Protein AF-0000000078805857 (afdb_homodimer)

Nearest PDB structures (foldseek):
  4gqa-assembly1_A-2  TM=8.635E-01  e=1.011E-24  Klebsiella pneumoniae 342
  4gqa-assembly2_D  TM=8.573E-01  e=7.502E-25  Klebsiella pneumoniae 342
  4gqa-assembly2_C-3  TM=8.575E-01  e=1.362E-24  Klebsiella pneumoniae 342
  3ezy-assembly1_B  TM=7.954E-01  e=3.893E-20  Thermotoga maritima
  3ezy-assembly1_C  TM=7.899E-01  e=1.209E-19  Thermotoga maritima

Foldseek 3Di:
DAADFFQPLVVLVVVQEAAEEEEEEDDDVSLVVLLQQLLLCVDPVRVSHGHDAAYEDCAQVSRVVSCVVSVHNYGYNDLLVVLLPNRHAEYEYDDFQACQLVSLLSNVVSHHAYEYEFPNHLFLVSLVNSVVSCVVSLHADEYQLLLLLFPVLVVLQCVQVVCQQPAWQEKEFEFEAQACVDPLQQALQRSHAWCRPPQLQRVVVCCSNPNVVPPWDWDDKDKDFDADPSGHGQKMKMWTATPVNRIYIYIYGNRDGDQRKIKIHHPFWIWIFRHSSDTAKIWIATPVRHTDDIDGGDDDSSSSNRVVVQSVVCSNNSHRYGPSTDSVNSSVSSNVSVVNCVVHVDDGPVRD/DAADFFQPLVVLVVVQEAAEEEEEEDDDVSLVVLLQQLLLCVDPVRVSHGHDAAYEDCAQVSRVVSCVVSVHNYGYNDLLVVLLDNRHAEYEYDDFQACQLVSLLSNVVSHHAYEYEFPNHLFLVSLVNSVVSLVVSLHADEYQLLLLLFPVLVVLQCVQVVCQQPAWQEKEFEFEAQAVVDPLQQALQRSHAWCRPPQLQRVVVCCSNPNVVPPWDWDDKDKDFDADPSGHGQKMKMWTATPVNRIYIYIYGNRDGDQRKIKIHHPFWIWIFRHSSDTAKIWIATPVRHTDDIDGGDDDSSSSNRVVVQSVVCSNNSHRYGPSTDSVNSSVSSNVSVVNCVVVVDDGPVRD

Secondary structure (DSSP, 8-state):
---SSTT-HHHHHHHT--EEEEEE--SHHHHHHHHHHHHHHHSTTTTTTEEEEEEE-SSHHHHHHHHHHHT-SEEESSHHHHHH-TT--EEEE-S-HHHHHHHHHHHHHTT-EEEEESSS-SSHHHHHHHHHHHHHHT--EEEE-GGGTSHHHHHHHHHHHHTTT-SEEEEEEEEE---TTSHHHH-GGGT-SHIIIIIHHHHHHHHHHTSGGGT--EEEEEEEEEEPTTSSEEEEEEEEEETTS-EEEEEEESSS-----EEEEESSEEEEEE-TTS--EEEEEETT--EEEEEEPPP-SSS-HHHHHHHHHHHHTT-SSBTTB-HHHHHHHHHHHHHHHHHHT---GGG-/---SSTT-HHHHHHHT--EEEEEE--SHHHHHHHHHHHHHHHSTTTTTTEEEEEEE-SSHHHHHHHHHHHT-SEEESSHHHHHT-TT--EEEE-S-HHHHHHHHHHHHHTT-EEEEESSS-SSHHHHHHHHHHHHHHT--EEEE-GGGTSHHHHHHHHHHHHTTT-SEEEEEEEEE---TTSHHHH-GGGT-SHIIIIIHHHHHHHHHHTSGGGT--EEEEEEEEEEPTTSSEEEEEEEEEETTS-EEEEEEESSS-----EEEEESSEEEEEE-TTS--EEEEEETT--EEEEEEPPP-SSS-HHHHHHHHHHHHTT-SSBTTB-HHHHHHHHHHHHHHHHHHT---GGG-

Solvent-accessible surface area (backbone atoms only — not comparable to full-atom values): 34397 Å² total; per-residue (Å²): 101,74,52,83,43,62,52,31,44,70,59,43,67,71,66,66,52,55,48,23,35,28,32,38,32,77,43,74,65,26,52,54,50,44,51,31,34,49,52,35,42,70,31,88,90,32,36,71,45,39,34,53,30,31,30,14,19,87,37,44,67,60,11,39,53,51,16,62,74,59,65,31,78,36,54,20,42,28,67,66,59,45,44,65,38,80,73,48,43,34,36,35,38,38,61,58,32,60,47,34,31,64,50,49,41,55,30,38,74,38,27,23,24,35,39,29,38,60,40,56,30,67,38,43,69,45,40,50,53,33,52,50,49,22,66,73,68,55,30,27,54,28,59,45,53,39,54,53,43,32,72,57,47,56,55,54,44,48,50,60,70,67,40,74,26,39,61,72,44,37,35,39,23,30,26,30,44,57,48,60,84,40,66,58,38,49,28,38,81,38,52,25,20,12,53,52,70,38,27,50,51,21,51,48,51,45,32,56,71,60,23,56,74,65,74,39,49,78,66,52,70,50,74,55,68,40,67,36,95,67,59,25,39,32,27,38,40,37,39,40,31,30,73,87,64,32,38,35,39,31,36,19,23,24,59,20,18,52,79,21,39,28,36,44,18,5,50,39,2,26,39,40,30,44,24,59,82,65,61,57,35,41,36,32,28,36,58,85,68,44,81,72,54,73,45,78,51,78,89,62,94,72,49,53,54,41,42,54,50,42,49,53,50,20,30,27,64,52,27,42,43,28,90,63,42,37,66,68,57,54,49,53,52,32,43,49,52,44,51,54,33,52,75,72,69,55,73,40,68,88,75,109,103,74,51,82,44,61,52,30,44,69,60,43,66,70,65,66,54,57,48,22,35,27,32,38,33,77,44,72,66,27,52,54,50,44,52,32,33,48,51,34,42,69,31,87,91,33,36,72,43,41,35,52,30,31,30,16,18,88,40,43,68,60,12,40,52,51,16,62,74,58,65,30,79,36,55,20,41,30,66,67,58,46,44,66,38,80,72,47,43,35,35,34,38,39,62,57,31,61,48,34,30,63,50,49,41,54,29,38,74,40,26,24,24,34,39,29,37,59,41,56,31,68,40,42,70,45,40,52,53,34,50,48,49,22,66,73,68,54,31,26,54,28,60,45,54,39,54,54,43,32,71,56,48,57,56,54,46,50,50,60,70,67,40,74,25,38,61,72,44,36,35,39,23,30,26,31,43,56,48,61,84,40,67,58,38,48,29,37,81,39,51,24,19,12,53,53,71,37,26,50,53,23,51,49,50,45,32,56,72,60,22,56,73,65,75,39,48,78,64,53,72,50,73,53,70,40,68,36,96,68,60,27,38,33,26,38,43,36,37,40,32,30,73,86,65,31,38,35,41,31,36,19,22,24,61,20,18,53,79,22,38,29,37,44,16,5,51,39,1,24,39,42,30,45,25,61,81,63,62,57,33,40,38,33,28,37,59,85,67,45,79,72,52,74,45,77,52,79,90,61,95,73,50,54,55,41,42,53,51,44,49,54,52,20,30,28,64,53,28,42,42,31,91,63,42,37,65,67,57,54,50,52,53,32,43,49,52,44,52,53,32,52,75,71,69,54,72,42,68,87,73,108

Organism: NCBI:txid518634

Structure (mmCIF, N/CA/C/O backbone):
data_AF-0000000078805857-model_v1
#
loop_
_entity.id
_entity.type
_entity.pdbx_description
1 polymer 'Oxidoreductase, NAD-binding domain protein'
#
loop_
_atom_site.group_PDB
_atom_site.id
_atom_site.type_symbol
_atom_site.label_atom_id
_atom_site.label_alt_id
_atom_site.label_comp_id
_atom_site.label_asym_id
_atom_site.label_entity_id
_atom_site.label_seq_id
_atom_site.pdbx_PDB_ins_code
_atom_site.Cartn_x
_atom_site.Cartn_y
_atom_site.Cartn_z
_atom_site.occupancy
_atom_site.B_iso_or_equiv
_atom_site.auth_seq_id
_atom_site.auth_comp_id
_atom_site.auth_asym_id
_atom_site.auth_atom_id
_atom_site.pdbx_PDB_model_num
ATOM 1 N N . MET A 1 1 ?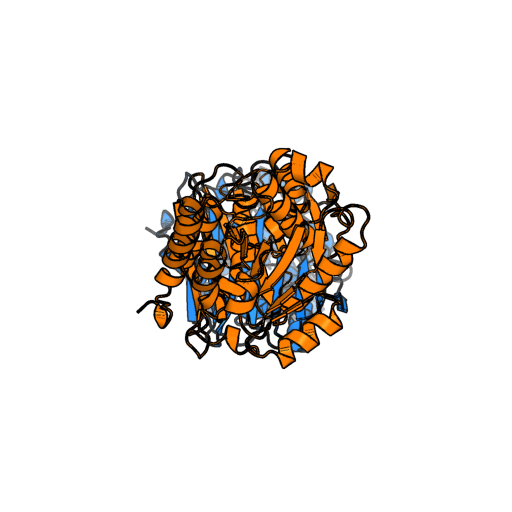 -2.602 -41.812 -26.734 1 61.84 1 MET A N 1
ATOM 2 C CA . MET A 1 1 ? -2.307 -42.438 -25.453 1 61.84 1 MET A CA 1
ATOM 3 C C . MET A 1 1 ? -3.123 -41.812 -24.344 1 61.84 1 MET A C 1
ATOM 5 O O . MET A 1 1 ? -3.342 -40.594 -24.328 1 61.84 1 MET A O 1
ATOM 9 N N . MET A 1 2 ? -3.803 -42.688 -23.609 1 75.88 2 MET A N 1
ATOM 10 C CA . MET A 1 2 ? -4.809 -42.312 -22.625 1 75.88 2 MET A CA 1
ATOM 11 C C . MET A 1 2 ? -4.172 -42.094 -21.25 1 75.88 2 MET A C 1
ATOM 13 O O . MET A 1 2 ? -3.131 -42.688 -20.953 1 75.88 2 MET A O 1
ATOM 17 N N . SER A 1 3 ? -4.531 -41.125 -20.594 1 85.12 3 SER A N 1
ATOM 18 C CA . SER A 1 3 ? -4.133 -40.906 -19.203 1 85.12 3 SER A CA 1
ATOM 19 C C . SER A 1 3 ? -4.383 -42.188 -18.375 1 85.12 3 SER A C 1
ATOM 21 O O . SER A 1 3 ? -5.367 -42.875 -18.594 1 85.12 3 SER A O 1
ATOM 23 N N . ARG A 1 4 ? -3.506 -42.531 -17.5 1 92.81 4 ARG A N 1
ATOM 24 C CA . ARG A 1 4 ? -3.551 -43.781 -16.75 1 92.81 4 ARG A CA 1
ATOM 25 C C . ARG A 1 4 ? -4.68 -43.75 -15.719 1 92.81 4 ARG A C 1
ATOM 27 O O . ARG A 1 4 ? -5.328 -44.781 -15.484 1 92.81 4 ARG A O 1
ATOM 34 N N . PHE A 1 5 ? -4.973 -42.625 -15.172 1 95.56 5 PHE A N 1
ATOM 35 C CA . PHE A 1 5 ? -5.766 -42.688 -13.953 1 95.56 5 PHE A CA 1
ATOM 36 C C . PHE A 1 5 ? -6.91 -41.688 -13.992 1 95.56 5 PHE A C 1
ATOM 38 O O . PHE A 1 5 ? -7.645 -41.531 -13.016 1 95.56 5 PHE A O 1
ATOM 45 N N . ASN A 1 6 ? -7.105 -41 -15.078 1 96.62 6 ASN A N 1
ATOM 46 C CA . ASN A 1 6 ? -8.188 -40 -15.133 1 96.62 6 ASN A CA 1
ATOM 47 C C . ASN A 1 6 ? -9.539 -40.656 -14.828 1 96.62 6 ASN A C 1
ATOM 49 O O . ASN A 1 6 ? -9.977 -41.562 -15.539 1 96.62 6 ASN A O 1
ATOM 53 N N . GLY A 1 7 ? -10.117 -40.219 -13.773 1 96.19 7 GLY A N 1
ATOM 54 C CA . GLY A 1 7 ? -11.445 -40.688 -13.414 1 96.19 7 GLY A CA 1
ATOM 55 C C . GLY A 1 7 ? -11.453 -42.062 -12.836 1 96.19 7 GLY A C 1
ATOM 56 O O . GLY A 1 7 ? -12.5 -42.719 -12.789 1 96.19 7 GLY A O 1
ATOM 57 N N . LYS A 1 8 ? -10.352 -42.594 -12.414 1 97.25 8 LYS A N 1
ATOM 58 C CA . LYS A 1 8 ? -10.234 -43.969 -11.945 1 97.25 8 LYS A CA 1
ATOM 59 C C . LYS A 1 8 ? -9.75 -44.031 -10.5 1 97.25 8 LYS A C 1
ATOM 61 O O . LYS A 1 8 ? -8.852 -44.781 -10.164 1 97.25 8 LYS A O 1
ATOM 66 N N . ARG A 1 9 ? -10.336 -43.219 -9.68 1 96.31 9 ARG A N 1
ATOM 67 C CA . ARG A 1 9 ? -9.906 -43.094 -8.289 1 96.31 9 ARG A CA 1
ATOM 68 C C . ARG A 1 9 ? -9.93 -44.438 -7.59 1 96.31 9 ARG A C 1
ATOM 70 O O . ARG A 1 9 ? -8.961 -44.844 -6.941 1 96.31 9 ARG A O 1
ATOM 77 N N . ALA A 1 10 ? -11.055 -45.156 -7.742 1 96.81 10 ALA A N 1
ATOM 78 C CA . ALA A 1 10 ? -11.203 -46.438 -7.051 1 96.81 10 ALA A CA 1
ATOM 79 C C . ALA A 1 10 ? -10.133 -47.406 -7.504 1 96.81 10 ALA A C 1
ATOM 81 O O . ALA A 1 10 ? -9.531 -48.125 -6.68 1 96.81 10 ALA A O 1
ATOM 82 N N . GLU A 1 11 ? -9.977 -47.469 -8.789 1 96.75 11 GLU A N 1
ATOM 83 C CA . GLU A 1 11 ? -8.953 -48.344 -9.344 1 96.75 11 GLU A CA 1
ATOM 84 C C . GLU A 1 11 ? -7.559 -47.938 -8.859 1 96.75 11 GLU A C 1
ATOM 86 O O . GLU A 1 11 ? -6.738 -48.812 -8.531 1 96.75 11 GLU A O 1
ATOM 91 N N . PHE A 1 12 ? -7.324 -46.656 -8.867 1 96.81 12 PHE A N 1
ATOM 92 C CA . PHE A 1 12 ? -6.055 -46.094 -8.414 1 96.81 12 PHE A CA 1
ATOM 93 C C . PHE A 1 12 ? -5.789 -46.5 -6.961 1 96.81 12 PHE A C 1
ATOM 95 O O . PHE A 1 12 ? -4.719 -47 -6.637 1 96.81 12 PHE A O 1
ATOM 102 N N . GLU A 1 13 ? -6.742 -46.281 -6.133 1 95.94 13 GLU A N 1
ATOM 103 C CA . GLU A 1 13 ? -6.598 -46.562 -4.711 1 95.94 13 GLU A CA 1
ATOM 104 C C . GLU A 1 13 ? -6.398 -48.062 -4.469 1 95.94 13 GLU A C 1
ATOM 106 O O . GLU A 1 13 ? -5.641 -48.438 -3.58 1 95.94 13 GLU A O 1
ATOM 111 N N . ALA A 1 14 ? -6.988 -48.875 -5.262 1 96.75 14 ALA A N 1
ATOM 112 C CA . ALA A 1 14 ? -6.895 -50.312 -5.117 1 96.75 14 ALA A CA 1
ATOM 113 C C . ALA A 1 14 ? -5.551 -50.844 -5.617 1 96.75 14 ALA A C 1
ATOM 115 O O . ALA A 1 14 ? -5.047 -51.844 -5.133 1 96.75 14 ALA A O 1
ATOM 116 N N . SER A 1 15 ? -5.016 -50.156 -6.5 1 95.81 15 SER A N 1
ATOM 117 C CA . SER A 1 1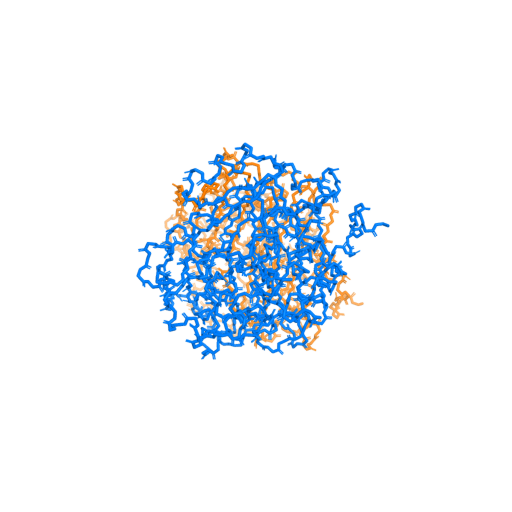5 ? -3.818 -50.656 -7.184 1 95.81 15 SER A CA 1
ATOM 118 C C . SER A 1 15 ? -2.572 -50.438 -6.332 1 95.81 15 SER A C 1
ATOM 120 O O . SER A 1 15 ? -1.56 -51.125 -6.527 1 95.81 15 SER A O 1
ATOM 122 N N . GLY A 1 16 ? -2.629 -49.406 -5.438 1 94.94 16 GLY A N 1
ATOM 123 C CA . GLY A 1 16 ? -1.445 -49.062 -4.668 1 94.94 16 GLY A CA 1
ATOM 124 C C . GLY A 1 16 ? -0.428 -48.281 -5.473 1 94.94 16 GLY A C 1
ATOM 125 O O . GLY A 1 16 ? 0.674 -48 -4.992 1 94.94 16 GLY A O 1
ATOM 126 N N . GLU A 1 17 ? -0.763 -47.938 -6.656 1 96.81 17 GLU A N 1
ATOM 127 C CA . GLU A 1 17 ? 0.102 -47.125 -7.508 1 96.81 17 GLU A CA 1
ATOM 128 C C . GLU A 1 17 ? 0.163 -45.688 -7.016 1 96.81 17 GLU A C 1
ATOM 130 O O . GLU A 1 17 ? -0.535 -45.312 -6.066 1 96.81 17 GLU A O 1
ATOM 135 N N . LYS A 1 18 ? 1.07 -44.938 -7.691 1 98.19 18 LYS A N 1
ATOM 136 C CA . LYS A 1 18 ? 1.206 -43.531 -7.367 1 98.19 18 LYS A CA 1
ATOM 137 C C . LYS A 1 18 ? 1.061 -42.656 -8.617 1 98.19 18 LYS A C 1
ATOM 139 O O . LYS A 1 18 ? 1.218 -43.156 -9.734 1 98.19 18 LYS A O 1
ATOM 144 N N . ILE A 1 19 ? 0.643 -41.469 -8.391 1 98.5 19 ILE A N 1
ATOM 145 C CA . ILE A 1 19 ? 0.638 -40.469 -9.477 1 98.5 19 ILE A CA 1
ATOM 146 C C . ILE A 1 19 ? 2.07 -40.062 -9.789 1 98.5 19 ILE A C 1
ATOM 148 O O . ILE A 1 19 ? 2.744 -39.469 -8.945 1 98.5 19 ILE A O 1
ATOM 152 N N . ASN A 1 20 ? 2.525 -40.406 -10.984 1 98.75 20 ASN A N 1
ATOM 153 C CA . ASN A 1 20 ? 3.848 -39.969 -11.438 1 98.75 20 ASN A CA 1
ATOM 154 C C . ASN A 1 20 ? 3.844 -38.531 -11.93 1 98.75 20 ASN A C 1
ATOM 156 O O . ASN A 1 20 ? 3.217 -38.219 -12.945 1 98.75 20 ASN A O 1
ATOM 160 N N . VAL A 1 21 ? 4.57 -37.656 -11.242 1 98.88 21 VAL A N 1
ATOM 161 C CA . VAL A 1 21 ? 4.637 -36.25 -11.586 1 98.88 21 VAL A CA 1
ATOM 162 C C . VAL A 1 21 ? 5.949 -35.969 -12.305 1 98.88 21 VAL A C 1
ATOM 164 O O . VAL A 1 21 ? 7.027 -36.312 -11.812 1 98.88 21 VAL A O 1
ATOM 167 N N . ALA A 1 22 ? 5.875 -35.375 -13.43 1 98.88 22 ALA A N 1
ATOM 168 C CA . ALA A 1 22 ? 7.039 -34.969 -14.203 1 98.88 22 ALA A CA 1
ATOM 169 C C . ALA A 1 22 ? 7.152 -33.469 -14.273 1 98.88 22 ALA A C 1
ATOM 171 O O . ALA A 1 22 ? 6.168 -32.75 -14.062 1 98.88 22 ALA A O 1
ATOM 172 N N . ILE A 1 23 ? 8.336 -32.938 -14.5 1 98.81 23 ILE A N 1
ATOM 173 C CA . ILE A 1 23 ? 8.617 -31.516 -14.609 1 98.81 23 ILE A CA 1
ATOM 174 C C . ILE A 1 23 ? 9.141 -31.203 -16.016 1 98.81 23 ILE A C 1
ATOM 176 O O . ILE A 1 23 ? 10.062 -31.859 -16.5 1 98.81 23 ILE A O 1
ATOM 180 N N . LEU A 1 24 ? 8.469 -30.312 -16.641 1 98.38 24 LEU A N 1
ATOM 181 C CA . LEU A 1 24 ? 8.93 -29.797 -17.922 1 98.38 24 LEU A CA 1
ATOM 182 C C . LEU A 1 24 ? 9.719 -28.5 -17.75 1 98.38 24 LEU A C 1
ATOM 184 O O . LEU A 1 24 ? 9.148 -27.469 -17.406 1 98.38 24 LEU A O 1
ATOM 188 N N . GLY A 1 25 ? 10.938 -28.484 -18.094 1 96.31 25 GLY A N 1
ATOM 189 C CA . GLY A 1 25 ? 11.852 -27.391 -17.797 1 96.31 25 GLY A CA 1
ATOM 190 C C . GLY A 1 25 ? 12.68 -27.625 -16.547 1 96.31 25 GLY A C 1
ATOM 191 O O . GLY A 1 25 ? 12.18 -28.188 -15.57 1 96.31 25 GLY A O 1
ATOM 192 N N . ALA A 1 26 ? 13.953 -27.203 -16.531 1 95.5 26 ALA A N 1
ATOM 193 C CA . ALA A 1 26 ? 14.867 -27.453 -15.406 1 95.5 26 ALA A CA 1
ATOM 194 C C . ALA A 1 26 ? 15.453 -26.141 -14.875 1 95.5 26 ALA A C 1
ATOM 196 O O . ALA A 1 26 ? 16.641 -26.094 -14.523 1 95.5 26 ALA A O 1
ATOM 197 N N . GLY A 1 27 ? 14.602 -25.109 -14.961 1 92.06 27 GLY A N 1
ATOM 198 C CA . GLY A 1 27 ? 15.023 -23.828 -14.43 1 92.06 27 GLY A CA 1
ATOM 199 C C . GLY A 1 27 ? 14.844 -23.703 -12.93 1 92.06 27 GLY A C 1
ATOM 200 O O . GLY A 1 27 ? 14.648 -24.719 -12.242 1 92.06 27 GLY A O 1
ATOM 201 N N . ARG A 1 28 ? 14.945 -22.562 -12.375 1 92.19 28 ARG A N 1
ATOM 202 C CA . ARG A 1 28 ? 14.945 -22.297 -10.938 1 92.19 28 ARG A CA 1
ATOM 203 C C . ARG A 1 28 ? 13.672 -22.828 -10.281 1 92.19 28 ARG A C 1
ATOM 205 O O . ARG A 1 28 ? 13.727 -23.516 -9.258 1 92.19 28 ARG A O 1
ATOM 212 N N . ILE A 1 29 ? 12.562 -22.484 -10.852 1 95.38 29 ILE A N 1
ATOM 213 C CA . ILE A 1 29 ? 11.297 -22.891 -10.242 1 95.38 29 ILE A CA 1
ATOM 214 C C . ILE A 1 29 ? 11.148 -24.406 -10.305 1 95.38 29 ILE A C 1
ATOM 216 O O . ILE A 1 29 ? 10.484 -25 -9.453 1 95.38 29 ILE A O 1
ATOM 220 N N . ALA A 1 30 ? 11.711 -25 -11.312 1 98 30 ALA A N 1
ATOM 221 C CA . ALA A 1 30 ? 11.719 -26.469 -11.414 1 98 30 ALA A CA 1
ATOM 222 C C . ALA A 1 30 ? 12.391 -27.094 -10.195 1 98 30 ALA A C 1
ATOM 224 O O . ALA A 1 30 ? 11.961 -28.141 -9.719 1 98 30 ALA A O 1
ATOM 225 N N . HIS A 1 31 ? 13.461 -26.469 -9.727 1 98.12 31 HIS A N 1
ATOM 226 C CA . HIS A 1 31 ? 14.133 -26.969 -8.531 1 98.12 31 HIS A CA 1
ATOM 227 C C . HIS A 1 31 ? 13.234 -26.891 -7.309 1 98.12 31 HIS A C 1
ATOM 229 O O . HIS A 1 31 ? 13.227 -27.781 -6.469 1 98.12 31 HIS A O 1
ATOM 235 N N . THR A 1 32 ? 12.477 -25.844 -7.215 1 97.88 32 THR A N 1
ATOM 236 C CA . THR A 1 32 ? 11.516 -25.703 -6.129 1 97.88 32 THR A CA 1
ATOM 237 C C . THR A 1 32 ? 10.469 -26.812 -6.184 1 97.88 32 THR A C 1
ATOM 239 O O . THR A 1 32 ? 10.133 -27.406 -5.16 1 97.88 32 THR A O 1
ATOM 242 N N . MET A 1 33 ? 10.008 -27.047 -7.375 1 98.69 33 MET A N 1
ATOM 243 C CA . MET A 1 33 ? 9.008 -28.109 -7.539 1 98.69 33 MET A CA 1
ATOM 244 C C . MET A 1 33 ? 9.602 -29.469 -7.25 1 98.69 33 MET A C 1
ATOM 246 O O . MET A 1 33 ? 8.977 -30.297 -6.578 1 98.69 33 MET A O 1
ATOM 250 N N . ALA A 1 34 ? 10.836 -29.688 -7.734 1 98.75 34 ALA A N 1
ATOM 251 C CA . ALA A 1 34 ? 11.492 -30.969 -7.461 1 98.75 34 ALA A CA 1
ATOM 252 C C . ALA A 1 34 ? 11.656 -31.188 -5.957 1 98.75 34 ALA A C 1
ATOM 254 O O . ALA A 1 34 ? 11.367 -32.281 -5.453 1 98.75 34 ALA A O 1
ATOM 255 N N . ASN A 1 35 ? 12.094 -30.141 -5.305 1 98.62 35 ASN A N 1
ATOM 256 C CA . ASN A 1 35 ? 12.188 -30.219 -3.85 1 98.62 35 ASN A CA 1
ATOM 257 C C . ASN A 1 35 ? 10.844 -30.547 -3.215 1 98.62 35 ASN A C 1
ATOM 259 O O . ASN A 1 35 ? 10.766 -31.359 -2.293 1 98.62 35 ASN A O 1
ATOM 263 N N . THR A 1 36 ? 9.773 -29.922 -3.691 1 98.81 36 THR A N 1
ATOM 264 C CA . THR A 1 36 ? 8.43 -30.172 -3.188 1 98.81 36 THR A CA 1
ATOM 265 C C . THR A 1 36 ? 8.031 -31.625 -3.379 1 98.81 36 THR A C 1
ATOM 267 O O . THR A 1 36 ? 7.57 -32.281 -2.439 1 98.81 36 THR A O 1
ATOM 270 N N . LEU A 1 37 ? 8.281 -32.156 -4.527 1 98.81 37 LEU A N 1
ATOM 271 C CA . LEU A 1 37 ? 7.887 -33.5 -4.852 1 98.81 37 LEU A CA 1
ATOM 272 C C . LEU A 1 37 ? 8.664 -34.531 -4.008 1 98.81 37 LEU A C 1
ATOM 274 O O . LEU A 1 37 ? 8.102 -35.5 -3.535 1 98.81 37 LEU A O 1
ATOM 278 N N . VAL A 1 38 ? 9.914 -34.219 -3.832 1 98.62 38 VAL A N 1
ATOM 279 C CA . VAL A 1 38 ? 10.742 -35.125 -3.021 1 98.62 38 VAL A CA 1
ATOM 280 C C . VAL A 1 38 ? 10.258 -35.094 -1.574 1 98.62 38 VAL A C 1
ATOM 282 O O . VAL A 1 38 ? 10.148 -36.156 -0.938 1 98.62 38 VAL A O 1
ATOM 285 N N . GLU A 1 39 ? 9.961 -33.938 -1.057 1 98.69 39 GLU A N 1
ATOM 286 C CA . GLU A 1 39 ? 9.422 -33.812 0.293 1 98.69 39 GLU A CA 1
ATOM 287 C C . GLU A 1 39 ? 8.07 -34.531 0.402 1 98.69 39 GLU A C 1
ATOM 289 O O . GLU A 1 39 ? 7.777 -35.156 1.411 1 98.69 39 GLU A O 1
ATOM 294 N N . MET A 1 40 ? 7.258 -34.406 -0.6 1 98.62 40 MET A N 1
ATOM 295 C CA . MET A 1 40 ? 5.961 -35.062 -0.611 1 98.62 40 MET A CA 1
ATOM 296 C C . MET A 1 40 ? 6.141 -36.594 -0.6 1 98.62 40 MET A C 1
ATOM 298 O O . MET A 1 40 ? 5.398 -37.312 0.078 1 98.62 40 MET A O 1
ATOM 302 N N . ALA A 1 41 ? 7.113 -37.062 -1.297 1 97.94 41 ALA A N 1
ATOM 303 C CA . ALA A 1 41 ? 7.363 -38.5 -1.412 1 97.94 41 ALA A CA 1
ATOM 304 C C . ALA A 1 41 ? 7.816 -39.062 -0.079 1 97.94 41 ALA A C 1
ATOM 306 O O . ALA A 1 41 ? 7.773 -40.281 0.117 1 97.94 41 ALA A O 1
ATOM 307 N N . THR A 1 42 ? 8.211 -38.188 0.82 1 97.31 42 THR A N 1
ATOM 308 C CA . THR A 1 42 ? 8.68 -38.656 2.119 1 97.31 42 THR A CA 1
ATOM 309 C C . THR A 1 42 ? 7.672 -38.312 3.213 1 97.31 42 THR A C 1
ATOM 311 O O . THR A 1 42 ? 7.777 -38.812 4.34 1 97.31 42 THR A O 1
ATOM 314 N N . ASP A 1 43 ? 6.75 -37.5 2.955 1 98 43 ASP A N 1
ATOM 315 C CA . ASP A 1 43 ? 5.727 -37.094 3.904 1 98 43 ASP A CA 1
ATOM 316 C C . ASP A 1 43 ? 4.582 -38.094 3.971 1 98 43 ASP A C 1
ATOM 318 O O . ASP A 1 43 ? 4.047 -38.5 2.938 1 98 43 ASP A O 1
ATOM 322 N N . PRO A 1 44 ? 4.129 -38.469 5.184 1 97.56 44 PRO A N 1
ATOM 323 C CA . PRO A 1 44 ? 3.102 -39.5 5.336 1 97.56 44 PRO A CA 1
ATOM 324 C C . PRO A 1 44 ? 1.776 -39.094 4.68 1 97.56 44 PRO A C 1
ATOM 326 O O . PRO A 1 44 ? 0.993 -40 4.309 1 97.56 44 PRO A O 1
ATOM 329 N N . LEU A 1 45 ? 1.569 -37.844 4.488 1 97.25 45 LEU A N 1
ATOM 330 C CA . LEU A 1 45 ? 0.302 -37.406 3.918 1 97.25 45 LEU A CA 1
ATOM 331 C C . LEU A 1 45 ? 0.262 -37.656 2.416 1 97.25 45 LEU A C 1
ATOM 333 O O . LEU A 1 45 ? -0.817 -37.781 1.832 1 97.25 45 LEU A O 1
ATOM 337 N N . TYR A 1 46 ? 1.475 -37.719 1.756 1 98.31 46 TYR A N 1
ATOM 338 C CA . TYR A 1 46 ? 1.493 -37.75 0.297 1 98.31 46 TYR A CA 1
ATOM 339 C C . TYR A 1 46 ? 2.25 -38.969 -0.225 1 98.31 46 TYR A C 1
ATOM 341 O O . TYR A 1 46 ? 2.055 -39.375 -1.369 1 98.31 46 TYR A O 1
ATOM 349 N N . SER A 1 47 ? 3.08 -39.562 0.566 1 97.81 47 SER A N 1
ATOM 350 C CA . SER A 1 47 ? 4.07 -40.531 0.133 1 97.81 47 SER A CA 1
ATOM 351 C C . SER A 1 47 ? 3.404 -41.75 -0.481 1 97.81 47 SER A C 1
ATOM 353 O O . SER A 1 47 ? 3.99 -42.438 -1.337 1 97.81 47 SER A O 1
ATOM 355 N N . SER A 1 48 ? 2.199 -41.969 -0.079 1 97.44 48 SER A N 1
ATOM 356 C CA . SER A 1 48 ? 1.532 -43.188 -0.552 1 97.44 48 SER A CA 1
ATOM 357 C C . SER A 1 48 ? 0.921 -42.969 -1.934 1 97.44 48 SER A C 1
ATOM 359 O O . SER A 1 48 ? 0.517 -43.938 -2.592 1 97.44 48 SER A O 1
ATOM 361 N N . TRP A 1 49 ? 0.947 -41.688 -2.426 1 97.88 49 TRP A N 1
ATOM 362 C CA . TRP A 1 49 ? 0.179 -41.562 -3.662 1 97.88 49 TRP A CA 1
ATOM 363 C C . TRP A 1 49 ? 0.825 -40.562 -4.605 1 97.88 49 TRP A C 1
ATOM 365 O O . TRP A 1 49 ? 0.38 -40.375 -5.746 1 97.88 49 TRP A O 1
ATOM 375 N N . ILE A 1 50 ? 1.845 -39.812 -4.277 1 98.5 50 ILE A N 1
ATOM 376 C CA . ILE A 1 50 ? 2.568 -38.906 -5.156 1 98.5 50 ILE A CA 1
ATOM 377 C C . ILE A 1 50 ? 3.998 -39.375 -5.352 1 98.5 50 ILE A C 1
ATOM 379 O O . ILE A 1 50 ? 4.68 -39.75 -4.387 1 98.5 50 ILE A O 1
ATOM 383 N N . HIS A 1 51 ? 4.488 -39.406 -6.555 1 98.56 51 HIS A N 1
ATOM 384 C CA . HIS A 1 51 ? 5.82 -39.906 -6.863 1 98.56 51 HIS A CA 1
ATOM 385 C C . HIS A 1 51 ? 6.551 -38.969 -7.832 1 98.56 51 HIS A C 1
ATOM 387 O O . HIS A 1 51 ? 6.094 -38.75 -8.953 1 98.56 51 HIS A O 1
ATOM 393 N N . PRO A 1 52 ? 7.723 -38.281 -7.348 1 98.75 52 PRO A N 1
ATOM 394 C CA . PRO A 1 52 ? 8.57 -37.594 -8.312 1 98.75 52 PRO A CA 1
ATOM 395 C C . PRO A 1 52 ? 9.141 -38.531 -9.383 1 98.75 52 PRO A C 1
ATOM 397 O O . PRO A 1 52 ? 9.906 -39.438 -9.062 1 98.75 52 PRO A O 1
ATOM 400 N N . TYR A 1 53 ? 8.859 -38.25 -10.617 1 98.69 53 TYR A N 1
ATOM 401 C CA . TYR A 1 53 ? 9.078 -39.312 -11.594 1 98.69 53 TYR A CA 1
ATOM 402 C C . TYR A 1 53 ? 10.109 -38.875 -12.633 1 98.69 53 TYR A C 1
ATOM 404 O O . TYR A 1 53 ? 11.109 -39.562 -12.828 1 98.69 53 TYR A O 1
ATOM 412 N N . ALA A 1 54 ? 9.891 -37.719 -13.258 1 98.81 54 ALA A N 1
ATOM 413 C CA . ALA A 1 54 ? 10.727 -37.438 -14.422 1 98.81 54 ALA A CA 1
ATOM 414 C C . ALA A 1 54 ? 10.945 -35.938 -14.594 1 98.81 54 ALA A C 1
ATOM 416 O O . ALA A 1 54 ? 10.219 -35.125 -14 1 98.81 54 ALA A O 1
ATOM 417 N N . VAL A 1 55 ? 12.016 -35.562 -15.359 1 98.81 55 VAL A N 1
ATOM 418 C CA . VAL A 1 55 ? 12.266 -34.188 -15.805 1 98.81 55 VAL A CA 1
ATOM 419 C C . VAL A 1 55 ? 12.688 -34.188 -17.266 1 98.81 55 VAL A C 1
ATOM 421 O O . VAL A 1 55 ? 13.32 -35.125 -17.734 1 98.81 55 VAL A O 1
ATOM 424 N N . ALA A 1 56 ? 12.234 -33.156 -17.969 1 98.56 56 ALA A N 1
ATOM 425 C CA . ALA A 1 56 ? 12.719 -32.938 -19.328 1 98.56 56 ALA A CA 1
ATOM 426 C C . ALA A 1 56 ? 13.359 -31.562 -19.453 1 98.56 56 ALA A C 1
ATOM 428 O O . ALA A 1 56 ? 12.859 -30.578 -18.891 1 98.56 56 ALA A O 1
ATOM 429 N N . ALA A 1 57 ? 14.422 -31.5 -20.031 1 96.25 57 ALA A N 1
ATOM 430 C CA . ALA A 1 57 ? 15.086 -30.266 -20.453 1 96.25 57 ALA A CA 1
ATOM 431 C C . ALA A 1 57 ? 15.508 -30.328 -21.906 1 96.25 57 ALA A C 1
ATOM 433 O O . ALA A 1 57 ? 15.375 -31.359 -22.562 1 96.25 57 ALA A O 1
ATOM 434 N N . ARG A 1 58 ? 15.984 -29.156 -22.516 1 88.19 58 ARG A N 1
ATOM 435 C CA . ARG A 1 58 ? 16.391 -29.078 -23.922 1 88.19 58 ARG A CA 1
ATOM 436 C C . ARG A 1 58 ? 17.672 -29.875 -24.156 1 88.19 58 ARG A C 1
ATOM 438 O O . ARG A 1 58 ? 17.953 -30.281 -25.297 1 88.19 58 ARG A O 1
ATOM 445 N N . ASP A 1 59 ? 18.281 -30.078 -23.016 1 92.75 59 ASP A N 1
ATOM 446 C CA . ASP A 1 59 ? 19.547 -30.812 -23.031 1 92.75 59 ASP A CA 1
ATOM 447 C C . ASP A 1 59 ? 19.516 -32 -22.078 1 92.75 59 ASP A C 1
ATOM 449 O O . ASP A 1 59 ? 19.203 -31.844 -20.906 1 92.75 59 ASP A O 1
ATOM 453 N N . LEU A 1 60 ? 19.922 -33.188 -22.688 1 96.69 60 LEU A N 1
ATOM 454 C CA . LEU A 1 60 ? 19.828 -34.406 -21.906 1 96.69 60 LEU A CA 1
ATOM 455 C C . LEU A 1 60 ? 20.75 -34.344 -20.688 1 96.69 60 LEU A C 1
ATOM 457 O O . LEU A 1 60 ? 20.406 -34.844 -19.625 1 96.69 60 LEU A O 1
ATOM 461 N N . ASP A 1 61 ? 21.906 -33.781 -20.906 1 97.25 61 ASP A N 1
ATOM 462 C CA . ASP A 1 61 ? 22.859 -33.688 -19.812 1 97.25 61 ASP A CA 1
ATOM 463 C C . ASP A 1 61 ? 22.297 -32.844 -18.656 1 97.25 61 ASP A C 1
ATOM 465 O O . ASP A 1 61 ? 22.453 -33.219 -17.484 1 97.25 61 ASP A O 1
ATOM 469 N N . ARG A 1 62 ? 21.641 -31.766 -19.047 1 96.5 62 ARG A N 1
ATOM 470 C CA . ARG A 1 62 ? 21.016 -30.906 -18.047 1 96.5 62 ARG A CA 1
ATOM 471 C C . ARG A 1 62 ? 19.891 -31.656 -17.328 1 96.5 62 ARG A C 1
ATOM 473 O O . ARG A 1 62 ? 19.75 -31.562 -16.109 1 96.5 62 ARG A O 1
ATOM 480 N N . ALA A 1 63 ? 19.094 -32.375 -18.094 1 98.12 63 ALA A N 1
ATOM 481 C CA . ALA A 1 63 ? 18 -33.156 -17.531 1 98.12 63 ALA A CA 1
ATOM 482 C C . ALA A 1 63 ? 18.516 -34.25 -16.578 1 98.12 63 ALA A C 1
ATOM 484 O O . ALA A 1 63 ? 17.953 -34.438 -15.5 1 98.12 63 ALA A O 1
ATOM 485 N N . GLN A 1 64 ? 19.531 -34.906 -17 1 98.31 64 GLN A N 1
ATOM 486 C CA . GLN A 1 64 ? 20.125 -35.969 -16.203 1 98.31 64 GLN A CA 1
ATOM 487 C C . GLN A 1 64 ? 20.703 -35.438 -14.898 1 98.31 64 GLN A C 1
ATOM 489 O O . GLN A 1 64 ? 20.531 -36.031 -13.836 1 98.31 64 GLN A O 1
ATOM 494 N N . ALA A 1 65 ? 21.406 -34.344 -15 1 98.19 65 ALA A N 1
ATOM 495 C CA . ALA A 1 65 ? 21.953 -33.719 -13.797 1 98.19 65 ALA A CA 1
ATOM 496 C C . ALA A 1 65 ? 20.859 -33.344 -12.812 1 98.19 65 ALA A C 1
ATOM 498 O O . ALA A 1 65 ? 21 -33.562 -11.602 1 98.19 65 ALA A O 1
ATOM 499 N N . PHE A 1 66 ? 19.828 -32.75 -13.367 1 98.31 66 PHE A N 1
ATOM 500 C CA . PHE A 1 66 ? 18.656 -32.406 -12.57 1 98.31 66 PHE A CA 1
ATOM 501 C C . PHE A 1 66 ? 18.047 -33.625 -11.922 1 98.31 66 PHE A C 1
ATOM 503 O O . PHE A 1 66 ? 17.781 -33.625 -10.719 1 98.31 66 PHE A O 1
ATOM 510 N N . ALA A 1 67 ? 17.812 -34.688 -12.656 1 98.5 67 ALA A N 1
ATOM 511 C CA . ALA A 1 67 ? 17.188 -35.938 -12.164 1 98.5 67 ALA A CA 1
ATOM 512 C C . ALA A 1 67 ? 18.062 -36.594 -11.086 1 98.5 67 ALA A C 1
ATOM 514 O O . ALA A 1 67 ? 17.531 -37.125 -10.102 1 98.5 67 ALA A O 1
ATOM 515 N N . ASN A 1 68 ? 19.344 -36.562 -11.328 1 98.38 68 ASN A N 1
ATOM 516 C CA . ASN A 1 68 ? 20.266 -37.094 -10.344 1 98.38 68 ASN A CA 1
ATOM 517 C C . ASN A 1 68 ? 20.203 -36.312 -9.031 1 98.38 68 ASN A C 1
ATOM 519 O O . ASN A 1 68 ? 20.188 -36.906 -7.953 1 98.38 68 ASN A O 1
ATOM 523 N N . GLN A 1 69 ? 20.219 -35.062 -9.195 1 98.31 69 GLN A N 1
ATOM 524 C CA . GLN A 1 69 ? 20.188 -34.188 -8.023 1 98.31 69 GLN A CA 1
ATOM 525 C C . GLN A 1 69 ? 18.938 -34.438 -7.176 1 98.31 69 GLN A C 1
ATOM 527 O O . GLN A 1 69 ? 19.016 -34.438 -5.945 1 98.31 69 GLN A O 1
ATOM 532 N N . TRP A 1 70 ? 17.797 -34.625 -7.809 1 98.38 70 TRP A N 1
ATOM 533 C CA . TRP A 1 70 ? 16.531 -34.688 -7.086 1 98.38 70 TRP A CA 1
ATOM 534 C C . TRP A 1 70 ? 15.992 -36.125 -7.031 1 98.38 70 TRP A C 1
ATOM 536 O O . TRP A 1 70 ? 14.867 -36.344 -6.586 1 98.38 70 TRP A O 1
ATOM 546 N N . HIS A 1 71 ? 16.766 -37.094 -7.504 1 97.38 71 HIS A N 1
ATOM 547 C CA . HIS A 1 71 ? 16.453 -38.5 -7.434 1 97.38 71 HIS A CA 1
ATOM 548 C C . HIS A 1 71 ? 15.164 -38.844 -8.172 1 97.38 71 HIS A C 1
ATOM 550 O O . HIS A 1 71 ? 14.289 -39.5 -7.637 1 97.38 71 HIS A O 1
ATOM 556 N N . LEU A 1 72 ? 15.031 -38.281 -9.367 1 98.56 72 LEU A N 1
ATOM 557 C CA . LEU A 1 72 ? 13.922 -38.625 -10.242 1 98.56 72 LEU A CA 1
ATOM 558 C C . LEU A 1 72 ? 14.234 -39.906 -11.031 1 98.56 72 LEU A C 1
ATOM 560 O O . LEU A 1 72 ? 15.398 -40.188 -11.297 1 98.56 72 LEU A O 1
ATOM 564 N N . ASP A 1 73 ? 13.258 -40.656 -11.422 1 98.44 73 ASP A N 1
ATOM 565 C CA . ASP A 1 73 ? 13.43 -41.938 -12.07 1 98.44 73 ASP A CA 1
ATOM 566 C C . ASP A 1 73 ? 13.938 -41.781 -13.5 1 98.44 73 ASP A C 1
ATOM 568 O O . ASP A 1 73 ? 14.672 -42.625 -14 1 98.44 73 ASP A O 1
ATOM 572 N N . LYS A 1 74 ? 13.445 -40.688 -14.156 1 98.5 74 LYS A N 1
ATOM 573 C CA . LYS A 1 74 ? 13.727 -40.562 -15.586 1 98.5 74 LYS A CA 1
ATOM 574 C C . LYS A 1 74 ? 14.156 -39.125 -15.93 1 98.5 74 LYS A C 1
ATOM 576 O O . LYS A 1 74 ? 13.773 -38.188 -15.242 1 98.5 74 LYS A O 1
ATOM 581 N N . ALA A 1 75 ? 15.016 -39.031 -16.906 1 98.62 75 ALA A N 1
ATOM 582 C CA . ALA A 1 75 ? 15.438 -37.781 -17.5 1 98.62 75 ALA A CA 1
ATOM 583 C C . ALA A 1 75 ? 15.336 -37.812 -19.031 1 98.62 75 ALA A C 1
ATOM 585 O O . ALA A 1 75 ? 15.719 -38.812 -19.656 1 98.62 75 ALA A O 1
ATOM 586 N N . TYR A 1 76 ? 14.766 -36.781 -19.578 1 98.56 76 TYR A N 1
ATOM 587 C CA . TYR A 1 76 ? 14.57 -36.75 -21.016 1 98.56 76 TYR A CA 1
ATOM 588 C C . TYR A 1 76 ? 15.227 -35.531 -21.625 1 98.56 76 TYR A C 1
ATOM 590 O O . TYR A 1 76 ? 15.172 -34.438 -21.047 1 98.56 76 TYR A O 1
ATOM 598 N N . GLY A 1 77 ? 15.789 -35.656 -22.797 1 96.94 77 GLY A N 1
ATOM 599 C CA . GLY A 1 77 ? 16.469 -34.562 -23.484 1 96.94 77 GLY A CA 1
ATOM 600 C C . GLY A 1 77 ? 15.555 -33.75 -24.391 1 96.94 77 GLY A C 1
ATOM 601 O O . GLY A 1 77 ? 16.016 -32.875 -25.109 1 96.94 77 GLY A O 1
ATOM 602 N N . SER A 1 78 ? 14.336 -34.156 -24.375 1 96.88 78 SER A N 1
ATOM 603 C CA . SER A 1 78 ? 13.328 -33.406 -25.109 1 96.88 78 SER A CA 1
ATOM 604 C C . SER A 1 78 ? 11.961 -33.5 -24.438 1 96.88 78 SER A C 1
ATOM 606 O O . SER A 1 78 ? 11.688 -34.438 -23.703 1 96.88 78 SER A O 1
ATOM 608 N N . TYR A 1 79 ? 11.133 -32.469 -24.734 1 97.62 79 TYR A N 1
ATOM 609 C CA . TYR A 1 79 ? 9.781 -32.469 -24.172 1 97.62 79 TYR A CA 1
ATOM 610 C C . TYR A 1 79 ? 8.922 -33.531 -24.828 1 97.62 79 TYR A C 1
ATOM 612 O O . TYR A 1 79 ? 8.078 -34.156 -24.172 1 97.62 79 TYR A O 1
ATOM 620 N N . GLU A 1 80 ? 9.18 -33.844 -26.062 1 97 80 GLU A N 1
ATOM 621 C CA . GLU A 1 80 ? 8.469 -34.906 -26.797 1 97 80 GLU A CA 1
ATOM 622 C C . GLU A 1 80 ? 8.719 -36.281 -26.188 1 97 80 GLU A C 1
ATOM 624 O O . GLU A 1 80 ? 7.801 -37.094 -26.078 1 97 80 GLU A O 1
ATOM 629 N N . ASP A 1 81 ? 9.969 -36.469 -25.797 1 97.5 81 ASP A N 1
ATOM 630 C CA . ASP A 1 81 ? 10.297 -37.75 -25.188 1 97.5 81 ASP A CA 1
ATOM 631 C C . ASP A 1 81 ? 9.57 -37.906 -23.844 1 97.5 81 ASP A C 1
ATOM 633 O O . ASP A 1 81 ? 9.141 -39 -23.516 1 97.5 81 ASP A O 1
ATOM 637 N N . LEU A 1 82 ? 9.492 -36.875 -23.109 1 97.94 82 LEU A N 1
ATOM 638 C CA . LEU A 1 82 ? 8.812 -36.938 -21.812 1 97.94 82 LEU A CA 1
ATOM 639 C C . LEU A 1 82 ? 7.332 -37.25 -22 1 97.94 82 LEU A C 1
ATOM 641 O O . LEU A 1 82 ? 6.789 -38.125 -21.312 1 97.94 82 LEU A O 1
ATOM 645 N N . VAL A 1 83 ? 6.648 -36.594 -22.953 1 97.38 83 VAL A N 1
ATOM 646 C CA . VAL A 1 83 ? 5.203 -36.75 -23.062 1 97.38 83 VAL A CA 1
ATOM 647 C C . VAL A 1 83 ? 4.871 -38.062 -23.703 1 97.38 83 VAL A C 1
ATOM 649 O O . VAL A 1 83 ? 3.734 -38.562 -23.625 1 97.38 83 VAL A O 1
ATOM 652 N N . ALA A 1 84 ? 5.836 -38.719 -24.328 1 97.19 84 ALA A N 1
ATOM 653 C CA . ALA A 1 84 ? 5.641 -40.031 -24.938 1 97.19 84 ALA A CA 1
ATOM 654 C C . ALA A 1 84 ? 5.703 -41.125 -23.891 1 97.19 84 ALA A C 1
ATOM 656 O O . ALA A 1 84 ? 5.301 -42.281 -24.141 1 97.19 84 ALA A O 1
ATOM 657 N N . ASP A 1 85 ? 6.23 -40.812 -22.719 1 97.69 85 ASP A N 1
ATOM 658 C CA . ASP A 1 85 ? 6.312 -41.812 -21.625 1 97.69 85 ASP A CA 1
ATOM 659 C C . ASP A 1 85 ? 4.926 -42.125 -21.094 1 97.69 85 ASP A C 1
ATOM 661 O O . ASP A 1 85 ? 4.266 -41.281 -20.484 1 97.69 85 ASP A O 1
ATOM 665 N N . PRO A 1 86 ? 4.484 -43.344 -21.234 1 97.06 86 PRO A N 1
ATOM 666 C CA . PRO A 1 86 ? 3.123 -43.719 -20.828 1 97.06 86 PRO A CA 1
ATOM 667 C C . PRO A 1 86 ? 2.928 -43.688 -19.312 1 97.06 86 PRO A C 1
ATOM 669 O O . PRO A 1 86 ? 1.791 -43.688 -18.844 1 97.06 86 PRO A O 1
ATOM 672 N N . ASP A 1 87 ? 4.02 -43.562 -18.562 1 97.38 87 ASP A N 1
ATOM 673 C CA . ASP A 1 87 ? 3.916 -43.656 -17.109 1 97.38 87 ASP A CA 1
ATOM 674 C C . ASP A 1 87 ? 3.797 -42.25 -16.484 1 97.38 87 ASP A C 1
ATOM 676 O O . ASP A 1 87 ? 3.596 -42.125 -15.273 1 97.38 87 ASP A O 1
ATOM 680 N N . VAL A 1 88 ? 3.896 -41.188 -17.297 1 98.38 88 VAL A N 1
ATOM 681 C CA . VAL A 1 88 ? 3.73 -39.812 -16.797 1 98.38 88 VAL A CA 1
ATOM 682 C C . VAL A 1 88 ? 2.244 -39.5 -16.656 1 98.38 88 VAL A C 1
ATOM 684 O O . VAL A 1 88 ? 1.484 -39.594 -17.625 1 98.38 88 VAL A O 1
ATOM 687 N N . ASP A 1 89 ? 1.791 -39.094 -15.453 1 98.38 89 ASP A N 1
ATOM 688 C CA . ASP A 1 89 ? 0.383 -38.781 -15.203 1 98.38 89 ASP A CA 1
ATOM 689 C C . ASP A 1 89 ? 0.127 -37.281 -15.211 1 98.38 89 ASP A C 1
ATOM 691 O O . ASP A 1 89 ? -0.903 -36.812 -15.703 1 98.38 89 ASP A O 1
ATOM 695 N N . LEU A 1 90 ? 0.971 -36.531 -14.602 1 98.75 90 LEU A N 1
ATOM 696 C CA . LEU A 1 90 ? 0.848 -35.094 -14.391 1 98.75 90 LEU A CA 1
ATOM 697 C C . LEU A 1 90 ? 2.152 -34.375 -14.727 1 98.75 90 LEU A C 1
ATOM 699 O O . LEU A 1 90 ? 3.223 -34.781 -14.266 1 98.75 90 LEU A O 1
ATOM 703 N N . VAL A 1 91 ? 2.082 -33.406 -15.547 1 98.88 91 VAL A N 1
ATOM 704 C CA . VAL A 1 91 ? 3.266 -32.625 -15.938 1 98.88 91 VAL A CA 1
ATOM 705 C C . VAL A 1 91 ? 3.186 -31.219 -15.352 1 98.88 91 VAL A C 1
ATOM 707 O O . VAL A 1 91 ? 2.227 -30.5 -15.609 1 98.88 91 VAL A O 1
ATOM 710 N N . TYR A 1 92 ? 4.141 -30.891 -14.523 1 98.81 92 TYR A N 1
ATOM 711 C CA . TYR A 1 92 ? 4.352 -29.5 -14.102 1 98.81 92 TYR A CA 1
ATOM 712 C C . TYR A 1 92 ? 5.184 -28.734 -15.125 1 98.81 92 TYR A C 1
ATOM 714 O O . TYR A 1 92 ? 6.34 -29.078 -15.375 1 98.81 92 TYR A O 1
ATOM 722 N N . ILE A 1 93 ? 4.602 -27.703 -15.664 1 98.81 93 ILE A N 1
ATOM 723 C CA . ILE A 1 93 ? 5.293 -26.938 -16.688 1 98.81 93 ILE A CA 1
ATOM 724 C C . ILE A 1 93 ? 5.992 -25.734 -16.047 1 98.81 93 ILE A C 1
ATOM 726 O O . ILE A 1 93 ? 5.34 -24.797 -15.602 1 98.81 93 ILE A O 1
ATOM 730 N N . ALA A 1 94 ? 7.324 -25.766 -16.047 1 97.69 94 ALA A N 1
ATOM 731 C CA . ALA A 1 94 ? 8.156 -24.797 -15.344 1 97.69 94 ALA A CA 1
ATOM 732 C C . ALA A 1 94 ? 9.008 -23.984 -16.312 1 97.69 94 ALA A C 1
ATOM 734 O O . ALA A 1 94 ? 10.18 -23.703 -16.047 1 97.69 94 ALA A O 1
ATOM 735 N N . THR A 1 95 ? 8.5 -23.656 -17.484 1 95.12 95 THR A N 1
ATOM 736 C CA . THR A 1 95 ? 9.18 -22.891 -18.516 1 95.12 95 THR A CA 1
ATOM 737 C C . THR A 1 95 ? 8.695 -21.438 -18.516 1 95.12 95 THR A C 1
ATOM 739 O O . THR A 1 95 ? 7.859 -21.062 -17.703 1 95.12 95 THR A O 1
ATOM 742 N N . PRO A 1 96 ? 9.266 -20.562 -19.359 1 91.44 96 PRO A N 1
ATOM 743 C CA . PRO A 1 96 ? 8.805 -19.172 -19.438 1 91.44 96 PRO A CA 1
ATOM 744 C C . PRO A 1 96 ? 7.371 -19.047 -19.953 1 91.44 96 PRO A C 1
ATOM 746 O O . PRO A 1 96 ? 6.891 -19.938 -20.656 1 91.44 96 PRO A O 1
ATOM 749 N N . HIS A 1 97 ? 6.77 -17.906 -19.672 1 91.12 97 HIS A N 1
ATOM 750 C CA . HIS A 1 97 ? 5.352 -17.656 -19.906 1 91.12 97 HIS A CA 1
ATOM 751 C C . HIS A 1 97 ? 4.98 -17.906 -21.359 1 91.12 97 HIS A C 1
ATOM 753 O O . HIS A 1 97 ? 3.922 -18.469 -21.656 1 91.12 97 HIS A O 1
ATOM 759 N N . ASN A 1 98 ? 5.848 -17.484 -22.188 1 91.44 98 ASN A N 1
ATOM 760 C CA . ASN A 1 98 ? 5.52 -17.484 -23.609 1 91.44 98 ASN A CA 1
ATOM 761 C C . ASN A 1 98 ? 5.469 -18.906 -24.156 1 91.44 98 ASN A C 1
ATOM 763 O O . ASN A 1 98 ? 4.945 -19.141 -25.25 1 91.44 98 ASN A O 1
ATOM 767 N N . LEU A 1 99 ? 5.902 -19.891 -23.406 1 94.75 99 LEU A N 1
ATOM 768 C CA . LEU A 1 99 ? 5.969 -21.281 -23.875 1 94.75 99 LEU A CA 1
ATOM 769 C C . LEU A 1 99 ? 4.848 -22.109 -23.266 1 94.75 99 LEU A C 1
ATOM 771 O O . LEU A 1 99 ? 4.598 -23.234 -23.703 1 94.75 99 LEU A O 1
ATOM 775 N N . HIS A 1 100 ? 4.137 -21.578 -22.297 1 98.19 100 HIS A N 1
ATOM 776 C CA . HIS A 1 100 ? 3.191 -22.328 -21.484 1 98.19 100 HIS A CA 1
ATOM 777 C C . HIS A 1 100 ? 2.102 -22.953 -22.344 1 98.19 100 HIS A C 1
ATOM 779 O O . HIS A 1 100 ? 1.837 -24.156 -22.25 1 98.19 100 HIS A O 1
ATOM 785 N N . ALA A 1 101 ? 1.513 -22.141 -23.203 1 98.25 101 ALA A N 1
ATOM 786 C CA . ALA A 1 101 ? 0.366 -22.625 -23.969 1 98.25 101 ALA A CA 1
ATOM 787 C C . ALA A 1 101 ? 0.767 -23.766 -24.891 1 98.25 101 ALA A C 1
ATOM 789 O O . ALA A 1 101 ? 0.131 -24.828 -24.891 1 98.25 101 ALA A O 1
ATOM 790 N N . GLU A 1 102 ? 1.81 -23.562 -25.656 1 98.19 102 GLU A N 1
ATOM 791 C CA . GLU A 1 102 ? 2.289 -24.562 -26.578 1 98.19 102 GLU A CA 1
ATOM 792 C C . GLU A 1 102 ? 2.646 -25.859 -25.859 1 98.19 102 GLU A C 1
ATOM 794 O O . GLU A 1 102 ? 2.291 -26.953 -26.312 1 98.19 102 GLU A O 1
ATOM 799 N N . GLN A 1 103 ? 3.26 -25.75 -24.781 1 98.56 103 GLN A N 1
ATOM 800 C CA . GLN A 1 103 ? 3.73 -26.922 -24.047 1 98.56 103 GLN A CA 1
ATOM 801 C C . GLN A 1 103 ? 2.578 -27.625 -23.344 1 98.56 103 GLN A C 1
ATOM 803 O O . GLN A 1 103 ? 2.557 -28.859 -23.234 1 98.56 103 GLN A O 1
ATOM 808 N N . ALA A 1 104 ? 1.666 -26.859 -22.797 1 98.81 104 ALA A N 1
ATOM 809 C CA . ALA A 1 104 ? 0.466 -27.453 -22.219 1 98.81 104 ALA A CA 1
ATOM 810 C C . ALA A 1 104 ? -0.299 -28.266 -23.266 1 98.81 104 ALA A C 1
ATOM 812 O O . ALA A 1 104 ? -0.716 -29.391 -23 1 98.81 104 ALA A O 1
ATOM 813 N N . ILE A 1 105 ? -0.452 -27.703 -24.422 1 98.75 105 ILE A N 1
ATOM 814 C CA . ILE A 1 105 ? -1.17 -28.359 -25.516 1 98.75 105 ILE A CA 1
ATOM 815 C C . ILE A 1 105 ? -0.433 -29.625 -25.938 1 98.75 105 ILE A C 1
ATOM 817 O O . ILE A 1 105 ? -1.048 -30.672 -26.109 1 98.75 105 ILE A O 1
ATOM 821 N N . LEU A 1 106 ? 0.906 -29.5 -26.062 1 98.56 106 LEU A N 1
ATOM 822 C CA . LEU A 1 106 ? 1.727 -30.656 -26.391 1 98.56 106 LEU A CA 1
ATOM 823 C C . LEU A 1 106 ? 1.468 -31.797 -25.406 1 98.56 106 LEU A C 1
ATOM 825 O O . LEU A 1 106 ? 1.261 -32.938 -25.828 1 98.56 106 LEU A O 1
ATOM 829 N N . CYS A 1 107 ? 1.462 -31.484 -24.156 1 98.69 107 CYS A N 1
ATOM 830 C CA . CYS A 1 107 ? 1.26 -32.469 -23.109 1 98.69 107 CYS A CA 1
ATOM 831 C C . CYS A 1 107 ? -0.131 -33.094 -23.203 1 98.69 107 CYS A C 1
ATOM 833 O O . CYS A 1 107 ? -0.276 -34.312 -23.188 1 98.69 107 CYS A O 1
ATOM 835 N N . MET A 1 108 ? -1.145 -32.281 -23.312 1 98.56 108 MET A N 1
ATOM 836 C CA . MET A 1 108 ? -2.521 -32.781 -23.312 1 98.56 108 MET A CA 1
ATOM 837 C C . MET A 1 108 ? -2.809 -33.625 -24.547 1 98.56 108 MET A C 1
ATOM 839 O O . MET A 1 108 ? -3.475 -34.656 -24.453 1 98.56 108 MET A O 1
ATOM 843 N N . LYS A 1 109 ? -2.293 -33.219 -25.656 1 98 109 LYS A N 1
ATOM 844 C CA . LYS A 1 109 ? -2.486 -34 -26.875 1 98 109 LYS A CA 1
ATOM 845 C C . LYS A 1 109 ? -1.806 -35.344 -26.766 1 98 109 LYS A C 1
ATOM 847 O O . LYS A 1 109 ? -2.195 -36.312 -27.453 1 98 109 LYS A O 1
ATOM 852 N N . ALA A 1 110 ? -0.814 -35.469 -25.922 1 98 110 ALA A N 1
ATOM 853 C CA . ALA A 1 110 ? -0.121 -36.719 -25.688 1 98 110 ALA A CA 1
ATOM 854 C C . ALA A 1 110 ? -0.763 -37.5 -24.547 1 98 110 ALA A C 1
ATOM 856 O O . ALA A 1 110 ? -0.232 -38.5 -24.094 1 98 110 ALA A O 1
ATOM 857 N N . GLY A 1 111 ? -1.87 -36.969 -24.031 1 97.75 111 GLY A N 1
ATOM 858 C CA . GLY A 1 111 ? -2.631 -37.688 -23.016 1 97.75 111 GLY A CA 1
ATOM 859 C C . GLY A 1 111 ? -2.152 -37.406 -21.594 1 97.75 111 GLY A C 1
ATOM 860 O O . GLY A 1 111 ? -2.348 -38.219 -20.703 1 97.75 111 GLY A O 1
ATOM 861 N N . LYS A 1 112 ? -1.45 -36.281 -21.406 1 98.56 112 LYS A N 1
ATOM 862 C CA . LYS A 1 112 ? -0.913 -35.969 -20.078 1 98.56 112 LYS A CA 1
ATOM 863 C C . LYS A 1 112 ? -1.675 -34.812 -19.453 1 98.56 112 LYS A C 1
ATOM 865 O O . LYS A 1 112 ? -2.027 -33.844 -20.141 1 98.56 112 LYS A O 1
ATOM 870 N N . ASN A 1 113 ? -2.074 -34.875 -18.141 1 98.75 113 ASN A N 1
ATOM 871 C CA . ASN A 1 113 ? -2.584 -33.75 -17.375 1 98.75 113 ASN A CA 1
ATOM 872 C C . ASN A 1 113 ? -1.489 -32.719 -17.094 1 98.75 113 ASN A C 1
ATOM 874 O O . ASN A 1 113 ? -0.311 -33.062 -17.016 1 98.75 113 ASN A O 1
ATOM 878 N N . VAL A 1 114 ? -1.909 -31.438 -16.922 1 98.88 114 VAL A N 1
ATOM 879 C CA . VAL A 1 114 ? -0.856 -30.438 -16.781 1 98.88 114 VAL A CA 1
ATOM 880 C C . VAL A 1 114 ? -1.199 -29.484 -15.625 1 98.88 114 VAL A C 1
ATOM 882 O O . VAL A 1 114 ? -2.367 -29.156 -15.422 1 98.88 114 VAL A O 1
ATOM 885 N N . LEU A 1 115 ? -0.239 -29.141 -14.836 1 98.88 115 LEU A N 1
ATOM 886 C CA . LEU A 1 115 ? -0.132 -28.031 -13.883 1 98.88 115 LEU A CA 1
ATOM 887 C C . LEU A 1 115 ? 0.848 -26.969 -14.383 1 98.88 115 LEU A C 1
ATOM 889 O O . LEU A 1 115 ? 2.062 -27.188 -14.352 1 98.88 115 LEU A O 1
ATOM 893 N N . VAL A 1 116 ? 0.333 -25.828 -14.828 1 98.88 116 VAL A N 1
ATOM 894 C CA . VAL A 1 116 ? 1.116 -24.859 -15.586 1 98.88 116 VAL A CA 1
ATOM 895 C C . VAL A 1 116 ? 1.513 -23.688 -14.68 1 98.88 116 VAL A C 1
ATOM 897 O O . VAL A 1 116 ? 0.654 -23.047 -14.062 1 98.88 116 VAL A O 1
ATOM 900 N N . GLU A 1 117 ? 2.729 -23.391 -14.586 1 98.25 117 GLU A N 1
ATOM 901 C CA . GLU A 1 117 ? 3.232 -22.281 -13.781 1 98.25 117 GLU A CA 1
ATOM 902 C C . GLU A 1 117 ? 2.508 -20.984 -14.117 1 98.25 117 GLU A C 1
ATOM 904 O O . GLU A 1 117 ? 1.998 -20.812 -15.234 1 98.25 117 GLU A O 1
ATOM 909 N N . LYS A 1 118 ? 2.496 -20.109 -13.195 1 98.38 118 LYS A N 1
ATOM 910 C CA . LYS A 1 118 ? 1.927 -18.766 -13.375 1 98.38 118 LYS A CA 1
ATOM 911 C C . LYS A 1 118 ? 2.939 -17.812 -14 1 98.38 118 LYS A C 1
ATOM 913 O O . LYS A 1 118 ? 4.148 -18.016 -13.875 1 98.38 118 LYS A O 1
ATOM 918 N N . SER A 1 119 ? 2.547 -16.797 -14.539 1 97.62 119 SER A N 1
ATOM 919 C CA . SER A 1 119 ? 1.184 -16.609 -15.023 1 97.62 119 SER A CA 1
ATOM 920 C C . SER A 1 119 ? 0.815 -17.672 -16.062 1 97.62 119 SER A C 1
ATOM 922 O O . SER A 1 119 ? 1.677 -18.141 -16.797 1 97.62 119 SER A O 1
ATOM 924 N N . PHE A 1 120 ? -0.343 -17.969 -16.219 1 98.5 120 PHE A N 1
ATOM 925 C CA . PHE A 1 120 ? -0.809 -19.141 -16.953 1 98.5 120 PHE A CA 1
ATOM 926 C C . PHE A 1 120 ? -0.26 -19.141 -18.375 1 98.5 120 PHE A C 1
ATOM 928 O O . PHE A 1 120 ? 0.262 -20.156 -18.844 1 98.5 120 PHE A O 1
ATOM 935 N N . THR A 1 121 ? -0.41 -18.062 -19.047 1 98.5 121 THR A N 1
ATOM 936 C CA . THR A 1 121 ? 0.123 -17.828 -20.391 1 98.5 121 THR A CA 1
ATOM 937 C C . THR A 1 121 ? 0.512 -16.359 -20.562 1 98.5 121 THR A C 1
ATOM 939 O O . THR A 1 121 ? 0.373 -15.562 -19.641 1 98.5 121 THR A O 1
ATOM 942 N N . ALA A 1 122 ? 1.051 -16.031 -21.75 1 97.69 122 ALA A N 1
ATOM 943 C CA . ALA A 1 122 ? 1.477 -14.664 -22 1 97.69 122 ALA A CA 1
ATOM 944 C C . ALA A 1 122 ? 0.274 -13.742 -22.203 1 97.69 122 ALA A C 1
ATOM 946 O O . ALA A 1 122 ? 0.352 -12.539 -21.922 1 97.69 122 ALA A O 1
ATOM 947 N N . ASN A 1 123 ? -0.785 -14.273 -22.719 1 98.06 123 ASN A N 1
ATOM 948 C CA . ASN A 1 123 ? -2.004 -13.5 -22.938 1 98.06 123 ASN A CA 1
ATOM 949 C C . ASN A 1 123 ? -3.242 -14.391 -22.906 1 98.06 123 ASN A C 1
ATOM 951 O O . ASN A 1 123 ? -3.133 -15.609 -22.797 1 98.06 123 ASN A O 1
ATOM 955 N N . THR A 1 124 ? -4.391 -13.75 -22.953 1 98.44 124 THR A N 1
ATOM 956 C CA . THR A 1 124 ? -5.668 -14.438 -22.812 1 98.44 124 THR A CA 1
ATOM 957 C C . THR A 1 124 ? -5.91 -15.375 -23.984 1 98.44 124 THR A C 1
ATOM 959 O O . THR A 1 124 ? -6.488 -16.453 -23.812 1 98.44 124 THR A O 1
ATOM 962 N N . ALA A 1 125 ? -5.539 -14.984 -25.172 1 98.25 125 ALA A N 1
ATOM 963 C CA . ALA A 1 125 ? -5.742 -15.812 -26.359 1 98.25 125 ALA A CA 1
ATOM 964 C C . ALA A 1 125 ? -5.059 -17.172 -26.203 1 98.25 125 ALA A C 1
ATOM 966 O O . ALA A 1 125 ? -5.66 -18.203 -26.469 1 98.25 125 ALA A O 1
ATOM 967 N N . GLN A 1 126 ? -3.848 -17.172 -25.734 1 98.44 126 GLN A N 1
ATOM 968 C CA . GLN A 1 126 ? -3.104 -18.391 -25.484 1 98.44 126 GLN A CA 1
ATOM 969 C C . GLN A 1 126 ? -3.775 -19.234 -24.406 1 98.44 126 GLN A C 1
ATOM 971 O O . GLN A 1 126 ? -3.842 -20.469 -24.516 1 98.44 126 GLN A O 1
ATOM 976 N N . ALA A 1 127 ? -4.25 -18.562 -23.391 1 98.75 127 ALA A N 1
ATOM 977 C CA . ALA A 1 127 ? -4.938 -19.266 -22.312 1 98.75 127 ALA A CA 1
ATOM 978 C C . ALA A 1 127 ? -6.168 -20 -22.828 1 98.75 127 ALA A C 1
ATOM 980 O O . ALA A 1 127 ? -6.375 -21.172 -22.516 1 98.75 127 ALA A O 1
ATOM 981 N N . ARG A 1 128 ? -6.945 -19.312 -23.594 1 98.69 128 ARG A N 1
ATOM 982 C CA . ARG A 1 128 ? -8.164 -19.891 -24.141 1 98.69 128 ARG A CA 1
ATOM 983 C C . ARG A 1 128 ? -7.844 -21.062 -25.062 1 98.69 128 ARG A C 1
ATOM 985 O O . ARG A 1 128 ? -8.562 -22.062 -25.062 1 98.69 128 ARG A O 1
ATOM 992 N N . GLU A 1 129 ? -6.801 -20.938 -25.828 1 98.44 129 GLU A N 1
ATOM 993 C CA . GLU A 1 129 ? -6.379 -22.047 -26.688 1 98.44 129 GLU A CA 1
ATOM 994 C C . GLU A 1 129 ? -6.031 -23.281 -25.875 1 98.44 129 GLU A C 1
ATOM 996 O O . GLU A 1 129 ? -6.477 -24.391 -26.203 1 98.44 129 GLU A O 1
ATOM 1001 N N . ALA A 1 130 ? -5.238 -23.078 -24.859 1 98.75 130 ALA A N 1
ATOM 1002 C CA . ALA A 1 130 ? -4.84 -24.203 -24.016 1 98.75 130 ALA A CA 1
ATOM 1003 C C . ALA A 1 130 ? -6.047 -24.828 -23.328 1 98.75 130 ALA A C 1
ATOM 1005 O O . ALA A 1 130 ? -6.18 -26.062 -23.281 1 98.75 130 ALA A O 1
ATOM 1006 N N . LEU A 1 131 ? -6.949 -24 -22.797 1 98.81 131 LEU A N 1
ATOM 1007 C CA . LEU A 1 131 ? -8.102 -24.5 -22.062 1 98.81 131 LEU A CA 1
ATOM 1008 C C . LEU A 1 131 ? -9.102 -25.172 -23 1 98.81 131 LEU A C 1
ATOM 1010 O O . LEU A 1 131 ? -9.812 -26.109 -22.594 1 98.81 131 LEU A O 1
ATOM 1014 N N . ALA A 1 132 ? -9.148 -24.719 -24.234 1 98.69 132 ALA A N 1
ATOM 1015 C CA . ALA A 1 132 ? -9.977 -25.406 -25.234 1 98.69 132 ALA A CA 1
ATOM 1016 C C . ALA A 1 132 ? -9.5 -26.828 -25.453 1 98.69 132 ALA A C 1
ATOM 1018 O O . ALA A 1 132 ? -10.32 -27.75 -25.609 1 98.69 132 ALA A O 1
ATOM 1019 N N . VAL A 1 133 ? -8.203 -27.047 -25.516 1 98.69 133 VAL A N 1
ATOM 1020 C CA . VAL A 1 133 ? -7.645 -28.375 -25.703 1 98.69 133 VAL A CA 1
ATOM 1021 C C . VAL A 1 133 ? -7.973 -29.234 -24.484 1 98.69 133 VAL A C 1
ATOM 1023 O O . VAL A 1 133 ? -8.234 -30.438 -24.609 1 98.69 133 VAL A O 1
ATOM 1026 N N . SER A 1 134 ? -7.906 -28.625 -23.297 1 98.62 134 SER A N 1
ATOM 1027 C CA . SER A 1 134 ? -8.32 -29.328 -22.094 1 98.62 134 SER A CA 1
ATOM 1028 C C . SER A 1 134 ? -9.758 -29.828 -22.219 1 98.62 134 SER A C 1
ATOM 1030 O O . SER A 1 134 ? -10.047 -30.984 -21.906 1 98.62 134 SER A O 1
ATOM 1032 N N . LYS A 1 135 ? -10.609 -28.969 -22.641 1 97.69 135 LYS A N 1
ATOM 1033 C CA . LYS A 1 135 ? -12.008 -29.328 -22.828 1 97.69 135 LYS A CA 1
ATOM 1034 C C . LYS A 1 135 ? -12.148 -30.438 -23.875 1 97.69 135 LYS A C 1
ATOM 1036 O O . LYS A 1 135 ? -12.922 -31.375 -23.672 1 97.69 135 LYS A O 1
ATOM 1041 N N . GLU A 1 136 ? -11.438 -30.375 -24.906 1 97.69 136 GLU A N 1
ATOM 1042 C CA . GLU A 1 136 ? -11.492 -31.344 -26 1 97.69 136 GLU A CA 1
ATOM 1043 C C . GLU A 1 136 ? -10.992 -32.719 -25.547 1 97.69 136 GLU A C 1
ATOM 1045 O O . GLU A 1 136 ? -11.586 -33.75 -25.875 1 97.69 136 GLU A O 1
ATOM 1050 N N . THR A 1 137 ? -9.914 -32.75 -24.828 1 97.38 137 THR A N 1
ATOM 1051 C CA . THR A 1 137 ? -9.25 -34 -24.484 1 97.38 137 THR A CA 1
ATOM 1052 C C . THR A 1 137 ? -9.836 -34.562 -23.188 1 97.38 137 THR A C 1
ATOM 1054 O O . THR A 1 137 ? -9.656 -35.75 -22.891 1 97.38 137 THR A O 1
ATOM 1057 N N . GLY A 1 138 ? -10.477 -33.656 -22.422 1 97.56 138 GLY A N 1
ATOM 1058 C CA . GLY A 1 138 ? -10.969 -34.062 -21.125 1 97.56 138 GLY A CA 1
ATOM 1059 C C . GLY A 1 138 ? -9.875 -34.125 -20.062 1 97.56 138 GLY A C 1
ATOM 1060 O O . GLY A 1 138 ? -10.102 -34.625 -18.969 1 97.56 138 GLY A O 1
ATOM 1061 N N . LEU A 1 139 ? -8.68 -33.625 -20.375 1 98.44 139 LEU A N 1
ATOM 1062 C CA . LEU A 1 139 ? -7.547 -33.719 -19.469 1 98.44 139 LEU A CA 1
ATOM 1063 C C . LEU A 1 139 ? -7.457 -32.438 -18.609 1 98.44 139 LEU A C 1
ATOM 1065 O O . LEU A 1 139 ? -7.914 -31.375 -19 1 98.44 139 LEU A O 1
ATOM 1069 N N . LEU A 1 140 ? -6.852 -32.594 -17.438 1 98.69 140 LEU A N 1
ATOM 1070 C CA . LEU A 1 140 ? -6.656 -31.484 -16.5 1 98.69 140 LEU A CA 1
ATOM 1071 C C . LEU A 1 140 ? -5.6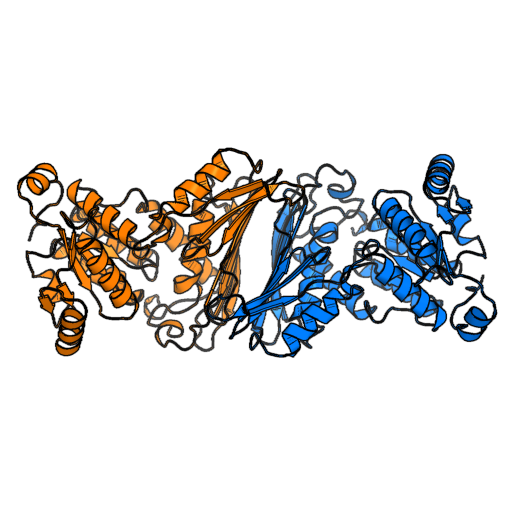64 -30.469 -17.047 1 98.69 140 LEU A C 1
ATOM 1073 O O . LEU A 1 140 ? -4.602 -30.844 -17.562 1 98.69 140 LEU A O 1
ATOM 1077 N N . CYS A 1 141 ? -6.055 -29.234 -17.031 1 98.88 141 CYS A N 1
ATOM 1078 C CA . CYS A 1 141 ? -5.188 -28.078 -17.281 1 98.88 141 CYS A CA 1
ATOM 1079 C C . CYS A 1 141 ? -5.422 -27 -16.234 1 98.88 141 CYS A C 1
ATOM 1081 O O . CYS A 1 141 ? -6.445 -26.312 -16.281 1 98.88 141 CYS A O 1
ATOM 1083 N N . THR A 1 142 ? -4.48 -26.844 -15.367 1 98.56 142 THR A N 1
ATOM 1084 C CA . THR A 1 142 ? -4.73 -25.891 -14.297 1 98.56 142 THR A CA 1
ATOM 1085 C C . THR A 1 142 ? -3.502 -25.016 -14.062 1 98.56 142 THR A C 1
ATOM 1087 O O . THR A 1 142 ? -2.373 -25.422 -14.336 1 98.56 142 THR A O 1
ATOM 1090 N N . GLU A 1 143 ? -3.75 -23.766 -13.703 1 98.81 143 GLU A N 1
ATOM 1091 C CA . GLU A 1 143 ? -2.713 -22.781 -13.422 1 98.81 143 GLU A CA 1
ATOM 1092 C C . GLU A 1 143 ? -2.109 -22.984 -12.039 1 98.81 143 GLU A C 1
ATOM 1094 O O . GLU A 1 143 ? -2.832 -23.219 -11.062 1 98.81 143 GLU A O 1
ATOM 1099 N N . ALA A 1 144 ? -0.796 -22.859 -11.977 1 98.62 144 ALA A N 1
ATOM 1100 C CA . ALA A 1 144 ? -0.056 -23.047 -10.727 1 98.62 144 ALA A CA 1
ATOM 1101 C C . ALA A 1 144 ? 0.196 -21.719 -10.039 1 98.62 144 ALA A C 1
ATOM 1103 O O . ALA A 1 144 ? 1.346 -21.344 -9.789 1 98.62 144 ALA A O 1
ATOM 1104 N N . ILE A 1 145 ? -0.785 -21 -9.695 1 98.5 145 ILE A N 1
ATOM 1105 C CA . ILE A 1 145 ? -0.735 -19.891 -8.75 1 98.5 145 ILE A CA 1
ATOM 1106 C C . ILE A 1 145 ? -0.924 -20.406 -7.328 1 98.5 145 ILE A C 1
ATOM 1108 O O . ILE A 1 145 ? -2.045 -20.438 -6.812 1 98.5 145 ILE A O 1
ATOM 1112 N N . TRP A 1 146 ? 0.134 -20.734 -6.707 1 98.62 146 TRP A N 1
ATOM 1113 C CA . TRP A 1 146 ? 0.159 -21.625 -5.555 1 98.62 146 TRP A CA 1
ATOM 1114 C C . TRP A 1 146 ? -0.61 -21.031 -4.383 1 98.62 146 TRP A C 1
ATOM 1116 O O . TRP A 1 146 ? -1.187 -21.75 -3.572 1 98.62 146 TRP A O 1
ATOM 1126 N N . THR A 1 147 ? -0.73 -19.688 -4.344 1 98.25 147 THR A N 1
ATOM 1127 C CA . THR A 1 147 ? -1.384 -19.047 -3.213 1 98.25 147 THR A CA 1
ATOM 1128 C C . THR A 1 147 ? -2.875 -19.359 -3.189 1 98.25 147 THR A C 1
ATOM 1130 O O . THR A 1 147 ? -3.5 -19.359 -2.125 1 98.25 147 THR A O 1
ATOM 1133 N N . ARG A 1 148 ? -3.43 -19.672 -4.305 1 98.38 148 ARG A N 1
ATOM 1134 C CA . ARG A 1 148 ? -4.852 -19.984 -4.371 1 98.38 148 ARG A CA 1
ATOM 1135 C C . ARG A 1 148 ? -5.133 -21.359 -3.756 1 98.38 148 ARG A C 1
ATOM 1137 O O . ARG A 1 148 ? -6.266 -21.641 -3.367 1 98.38 148 ARG A O 1
ATOM 1144 N N . TYR A 1 149 ? -4.105 -22.219 -3.682 1 98.62 149 TYR A N 1
ATOM 1145 C CA . TYR A 1 149 ? -4.273 -23.594 -3.217 1 98.62 149 TYR A CA 1
ATOM 1146 C C . TYR A 1 149 ? -3.986 -23.703 -1.725 1 98.62 149 TYR A C 1
ATOM 1148 O O . TYR A 1 149 ? -4.316 -24.719 -1.095 1 98.62 149 TYR A O 1
ATOM 1156 N N . MET A 1 150 ? -3.363 -22.703 -1.143 1 98.19 150 MET A N 1
ATOM 1157 C CA . MET A 1 150 ? -2.855 -22.766 0.225 1 98.19 150 MET A CA 1
ATOM 1158 C C . MET A 1 150 ? -3.99 -22.641 1.234 1 98.19 150 MET A C 1
ATOM 1160 O O . MET A 1 150 ? -4.957 -21.906 1 1 98.19 150 MET A O 1
ATOM 1164 N N . PRO A 1 151 ? -3.816 -23.234 2.408 1 97.88 151 PRO A N 1
ATOM 1165 C CA . PRO A 1 151 ? -4.801 -23.109 3.486 1 97.88 151 PRO A CA 1
ATOM 1166 C C . PRO A 1 151 ? -5 -21.656 3.924 1 97.88 151 PRO A C 1
ATOM 1168 O O . PRO A 1 151 ? -6.086 -21.297 4.383 1 97.88 151 PRO A O 1
ATOM 1171 N N . SER A 1 152 ? -4.031 -20.812 3.764 1 98.06 152 SER A N 1
ATOM 1172 C CA . SER A 1 152 ? -4.102 -19.422 4.176 1 98.06 152 SER A CA 1
ATOM 1173 C C . SER A 1 152 ? -5.238 -18.688 3.465 1 98.06 152 SER A C 1
ATOM 1175 O O . SER A 1 152 ? -5.836 -17.766 4.023 1 98.06 152 SER A O 1
ATOM 1177 N N . ARG A 1 153 ? -5.523 -19.062 2.23 1 98.06 153 ARG A N 1
ATOM 1178 C CA . ARG A 1 153 ? -6.621 -18.438 1.502 1 98.06 153 ARG A CA 1
ATOM 1179 C C . ARG A 1 153 ? -7.93 -18.547 2.279 1 98.06 153 ARG A C 1
ATOM 1181 O O . ARG A 1 153 ? -8.633 -17.562 2.469 1 98.06 153 ARG A O 1
ATOM 1188 N N . GLN A 1 154 ? -8.203 -19.734 2.709 1 97.31 154 GLN A N 1
ATOM 1189 C CA . GLN A 1 154 ? -9.43 -19.969 3.465 1 97.31 154 GLN A CA 1
ATOM 1190 C C . GLN A 1 154 ? -9.422 -19.203 4.781 1 97.31 154 GLN A C 1
ATOM 1192 O O . GLN A 1 154 ? -10.438 -18.641 5.188 1 97.31 154 GLN A O 1
ATOM 1197 N N . LEU A 1 155 ? -8.289 -19.188 5.469 1 98.06 155 LEU A N 1
ATOM 1198 C CA . LEU A 1 155 ? -8.164 -18.469 6.73 1 98.06 155 LEU A CA 1
ATOM 1199 C C . LEU A 1 155 ? -8.469 -16.984 6.547 1 98.06 155 LEU A C 1
ATOM 1201 O O . LEU A 1 155 ? -9.211 -16.406 7.34 1 98.06 155 LEU A O 1
ATOM 1205 N N . ILE A 1 156 ? -7.953 -16.344 5.516 1 98.38 156 ILE A N 1
ATOM 1206 C CA . ILE A 1 156 ? -8.172 -14.938 5.211 1 98.38 156 ILE A CA 1
ATOM 1207 C C . ILE A 1 156 ? -9.656 -14.703 4.93 1 98.38 156 ILE A C 1
ATOM 1209 O O . ILE A 1 156 ? -10.258 -13.781 5.492 1 98.38 156 ILE A O 1
ATOM 1213 N N . ASN A 1 157 ? -10.25 -15.555 4.105 1 97.81 157 ASN A N 1
ATOM 1214 C CA . ASN A 1 157 ? -11.648 -15.398 3.715 1 97.81 157 ASN A CA 1
ATOM 1215 C C . ASN A 1 157 ? -12.586 -15.602 4.898 1 97.81 157 ASN A C 1
ATOM 1217 O O . ASN A 1 157 ? -13.648 -14.969 4.973 1 97.81 157 ASN A O 1
ATOM 1221 N N . GLU A 1 158 ? -12.164 -16.469 5.789 1 97.44 158 GLU A N 1
ATOM 1222 C CA . GLU A 1 158 ? -12.961 -16.688 6.996 1 97.44 158 GLU A CA 1
ATOM 1223 C C . GLU A 1 158 ? -13 -15.422 7.859 1 97.44 158 GLU A C 1
ATOM 1225 O O . GLU A 1 158 ? -14.039 -15.094 8.438 1 97.44 158 GLU A O 1
ATOM 1230 N N . VAL A 1 159 ? -11.875 -14.734 7.969 1 97.62 159 VAL A N 1
ATOM 1231 C CA . VAL A 1 159 ? -11.836 -13.484 8.711 1 97.62 159 VAL A CA 1
ATOM 1232 C C . VAL A 1 159 ? -12.781 -12.469 8.07 1 97.62 159 VAL A C 1
ATOM 1234 O O . VAL A 1 159 ? -13.594 -11.844 8.758 1 97.62 159 VAL A O 1
ATOM 1237 N N . ILE A 1 160 ? -12.766 -12.312 6.781 1 97.88 160 ILE A N 1
ATOM 1238 C CA . ILE A 1 160 ? -13.578 -11.352 6.043 1 97.88 160 ILE A CA 1
ATOM 1239 C C . ILE A 1 160 ? -15.055 -11.711 6.172 1 97.88 160 ILE A C 1
ATOM 1241 O O . ILE A 1 160 ? -15.891 -10.844 6.457 1 97.88 160 ILE A O 1
ATOM 1245 N N . ALA A 1 161 ? -15.375 -12.984 6.066 1 96.5 161 ALA A N 1
ATOM 1246 C CA . ALA A 1 161 ? -16.75 -13.469 6.102 1 96.5 161 ALA A CA 1
ATOM 1247 C C . ALA A 1 161 ? -17.344 -13.336 7.504 1 96.5 161 ALA A C 1
ATOM 1249 O O . ALA A 1 161 ? -18.547 -13.164 7.66 1 96.5 161 ALA A O 1
ATOM 1250 N N . SER A 1 162 ? -16.469 -13.414 8.508 1 97 162 SER A N 1
ATOM 1251 C CA . SER A 1 162 ? -16.938 -13.344 9.883 1 97 162 SER A CA 1
ATOM 1252 C C . SER A 1 162 ? -17.562 -11.984 10.195 1 97 162 SER A C 1
ATOM 1254 O O . SER A 1 162 ? -18.312 -11.844 11.156 1 97 162 SER A O 1
ATOM 1256 N N . GLY A 1 163 ? -17.109 -10.945 9.461 1 97.12 163 GLY A N 1
ATOM 1257 C CA . GLY A 1 163 ? -17.609 -9.602 9.688 1 97.12 163 GLY A CA 1
ATOM 1258 C C . GLY A 1 163 ? -16.875 -8.867 10.797 1 97.12 163 GLY A C 1
ATOM 1259 O O . GLY A 1 163 ? -17.234 -7.742 11.141 1 97.12 163 GLY A O 1
ATOM 1260 N N . GLU A 1 164 ? -15.828 -9.461 11.312 1 97.31 164 GLU A N 1
ATOM 1261 C CA . GLU A 1 164 ? -15.172 -8.883 12.484 1 97.31 164 GLU A CA 1
ATOM 1262 C C . GLU A 1 164 ? -14.477 -7.578 12.141 1 97.31 164 GLU A C 1
ATOM 1264 O O . GLU A 1 164 ? -14.219 -6.75 13.016 1 97.31 164 GLU A O 1
ATOM 1269 N N . ILE A 1 165 ? -14.219 -7.312 10.891 1 98.44 165 ILE A N 1
ATOM 1270 C CA . ILE A 1 165 ? -13.594 -6.043 10.531 1 98.44 165 ILE A CA 1
ATOM 1271 C C . ILE A 1 165 ? -14.617 -5.129 9.867 1 98.44 165 ILE A C 1
ATOM 1273 O O . ILE A 1 165 ? -14.258 -4.117 9.258 1 98.44 165 ILE A O 1
ATOM 1277 N N . GLY A 1 166 ? -15.891 -5.445 9.945 1 98.44 166 GLY A N 1
ATOM 1278 C CA . GLY A 1 166 ? -16.953 -4.645 9.352 1 98.44 166 GLY A CA 1
ATOM 1279 C C . GLY A 1 166 ? -17.078 -4.844 7.852 1 98.44 166 GLY A C 1
ATOM 1280 O O . GLY A 1 166 ? -16.703 -5.898 7.324 1 98.44 166 GLY A O 1
ATOM 1281 N N . GLU A 1 167 ? -17.719 -3.869 7.168 1 97.81 167 GLU A N 1
ATOM 1282 C CA . GLU A 1 167 ? -17.844 -3.914 5.715 1 97.81 167 GLU A CA 1
ATOM 1283 C C . GLU A 1 167 ? -16.516 -3.6 5.031 1 97.81 167 GLU A C 1
ATOM 1285 O O . GLU A 1 167 ? -15.945 -2.529 5.246 1 97.81 167 GLU A O 1
ATOM 1290 N N . VAL A 1 168 ? -16.047 -4.543 4.27 1 98.44 168 VAL A N 1
ATOM 1291 C CA . VAL A 1 168 ? -14.812 -4.324 3.516 1 98.44 168 VAL A CA 1
ATOM 1292 C C . VAL A 1 168 ? -15.078 -3.359 2.361 1 98.44 168 VAL A C 1
ATOM 1294 O O . VAL A 1 168 ? -15.969 -3.596 1.541 1 98.44 168 VAL A O 1
ATOM 1297 N N . LYS A 1 169 ? -14.289 -2.221 2.311 1 98.38 169 LYS A N 1
ATOM 1298 C CA . LYS A 1 169 ? -14.508 -1.238 1.253 1 98.38 169 LYS A CA 1
ATOM 1299 C C . LYS A 1 169 ? -13.211 -0.954 0.496 1 98.38 169 LYS A C 1
ATOM 1301 O O . LYS A 1 169 ? -13.234 -0.367 -0.588 1 98.38 169 LYS A O 1
ATOM 1306 N N . SER A 1 170 ? -12.141 -1.402 1.034 1 98.75 170 SER A N 1
ATOM 1307 C CA . SER A 1 170 ? -10.867 -1.133 0.38 1 98.75 170 SER A CA 1
ATOM 1308 C C . SER A 1 170 ? -9.836 -2.211 0.709 1 98.75 170 SER A C 1
ATOM 1310 O O . SER A 1 170 ? -9.984 -2.934 1.697 1 98.75 170 SER A O 1
ATOM 1312 N N . ALA A 1 171 ? -8.82 -2.328 -0.112 1 98.88 171 ALA A N 1
ATOM 1313 C CA . ALA A 1 171 ? -7.715 -3.266 0.087 1 98.88 171 ALA A CA 1
ATOM 1314 C C . ALA A 1 171 ? -6.473 -2.824 -0.682 1 98.88 171 ALA A C 1
ATOM 1316 O O . ALA A 1 171 ? -6.551 -1.961 -1.559 1 98.88 171 ALA A O 1
ATOM 1317 N N . SER A 1 172 ? -5.371 -3.281 -0.322 1 98.88 172 SER A N 1
ATOM 1318 C CA . SER A 1 172 ? -4.105 -3.061 -1.016 1 98.88 172 SER A CA 1
ATOM 1319 C C . SER A 1 172 ? -3.211 -4.293 -0.939 1 98.88 172 SER A C 1
ATOM 1321 O O . SER A 1 172 ? -3.24 -5.027 0.052 1 98.88 172 SER A O 1
ATOM 1323 N N . ALA A 1 173 ? -2.5 -4.543 -1.966 1 98.94 173 ALA A N 1
ATOM 1324 C CA . ALA A 1 173 ? -1.523 -5.629 -1.988 1 98.94 173 ALA A CA 1
ATOM 1325 C C . ALA A 1 173 ? -0.351 -5.293 -2.906 1 98.94 173 ALA A C 1
ATOM 1327 O O . ALA A 1 173 ? -0.514 -4.566 -3.891 1 98.94 173 ALA A O 1
ATOM 1328 N N . ASN A 1 174 ? 0.826 -5.793 -2.553 1 98.94 174 ASN A N 1
ATOM 1329 C CA . ASN A 1 174 ? 1.998 -5.555 -3.389 1 98.94 174 ASN A CA 1
ATOM 1330 C C . ASN A 1 174 ? 2.939 -6.758 -3.385 1 98.94 174 ASN A C 1
ATOM 1332 O O . ASN A 1 174 ? 2.934 -7.555 -2.445 1 98.94 174 ASN A O 1
ATOM 1336 N N . LEU A 1 175 ? 3.637 -6.898 -4.43 1 98.88 175 LEU A N 1
ATOM 1337 C CA . LEU A 1 175 ? 4.77 -7.812 -4.512 1 98.88 175 LEU A CA 1
ATOM 1338 C C . LEU A 1 175 ? 5.879 -7.23 -5.379 1 98.88 175 LEU A C 1
ATOM 1340 O O . LEU A 1 175 ? 5.68 -6.996 -6.574 1 98.88 175 LEU A O 1
ATOM 1344 N N . CYS A 1 176 ? 7.012 -7 -4.793 1 98.81 176 CYS A N 1
ATOM 1345 C CA . CYS A 1 176 ? 8.172 -6.457 -5.484 1 98.81 176 CYS A CA 1
ATOM 1346 C C . CYS A 1 176 ? 9.438 -7.238 -5.133 1 98.81 176 CYS A C 1
ATOM 1348 O O . CYS A 1 176 ? 9.695 -7.508 -3.961 1 98.81 176 CYS A O 1
ATOM 1350 N N . TYR A 1 177 ? 10.125 -7.664 -6.082 1 98.38 177 TYR A N 1
ATOM 1351 C CA . TYR A 1 177 ? 11.43 -8.305 -5.977 1 98.38 177 TYR A CA 1
ATOM 1352 C C . TYR A 1 177 ? 12.438 -7.66 -6.922 1 98.38 177 TYR A C 1
ATOM 1354 O O . TYR A 1 177 ? 12.117 -7.375 -8.078 1 98.38 177 TYR A O 1
ATOM 1362 N N . PRO A 1 178 ? 13.625 -7.406 -6.434 1 97.69 178 PRO A N 1
ATOM 1363 C CA . PRO A 1 178 ? 14.648 -6.875 -7.336 1 97.69 178 PRO A CA 1
ATOM 1364 C C . PRO A 1 178 ? 15.242 -7.941 -8.258 1 97.69 178 PRO A C 1
ATOM 1366 O O . PRO A 1 178 ? 16.359 -8.391 -8.039 1 97.69 178 PRO A O 1
ATOM 1369 N N . VAL A 1 179 ? 14.594 -8.25 -9.375 1 95.44 179 VAL A N 1
ATOM 1370 C CA . VAL A 1 179 ? 14.969 -9.391 -10.203 1 95.44 179 VAL A CA 1
ATOM 1371 C C . VAL A 1 179 ? 15.195 -8.938 -11.641 1 95.44 179 VAL A C 1
ATOM 1373 O O . VAL A 1 179 ? 15.117 -9.742 -12.57 1 95.44 179 VAL A O 1
ATOM 1376 N N . SER A 1 180 ? 15.469 -7.668 -11.82 1 92.38 180 SER A N 1
ATOM 1377 C CA . SER A 1 180 ? 15.664 -7.133 -13.156 1 92.38 180 SER A CA 1
ATOM 1378 C C . SER A 1 180 ? 16.953 -7.672 -13.789 1 92.38 180 SER A C 1
ATOM 1380 O O . SER A 1 180 ? 17.156 -7.543 -14.992 1 92.38 180 SER A O 1
ATOM 1382 N N . GLY A 1 181 ? 17.75 -8.273 -12.984 1 91.56 181 GLY A N 1
ATOM 1383 C CA . GLY A 1 181 ? 19 -8.836 -13.5 1 91.56 181 GLY A CA 1
ATOM 1384 C C . GLY A 1 181 ? 18.797 -10.133 -14.25 1 91.56 181 GLY A C 1
ATOM 1385 O O . GLY A 1 181 ? 19.703 -10.609 -14.938 1 91.56 181 GLY A O 1
ATOM 1386 N N . LYS A 1 182 ? 17.656 -10.75 -14.117 1 92 182 LYS A N 1
ATOM 1387 C CA . LYS A 1 182 ? 17.344 -11.984 -14.836 1 92 182 LYS A CA 1
ATOM 1388 C C . LYS A 1 182 ? 16.906 -11.68 -16.281 1 92 182 LYS A C 1
ATOM 1390 O O . LYS A 1 182 ? 15.969 -10.922 -16.5 1 92 182 LYS A O 1
ATOM 1395 N N . ALA A 1 183 ? 17.484 -12.328 -17.172 1 92 183 ALA A N 1
ATOM 1396 C CA . ALA A 1 183 ? 17.297 -12.039 -18.594 1 92 183 ALA A CA 1
ATOM 1397 C C . ALA A 1 183 ? 15.836 -12.172 -19 1 92 183 ALA A C 1
ATOM 1399 O O . ALA A 1 183 ? 15.297 -11.32 -19.719 1 92 183 ALA A O 1
ATOM 1400 N N . ARG A 1 184 ? 15.18 -13.172 -18.578 1 92.19 184 ARG A N 1
ATOM 1401 C CA . ARG A 1 184 ? 13.805 -13.43 -19 1 92.19 184 ARG A CA 1
ATOM 1402 C C . ARG A 1 184 ? 12.867 -12.336 -18.484 1 92.19 184 ARG A C 1
ATOM 1404 O O . ARG A 1 184 ? 11.812 -12.094 -19.078 1 92.19 184 ARG A O 1
ATOM 1411 N N . MET A 1 185 ? 13.281 -11.617 -17.438 1 95.06 185 MET A N 1
ATOM 1412 C CA . MET A 1 185 ? 12.422 -10.617 -16.797 1 95.06 185 MET A CA 1
ATOM 1413 C C . MET A 1 185 ? 12.367 -9.344 -17.641 1 95.06 185 MET A C 1
ATOM 1415 O O . MET A 1 185 ? 11.359 -8.641 -17.625 1 95.06 185 MET A O 1
ATOM 1419 N N . ILE A 1 186 ? 13.438 -9.125 -18.375 1 96.5 186 ILE A N 1
ATOM 1420 C CA . ILE A 1 186 ? 13.508 -7.852 -19.062 1 96.5 186 ILE A CA 1
ATOM 1421 C C . ILE A 1 186 ? 13.32 -8.078 -20.562 1 96.5 186 ILE A C 1
ATOM 1423 O O . ILE A 1 186 ? 13.352 -7.121 -21.359 1 96.5 186 ILE A O 1
ATOM 1427 N N . ASP A 1 187 ? 13.102 -9.281 -20.984 1 96.5 187 ASP A N 1
ATOM 1428 C CA . ASP A 1 187 ? 13 -9.625 -22.406 1 96.5 187 ASP A CA 1
ATOM 1429 C C . ASP A 1 187 ? 11.539 -9.688 -22.859 1 96.5 187 ASP A C 1
ATOM 1431 O O . ASP A 1 187 ? 10.812 -10.609 -22.484 1 96.5 187 ASP A O 1
ATOM 1435 N N . PRO A 1 188 ? 11.109 -8.812 -23.734 1 96.25 188 PRO A N 1
ATOM 1436 C CA . PRO A 1 188 ? 9.719 -8.852 -24.203 1 96.25 188 PRO A CA 1
ATOM 1437 C C . PRO A 1 188 ? 9.391 -10.141 -24.953 1 96.25 188 PRO A C 1
ATOM 1439 O O . PRO A 1 188 ? 8.242 -10.578 -24.953 1 96.25 188 PRO A O 1
ATOM 1442 N N . ALA A 1 189 ? 10.344 -10.797 -25.531 1 95.06 189 ALA A N 1
ATOM 1443 C CA . ALA A 1 189 ? 10.133 -12.047 -26.25 1 95.06 189 ALA A CA 1
ATOM 1444 C C . ALA A 1 189 ? 9.75 -13.172 -25.297 1 95.06 189 ALA A C 1
ATOM 1446 O O . ALA A 1 189 ? 9.164 -14.172 -25.719 1 95.06 189 ALA A O 1
ATOM 1447 N N . CYS A 1 190 ? 10.055 -12.992 -24.062 1 95 190 CYS A N 1
ATOM 1448 C CA . CYS A 1 190 ? 9.719 -13.969 -23.031 1 95 190 CYS A CA 1
ATOM 1449 C C . CYS A 1 190 ? 8.5 -13.508 -22.234 1 95 190 CYS A C 1
ATOM 1451 O O . CYS A 1 190 ? 8.203 -14.062 -21.172 1 95 190 CYS A O 1
ATOM 1453 N N . ALA A 1 191 ? 7.828 -12.469 -22.719 1 96.62 191 ALA A N 1
ATOM 1454 C CA . ALA A 1 191 ? 6.727 -11.852 -21.984 1 96.62 191 ALA A CA 1
ATOM 1455 C C . ALA A 1 191 ? 7.191 -11.359 -20.609 1 96.62 191 ALA A C 1
ATOM 1457 O O . ALA A 1 191 ? 6.504 -11.555 -19.609 1 96.62 191 ALA A O 1
ATOM 1458 N N . GLY A 1 192 ? 8.422 -10.758 -20.625 1 96.31 192 GLY A N 1
ATOM 1459 C CA . GLY A 1 192 ? 8.977 -10.234 -19.391 1 96.31 192 GLY A CA 1
ATOM 1460 C C . GLY A 1 192 ? 8.203 -9.047 -18.844 1 96.31 192 GLY A C 1
ATOM 1461 O O . GLY A 1 192 ? 7.211 -8.617 -19.438 1 96.31 192 GLY A O 1
ATOM 1462 N N . GLY A 1 193 ? 8.719 -8.508 -17.625 1 97.75 193 GLY A N 1
ATOM 1463 C CA . GLY A 1 193 ? 8.07 -7.406 -16.938 1 97.75 193 GLY A CA 1
ATOM 1464 C C . GLY A 1 193 ? 7.535 -7.797 -15.57 1 97.75 193 GLY A C 1
ATOM 1465 O O . GLY A 1 193 ? 7.379 -8.984 -15.273 1 97.75 193 GLY A O 1
ATOM 1466 N N . ALA A 1 194 ? 7.199 -6.809 -14.812 1 98.62 194 ALA A N 1
ATOM 1467 C CA . ALA A 1 194 ? 6.766 -7.023 -13.43 1 98.62 194 ALA A CA 1
ATOM 1468 C C . ALA A 1 194 ? 5.344 -7.57 -13.383 1 98.62 194 ALA A C 1
ATOM 1470 O O . ALA A 1 194 ? 5.023 -8.414 -12.547 1 98.62 194 ALA A O 1
ATOM 1471 N N . LEU A 1 195 ? 4.469 -7.148 -14.242 1 98.69 195 LEU A N 1
ATOM 1472 C CA . LEU A 1 195 ? 3.047 -7.461 -14.156 1 98.69 195 LEU A CA 1
ATOM 1473 C C . LEU A 1 195 ? 2.818 -8.969 -14.203 1 98.69 195 LEU A C 1
ATOM 1475 O O . LEU A 1 195 ? 2.227 -9.539 -13.289 1 98.69 195 LEU A O 1
ATOM 1479 N N . LEU A 1 196 ? 3.346 -9.664 -15.211 1 98.25 196 LEU A N 1
ATOM 1480 C CA . LEU A 1 196 ? 3.078 -11.086 -15.383 1 98.25 196 LEU A CA 1
ATOM 1481 C C . LEU A 1 196 ? 3.83 -11.914 -14.344 1 98.25 196 LEU A C 1
ATOM 1483 O O . LEU A 1 196 ? 3.355 -12.969 -13.914 1 98.25 196 LEU A O 1
ATOM 1487 N N . ASP A 1 197 ? 4.969 -11.438 -13.938 1 97.75 197 ASP A N 1
ATOM 1488 C CA . ASP A 1 197 ? 5.809 -12.25 -13.062 1 97.75 197 ASP A CA 1
ATOM 1489 C C . ASP A 1 197 ? 5.418 -12.062 -11.594 1 97.75 197 ASP A C 1
ATOM 1491 O O . ASP A 1 197 ? 5.195 -13.039 -10.875 1 97.75 197 ASP A O 1
ATOM 1495 N N . VAL A 1 198 ? 5.375 -10.812 -11.133 1 98.25 198 VAL A N 1
ATOM 1496 C CA . VAL A 1 198 ? 5.117 -10.586 -9.711 1 98.25 198 VAL A CA 1
ATOM 1497 C C . VAL A 1 198 ? 3.76 -9.914 -9.531 1 98.25 198 VAL A C 1
ATOM 1499 O O . VAL A 1 198 ? 3.094 -10.102 -8.516 1 98.25 198 VAL A O 1
ATOM 1502 N N . GLY A 1 199 ? 3.277 -9.156 -10.508 1 98.75 199 GLY A N 1
ATOM 1503 C CA . GLY A 1 199 ? 2.008 -8.453 -10.422 1 98.75 199 GLY A CA 1
ATOM 1504 C C . GLY A 1 199 ? 0.812 -9.383 -10.367 1 98.75 199 GLY A C 1
ATOM 1505 O O . GLY A 1 199 ? -0.238 -9.023 -9.836 1 98.75 199 GLY A O 1
ATOM 1506 N N . VAL A 1 200 ? 0.963 -10.57 -10.922 1 98.81 200 VAL A N 1
ATOM 1507 C CA . VAL A 1 200 ? -0.101 -11.57 -10.938 1 98.81 200 VAL A CA 1
ATOM 1508 C C . VAL A 1 200 ? -0.472 -11.945 -9.508 1 98.81 200 VAL A C 1
ATOM 1510 O O . VAL A 1 200 ? -1.625 -12.289 -9.227 1 98.81 200 VAL A O 1
ATOM 1513 N N . TYR A 1 201 ? 0.431 -11.805 -8.555 1 98.81 201 TYR A N 1
ATOM 1514 C CA . TYR A 1 201 ? 0.206 -12.234 -7.18 1 98.81 201 TYR A CA 1
ATOM 1515 C C . TYR A 1 201 ? -0.703 -11.258 -6.449 1 98.81 201 TYR A C 1
ATOM 1517 O O . TYR A 1 201 ? -1.742 -11.648 -5.914 1 98.81 201 TYR A O 1
ATOM 1525 N N . PRO A 1 202 ? -0.389 -9.945 -6.445 1 98.88 202 PRO A N 1
ATOM 1526 C CA . PRO A 1 202 ? -1.332 -9.047 -5.777 1 98.88 202 PRO A CA 1
ATOM 1527 C C . PRO A 1 202 ? -2.697 -9.008 -6.461 1 98.88 202 PRO A C 1
ATOM 1529 O O . PRO A 1 202 ? -3.721 -8.836 -5.797 1 98.88 202 PRO A O 1
ATOM 1532 N N . LEU A 1 203 ? -2.732 -9.148 -7.754 1 98.81 203 LEU A N 1
ATOM 1533 C CA . LEU A 1 203 ? -4.02 -9.18 -8.438 1 98.81 203 LEU A CA 1
ATOM 1534 C C . LEU A 1 203 ? -4.844 -10.383 -7.984 1 98.81 203 LEU A C 1
ATOM 1536 O O . LEU A 1 203 ? -6.051 -10.258 -7.75 1 98.81 203 LEU A O 1
ATOM 1540 N N . ASN A 1 204 ? -4.223 -11.555 -7.852 1 98.81 204 ASN A N 1
ATOM 1541 C CA . ASN A 1 204 ? -4.934 -12.727 -7.348 1 98.81 204 ASN A CA 1
ATOM 1542 C C . ASN A 1 204 ? -5.332 -12.547 -5.887 1 98.81 204 ASN A C 1
ATOM 1544 O O . ASN A 1 204 ? -6.441 -12.914 -5.492 1 98.81 204 ASN A O 1
ATOM 1548 N N . PHE A 1 205 ? -4.402 -12 -5.074 1 98.88 205 PHE A N 1
ATOM 1549 C CA . PHE A 1 205 ? -4.738 -11.758 -3.678 1 98.88 205 PHE A CA 1
ATOM 1550 C C . PHE A 1 205 ? -6 -10.906 -3.564 1 98.88 205 PHE A C 1
ATOM 1552 O O . PHE A 1 205 ? -6.918 -11.25 -2.814 1 98.88 205 PHE A O 1
ATOM 1559 N N . LEU A 1 206 ? -6.07 -9.844 -4.305 1 98.81 206 LEU A N 1
ATOM 1560 C CA . LEU A 1 206 ? -7.195 -8.922 -4.258 1 98.81 206 LEU A CA 1
ATOM 1561 C C . LEU A 1 206 ? -8.461 -9.578 -4.793 1 98.81 206 LEU A C 1
ATOM 1563 O O . LEU A 1 206 ? -9.555 -9.367 -4.254 1 98.81 206 LEU A O 1
ATOM 1567 N N . ASP A 1 207 ? -8.336 -10.352 -5.844 1 98 207 ASP A N 1
ATOM 1568 C CA . ASP A 1 207 ? -9.469 -11.086 -6.387 1 98 207 ASP A CA 1
ATOM 1569 C C . ASP A 1 207 ? -10.055 -12.039 -5.352 1 98 207 ASP A C 1
ATOM 1571 O O . ASP A 1 207 ? -11.273 -12.148 -5.223 1 98 207 ASP A O 1
ATOM 1575 N N . MET A 1 208 ? -9.211 -12.695 -4.613 1 97.75 208 MET A N 1
ATOM 1576 C CA . MET A 1 208 ? -9.609 -13.695 -3.625 1 97.75 208 MET A CA 1
ATOM 1577 C C . MET A 1 208 ? -10.18 -13.023 -2.377 1 97.75 208 MET A C 1
ATOM 1579 O O . MET A 1 208 ? -11.18 -13.484 -1.818 1 97.75 208 MET A O 1
ATOM 1583 N N . ALA A 1 209 ? -9.555 -11.898 -1.995 1 97.75 209 ALA A N 1
ATOM 1584 C CA . ALA A 1 209 ? -9.859 -11.32 -0.69 1 97.75 209 ALA A CA 1
ATOM 1585 C C . ALA A 1 209 ? -11.039 -10.352 -0.782 1 97.75 209 ALA A C 1
ATOM 1587 O O . ALA A 1 209 ? -11.773 -10.164 0.189 1 97.75 209 ALA A O 1
ATOM 1588 N N . VAL A 1 210 ? -11.211 -9.75 -1.976 1 96.62 210 VAL A N 1
ATOM 1589 C CA . VAL A 1 210 ? -12.266 -8.734 -2.006 1 96.62 210 VAL A CA 1
ATOM 1590 C C . VAL A 1 210 ? -13.008 -8.805 -3.336 1 96.62 210 VAL A C 1
ATOM 1592 O O . VAL A 1 210 ? -14.094 -8.227 -3.48 1 96.62 210 VAL A O 1
ATOM 1595 N N . GLY A 1 211 ? -12.523 -9.453 -4.309 1 95.94 211 GLY A N 1
ATOM 1596 C CA . GLY A 1 211 ? -13.086 -9.453 -5.648 1 95.94 211 GLY A CA 1
ATOM 1597 C C . GLY A 1 211 ? -14.117 -10.547 -5.867 1 95.94 211 GLY A C 1
ATOM 1598 O O . GLY A 1 211 ? -15.102 -10.625 -5.133 1 95.94 211 GLY A O 1
ATOM 1599 N N . ALA A 1 212 ? -13.836 -11.367 -6.863 1 92.44 212 ALA A N 1
ATOM 1600 C CA . ALA A 1 212 ? -14.805 -12.336 -7.367 1 92.44 212 ALA A CA 1
ATOM 1601 C C . ALA A 1 212 ? -15.172 -13.352 -6.289 1 92.44 212 ALA A C 1
ATOM 1603 O O . ALA A 1 212 ? -16.328 -13.781 -6.199 1 92.44 212 ALA A O 1
ATOM 1604 N N . ASP A 1 213 ? -14.234 -13.766 -5.461 1 90.19 213 ASP A N 1
ATOM 1605 C CA . ASP A 1 213 ? -14.508 -14.75 -4.422 1 90.19 213 ASP A CA 1
ATOM 1606 C C . ASP A 1 213 ? -15.523 -14.219 -3.414 1 90.19 213 ASP A C 1
ATOM 1608 O O . ASP A 1 213 ? -16.078 -14.984 -2.625 1 90.19 213 ASP A O 1
ATOM 1612 N N . HIS A 1 214 ? -15.734 -12.93 -3.424 1 93.62 214 HIS A N 1
ATOM 1613 C CA . HIS A 1 214 ? -16.688 -12.297 -2.523 1 93.62 214 HIS A CA 1
ATOM 1614 C C . HIS A 1 214 ? -17.875 -11.727 -3.291 1 93.62 214 HIS A C 1
ATOM 1616 O O . HIS A 1 214 ? -18.562 -10.82 -2.807 1 93.62 214 HIS A O 1
ATOM 1622 N N . GLY A 1 215 ? -18.031 -12.172 -4.508 1 94.19 215 GLY A N 1
ATOM 1623 C CA . GLY A 1 215 ? -19.219 -11.859 -5.297 1 94.19 215 GLY A CA 1
ATOM 1624 C C . GLY A 1 215 ? -19.141 -10.5 -5.973 1 94.19 215 GLY A C 1
ATOM 1625 O O . GLY A 1 215 ? -20.156 -9.969 -6.434 1 94.19 215 GLY A O 1
ATOM 1626 N N . ARG A 1 216 ? -18.016 -9.898 -6.02 1 96.31 216 ARG A N 1
ATOM 1627 C CA . ARG A 1 216 ? -17.891 -8.57 -6.613 1 96.31 216 ARG A CA 1
ATOM 1628 C C . ARG A 1 216 ? -17.469 -8.664 -8.078 1 96.31 216 ARG A C 1
ATOM 1630 O O . ARG A 1 216 ? -16.688 -9.539 -8.445 1 96.31 216 ARG A O 1
ATOM 1637 N N . THR A 1 217 ? -17.938 -7.734 -8.828 1 96.75 217 THR A N 1
ATOM 1638 C CA . THR A 1 217 ? -17.531 -7.59 -10.227 1 96.75 217 THR A CA 1
ATOM 1639 C C . THR A 1 217 ? -16.703 -6.324 -10.422 1 96.75 217 THR A C 1
ATOM 1641 O O . THR A 1 217 ? -17.047 -5.262 -9.898 1 96.75 217 THR A O 1
ATOM 1644 N N . LEU A 1 218 ? -15.695 -6.5 -11.141 1 97.62 218 LEU A N 1
ATOM 1645 C CA . LEU A 1 218 ? -14.867 -5.348 -11.469 1 97.62 218 LEU A CA 1
ATOM 1646 C C . LEU A 1 218 ? -15.594 -4.41 -12.422 1 97.62 218 LEU A C 1
ATOM 1648 O O . LEU A 1 218 ? -16.109 -4.844 -13.461 1 97.62 218 LEU A O 1
ATOM 1652 N N . ASP A 1 219 ? -15.734 -3.178 -12.102 1 97.5 219 ASP A N 1
ATOM 1653 C CA . ASP A 1 219 ? -16.359 -2.172 -12.953 1 97.5 219 ASP A CA 1
ATOM 1654 C C . ASP A 1 219 ? -15.352 -1.555 -13.914 1 97.5 219 ASP A C 1
ATOM 1656 O O . ASP A 1 219 ? -15.578 -1.539 -15.125 1 97.5 219 ASP A O 1
ATOM 1660 N N . HIS A 1 220 ? -14.336 -1.029 -13.414 1 97.62 220 HIS A N 1
ATOM 1661 C CA . HIS A 1 220 ? -13.25 -0.434 -14.18 1 97.62 220 HIS A CA 1
ATOM 1662 C C . HIS A 1 220 ? -11.953 -0.394 -13.375 1 97.62 220 HIS A C 1
ATOM 1664 O O . HIS A 1 220 ? -11.93 -0.817 -12.219 1 97.62 220 HIS A O 1
ATOM 1670 N N . PHE A 1 221 ? -10.883 -0.069 -13.992 1 98.31 221 PHE A N 1
ATOM 1671 C CA . PHE A 1 221 ? -9.609 0.09 -13.312 1 98.31 221 PHE A CA 1
ATOM 1672 C C . PHE A 1 221 ? -8.859 1.308 -13.836 1 98.31 221 PHE A C 1
ATOM 1674 O O . PHE A 1 221 ? -9.18 1.826 -14.906 1 98.31 221 PHE A O 1
ATOM 1681 N N . SER A 1 222 ? -7.992 1.836 -13.047 1 98.12 222 SER A N 1
ATOM 1682 C CA . SER A 1 222 ? -7.008 2.85 -13.406 1 98.12 222 SER A CA 1
ATOM 1683 C C . SER A 1 222 ? -5.586 2.34 -13.188 1 98.12 222 SER A C 1
ATOM 1685 O O . SER A 1 222 ? -5.289 1.729 -12.164 1 98.12 222 SER A O 1
ATOM 1687 N N . THR A 1 223 ? -4.742 2.527 -14.258 1 98.38 223 THR A N 1
ATOM 1688 C CA . THR A 1 223 ? -3.42 1.92 -14.164 1 98.38 223 THR A CA 1
ATOM 1689 C C . THR A 1 223 ? -2.367 2.822 -14.805 1 98.38 223 THR A C 1
ATOM 1691 O O . THR A 1 223 ? -2.703 3.746 -15.547 1 98.38 223 THR A O 1
ATOM 1694 N N . SER A 1 224 ? -1.105 2.605 -14.336 1 97.62 224 SER A N 1
ATOM 1695 C CA . SER A 1 224 ? 0.079 3.219 -14.93 1 97.62 224 SER A CA 1
ATOM 1696 C C . SER A 1 224 ? 1.336 2.416 -14.609 1 97.62 224 SER A C 1
ATOM 1698 O O . SER A 1 224 ? 1.313 1.532 -13.75 1 97.62 224 SER A O 1
ATOM 1700 N N . MET A 1 225 ? 2.398 2.68 -15.43 1 97.94 225 MET A N 1
ATOM 1701 C CA . MET A 1 225 ? 3.613 1.902 -15.211 1 97.94 225 MET A CA 1
ATOM 1702 C C . MET A 1 225 ? 4.852 2.725 -15.547 1 97.94 225 MET A C 1
ATOM 1704 O O . MET A 1 225 ? 4.746 3.799 -16.141 1 97.94 225 MET A O 1
ATOM 1708 N N . VAL A 1 226 ? 5.965 2.316 -14.969 1 98.12 226 VAL A N 1
ATOM 1709 C CA . VAL A 1 226 ? 7.297 2.756 -15.375 1 98.12 226 VAL A CA 1
ATOM 1710 C C . VAL A 1 226 ? 7.918 1.722 -16.312 1 98.12 226 VAL A C 1
ATOM 1712 O O . VAL A 1 226 ? 8.094 0.561 -15.93 1 98.12 226 VAL A O 1
ATOM 1715 N N . PRO A 1 227 ? 8.281 2.109 -17.516 1 97.62 227 PRO A N 1
ATOM 1716 C CA . PRO A 1 227 ? 8.906 1.146 -18.422 1 97.62 227 PRO A CA 1
ATOM 1717 C C . PRO A 1 227 ? 10.352 0.847 -18.047 1 97.62 227 PRO A C 1
ATOM 1719 O O . PRO A 1 227 ? 11.047 1.71 -17.516 1 97.62 227 PRO A O 1
ATOM 1722 N N . TYR A 1 228 ? 10.734 -0.358 -18.25 1 97.56 228 TYR A N 1
ATOM 1723 C CA . TYR A 1 228 ? 12.148 -0.713 -18.297 1 97.56 228 TYR A CA 1
ATOM 1724 C C . TYR A 1 228 ? 12.766 -0.331 -19.625 1 97.56 228 TYR A C 1
ATOM 1726 O O . TYR A 1 228 ? 12.047 0.048 -20.562 1 97.56 228 TYR A O 1
ATOM 1734 N N . GLU A 1 229 ? 14.016 -0.424 -19.75 1 96.56 229 GLU A N 1
ATOM 1735 C CA . GLU A 1 229 ? 14.719 -0.026 -20.969 1 96.56 229 GLU A CA 1
ATOM 1736 C C . GLU A 1 229 ? 14.281 -0.875 -22.156 1 96.56 229 GLU A C 1
ATOM 1738 O O . GLU A 1 229 ? 14.25 -0.393 -23.297 1 96.56 229 GLU A O 1
ATOM 1743 N N . THR A 1 230 ? 13.898 -2.076 -21.906 1 97.06 230 THR A N 1
ATOM 1744 C CA . THR A 1 230 ? 13.562 -3.01 -22.984 1 97.06 230 THR A CA 1
ATOM 1745 C C . THR A 1 230 ? 12.109 -2.854 -23.406 1 97.06 230 THR A C 1
ATOM 1747 O O . THR A 1 230 ? 11.656 -3.518 -24.344 1 97.06 230 THR A O 1
ATOM 1750 N N . GLY A 1 231 ? 11.383 -2.043 -22.672 1 96.75 231 GLY A N 1
ATOM 1751 C CA . GLY A 1 231 ? 10.008 -1.758 -23.062 1 96.75 231 GLY A CA 1
ATOM 1752 C C . GLY A 1 231 ? 8.984 -2.467 -22.188 1 96.75 231 GLY A C 1
ATOM 1753 O O . GLY A 1 231 ? 7.805 -2.102 -22.188 1 96.75 231 GLY A O 1
ATOM 1754 N N . VAL A 1 232 ? 9.375 -3.48 -21.453 1 98 232 VAL A N 1
ATOM 1755 C CA . VAL A 1 232 ? 8.461 -4.145 -20.531 1 98 232 VAL A CA 1
ATOM 1756 C C . VAL A 1 232 ? 8.242 -3.27 -19.297 1 98 232 VAL A C 1
ATOM 1758 O O . VAL A 1 232 ? 8.938 -2.27 -19.109 1 98 232 VAL A O 1
ATOM 1761 N N . ASP A 1 233 ? 7.262 -3.555 -18.531 1 98.5 233 ASP A N 1
ATOM 1762 C CA . ASP A 1 233 ? 6.996 -2.766 -17.344 1 98.5 233 ASP A CA 1
ATOM 1763 C C . ASP A 1 233 ? 7.984 -3.105 -16.234 1 98.5 233 ASP A C 1
ATOM 1765 O O . ASP A 1 233 ? 8.07 -4.258 -15.797 1 98.5 233 ASP A O 1
ATOM 1769 N N . ALA A 1 234 ? 8.695 -2.096 -15.711 1 98.62 234 ALA A N 1
ATOM 1770 C CA . ALA A 1 234 ? 9.586 -2.273 -14.57 1 98.62 234 ALA A CA 1
ATOM 1771 C C . ALA A 1 234 ? 8.805 -2.293 -13.258 1 98.62 234 ALA A C 1
ATOM 1773 O O . ALA A 1 234 ? 9.117 -3.076 -12.359 1 98.62 234 ALA A O 1
ATOM 1774 N N . GLN A 1 235 ? 7.922 -1.432 -13.109 1 98.5 235 GLN A N 1
ATOM 1775 C CA . GLN A 1 235 ? 7 -1.331 -11.984 1 98.5 235 GLN A CA 1
ATOM 1776 C C . GLN A 1 235 ? 5.656 -0.76 -12.422 1 98.5 235 GLN A C 1
ATOM 1778 O O . GLN A 1 235 ? 5.57 -0.069 -13.445 1 98.5 235 GLN A O 1
ATOM 1783 N N . ASN A 1 236 ? 4.625 -1.046 -11.711 1 98.81 236 ASN A N 1
ATOM 1784 C CA . ASN A 1 236 ? 3.289 -0.584 -12.07 1 98.81 236 ASN A CA 1
ATOM 1785 C C . ASN A 1 236 ? 2.355 -0.562 -10.867 1 98.81 236 ASN A C 1
ATOM 1787 O O . ASN A 1 236 ? 2.648 -1.176 -9.836 1 98.81 236 ASN A O 1
ATOM 1791 N N . SER A 1 237 ? 1.347 0.198 -10.953 1 98.75 237 SER A N 1
ATOM 1792 C CA . SER A 1 237 ? 0.254 0.28 -9.992 1 98.75 237 SER A CA 1
ATOM 1793 C C . SER A 1 237 ? -1.101 0.284 -10.688 1 98.75 237 SER A C 1
ATOM 1795 O O . SER A 1 237 ? -1.263 0.915 -11.734 1 98.75 237 SER A O 1
ATOM 1797 N N . THR A 1 238 ? -1.992 -0.478 -10.219 1 98.88 238 THR A N 1
ATOM 1798 C CA . THR A 1 238 ? -3.352 -0.555 -10.742 1 98.88 238 THR A CA 1
ATOM 1799 C C . THR A 1 238 ? -4.375 -0.408 -9.625 1 98.88 238 THR A C 1
ATOM 1801 O O . THR A 1 238 ? -4.285 -1.094 -8.602 1 98.88 238 THR A O 1
ATOM 1804 N N . THR A 1 239 ? -5.27 0.531 -9.773 1 98.75 239 THR A N 1
ATOM 1805 C CA . THR A 1 239 ? -6.422 0.648 -8.883 1 98.75 239 THR A CA 1
ATOM 1806 C C . THR A 1 239 ? -7.648 -0.023 -9.5 1 98.75 239 THR A C 1
ATOM 1808 O O . THR A 1 239 ? -8.055 0.312 -10.609 1 98.75 239 THR A O 1
ATOM 1811 N N . LEU A 1 240 ? -8.141 -0.96 -8.75 1 98.75 240 LEU A N 1
ATOM 1812 C CA . LEU A 1 240 ? -9.336 -1.687 -9.164 1 98.75 240 LEU A CA 1
ATOM 1813 C C . LEU A 1 240 ? -10.578 -1.106 -8.492 1 98.75 240 LEU A C 1
ATOM 1815 O O . LEU A 1 240 ? -10.57 -0.826 -7.293 1 98.75 240 LEU A O 1
ATOM 1819 N N . TYR A 1 241 ? -11.625 -0.925 -9.25 1 98.31 241 TYR A N 1
ATOM 1820 C CA . TYR A 1 241 ? -12.914 -0.462 -8.75 1 98.31 241 TYR A CA 1
ATOM 1821 C C . TYR A 1 241 ? -14 -1.501 -9 1 98.31 241 TYR A C 1
ATOM 1823 O O . TYR A 1 241 ? -14.258 -1.877 -10.148 1 98.31 241 TYR A O 1
ATOM 1831 N N . TYR A 1 242 ? -14.594 -1.881 -7.938 1 98 242 TYR A N 1
ATOM 1832 C CA . TYR A 1 242 ? -15.68 -2.854 -8.039 1 98 242 TYR A CA 1
ATOM 1833 C C . TYR A 1 242 ? -17.031 -2.16 -8.109 1 98 242 TYR A C 1
ATOM 1835 O O . TYR A 1 242 ? -17.156 -0.98 -7.766 1 98 242 TYR A O 1
ATOM 1843 N N . SER A 1 243 ? -18.062 -2.873 -8.539 1 95.81 243 SER A N 1
ATOM 1844 C CA . SER A 1 243 ? -19.375 -2.307 -8.859 1 95.81 243 SER A CA 1
ATOM 1845 C C . SER A 1 243 ? -20.062 -1.771 -7.613 1 95.81 243 SER A C 1
ATOM 1847 O O . SER A 1 243 ? -20.953 -0.931 -7.711 1 95.81 243 SER A O 1
ATOM 1849 N N . ASP A 1 244 ? -19.656 -2.246 -6.461 1 95.75 244 ASP A N 1
ATOM 1850 C CA . ASP A 1 244 ? -20.312 -1.799 -5.238 1 95.75 244 ASP A CA 1
ATOM 1851 C C . ASP A 1 244 ? -19.547 -0.653 -4.582 1 95.75 244 ASP A C 1
ATOM 1853 O O . ASP A 1 244 ? -19.797 -0.311 -3.428 1 95.75 244 ASP A O 1
ATOM 1857 N N . GLY A 1 245 ? -18.547 -0.131 -5.234 1 95.38 245 GLY A N 1
ATOM 1858 C CA . GLY A 1 245 ? -17.812 1.011 -4.715 1 95.38 245 GLY A CA 1
ATOM 1859 C C . GLY A 1 245 ? -16.547 0.618 -3.965 1 95.38 245 GLY A C 1
ATOM 1860 O O . GLY A 1 245 ? -15.789 1.481 -3.521 1 95.38 245 GLY A O 1
ATOM 1861 N N . THR A 1 246 ? -16.281 -0.688 -3.818 1 98 246 THR A N 1
ATOM 1862 C CA . THR A 1 246 ? -15.031 -1.16 -3.217 1 98 246 THR A CA 1
ATOM 1863 C C . THR A 1 246 ? -13.844 -0.83 -4.109 1 98 246 THR A C 1
ATOM 1865 O O . THR A 1 246 ? -13.93 -0.926 -5.336 1 98 246 THR A O 1
ATOM 1868 N N . MET A 1 247 ? -12.766 -0.367 -3.5 1 98.5 247 MET A N 1
ATOM 1869 C CA . MET A 1 247 ? -11.547 0.019 -4.211 1 98.5 247 MET A CA 1
ATOM 1870 C C . MET A 1 247 ? -10.352 -0.802 -3.732 1 98.5 247 MET A C 1
ATOM 1872 O O . MET A 1 247 ? -10.203 -1.04 -2.533 1 98.5 247 MET A O 1
ATOM 1876 N N . ALA A 1 248 ? -9.516 -1.293 -4.625 1 98.81 248 ALA A N 1
ATOM 1877 C CA . ALA A 1 248 ? -8.312 -2.033 -4.254 1 98.81 248 ALA A CA 1
ATOM 1878 C C . ALA A 1 248 ? -7.113 -1.575 -5.078 1 98.81 248 ALA A C 1
ATOM 1880 O O . ALA A 1 248 ? -7.25 -1.261 -6.266 1 98.81 248 ALA A O 1
ATOM 1881 N N . VAL A 1 249 ? -5.973 -1.533 -4.477 1 98.88 249 VAL A N 1
ATOM 1882 C CA . VAL A 1 249 ? -4.766 -1.059 -5.145 1 98.88 249 VAL A CA 1
ATOM 1883 C C . VAL A 1 249 ? -3.742 -2.188 -5.227 1 98.88 249 VAL A C 1
ATOM 1885 O O . VAL A 1 249 ? -3.396 -2.797 -4.207 1 98.88 249 VAL A O 1
ATOM 1888 N N . SER A 1 250 ? -3.268 -2.473 -6.398 1 98.88 250 SER A N 1
ATOM 1889 C CA . SER A 1 250 ? -2.215 -3.441 -6.676 1 98.88 250 SER A CA 1
ATOM 1890 C C . SER A 1 250 ? -0.926 -2.75 -7.109 1 98.88 250 SER A C 1
ATOM 1892 O O . SER A 1 250 ? -0.946 -1.885 -7.988 1 98.88 250 SER A O 1
ATOM 1894 N N . THR A 1 251 ? 0.213 -3.123 -6.484 1 98.88 251 THR A N 1
ATOM 1895 C CA . THR A 1 251 ? 1.512 -2.576 -6.859 1 98.88 251 THR A CA 1
ATOM 1896 C C . THR A 1 251 ? 2.529 -3.695 -7.07 1 98.88 251 THR A C 1
ATOM 1898 O O . THR A 1 251 ? 2.574 -4.652 -6.293 1 98.88 251 THR A O 1
ATOM 1901 N N . SER A 1 252 ? 3.324 -3.604 -8.125 1 98.81 252 SER A N 1
ATOM 1902 C CA . SER A 1 252 ? 4.379 -4.586 -8.367 1 98.81 252 SER A CA 1
ATOM 1903 C C . SER A 1 252 ? 5.609 -3.932 -8.984 1 98.81 252 SER A C 1
ATOM 1905 O O . SER A 1 252 ? 5.496 -2.93 -9.695 1 98.81 252 SER A O 1
ATOM 1907 N N . SER A 1 253 ? 6.789 -4.484 -8.688 1 98.88 253 SER A N 1
ATOM 1908 C CA . SER A 1 253 ? 8.055 -3.975 -9.195 1 98.88 253 SER A CA 1
ATOM 1909 C C . SER A 1 253 ? 9.102 -5.086 -9.289 1 98.88 253 SER A C 1
ATOM 1911 O O . SER A 1 253 ? 9.148 -5.969 -8.438 1 98.88 253 SER A O 1
ATOM 1913 N N . MET A 1 254 ? 9.883 -5.039 -10.367 1 98.62 254 MET A N 1
ATOM 1914 C CA . MET A 1 254 ? 11.016 -5.965 -10.469 1 98.62 254 MET A CA 1
ATOM 1915 C C . MET A 1 254 ? 12.312 -5.277 -10.062 1 98.62 254 MET A C 1
ATOM 1917 O O . MET A 1 254 ? 13.398 -5.793 -10.328 1 98.62 254 MET A O 1
ATOM 1921 N N . LEU A 1 255 ? 12.227 -4.016 -9.461 1 98.56 255 LEU A N 1
ATOM 1922 C CA . LEU A 1 255 ? 13.414 -3.211 -9.195 1 98.56 255 LEU A CA 1
ATOM 1923 C C . LEU A 1 255 ? 13.758 -3.217 -7.707 1 98.56 255 LEU A C 1
ATOM 1925 O O . LEU A 1 255 ? 14.898 -2.951 -7.328 1 98.56 255 LEU A O 1
ATOM 1929 N N . VAL A 1 256 ? 12.742 -3.525 -6.871 1 98.81 256 VAL A N 1
ATOM 1930 C CA . VAL A 1 256 ? 12.938 -3.27 -5.449 1 98.81 256 VAL A CA 1
ATOM 1931 C C . VAL A 1 256 ? 12.43 -4.457 -4.637 1 98.81 256 VAL A C 1
ATOM 1933 O O . VAL A 1 256 ? 11.719 -5.316 -5.16 1 98.81 256 VAL A O 1
ATOM 1936 N N . ALA A 1 257 ? 12.836 -4.48 -3.32 1 98.69 257 ALA A N 1
ATOM 1937 C CA . ALA A 1 257 ? 12.219 -5.344 -2.318 1 98.69 257 ALA A CA 1
ATOM 1938 C C . ALA A 1 257 ? 11.117 -4.605 -1.562 1 98.69 257 ALA A C 1
ATOM 1940 O O . ALA A 1 257 ? 11.344 -3.514 -1.035 1 98.69 257 ALA A O 1
ATOM 1941 N N . SER A 1 258 ? 9.953 -5.125 -1.529 1 98.81 258 SER A N 1
ATOM 1942 C CA . SER A 1 258 ? 8.859 -4.535 -0.764 1 98.81 258 SER A CA 1
ATOM 1943 C C . SER A 1 258 ? 8.523 -5.379 0.463 1 98.81 258 SER A C 1
ATOM 1945 O O . SER A 1 258 ? 9.148 -6.418 0.696 1 98.81 258 SER A O 1
ATOM 1947 N N . ASP A 1 259 ? 7.555 -4.91 1.212 1 98.62 259 ASP A N 1
ATOM 1948 C CA . ASP A 1 259 ? 7.105 -5.641 2.393 1 98.62 259 ASP A CA 1
ATOM 1949 C C . ASP A 1 259 ? 6.246 -6.84 1.999 1 98.62 259 ASP A C 1
ATOM 1951 O O . ASP A 1 259 ? 5.977 -7.715 2.826 1 98.62 259 ASP A O 1
ATOM 1955 N N . ARG A 1 260 ? 5.762 -6.914 0.726 1 98.81 260 ARG A N 1
ATOM 1956 C CA . ARG A 1 260 ? 4.945 -7.996 0.189 1 98.81 260 ARG A CA 1
ATOM 1957 C C . ARG A 1 260 ? 3.643 -8.141 0.971 1 98.81 260 ARG A C 1
ATOM 1959 O O . ARG A 1 260 ? 3.164 -9.25 1.192 1 98.81 260 ARG A O 1
ATOM 1966 N N . GLY A 1 261 ? 3.047 -7.039 1.452 1 98.75 261 GLY A N 1
ATOM 1967 C CA . GLY A 1 261 ? 1.89 -7.082 2.33 1 98.75 261 GLY A CA 1
ATOM 1968 C C . GLY A 1 261 ? 0.573 -7.164 1.581 1 98.75 261 GLY A C 1
ATOM 1969 O O . GLY A 1 261 ? 0.474 -6.707 0.44 1 98.75 261 GLY A O 1
ATOM 1970 N N . GLY A 1 262 ? -0.368 -7.789 2.162 1 98.88 262 GLY A N 1
ATOM 1971 C CA . GLY A 1 262 ? -1.779 -7.727 1.817 1 98.88 262 GLY A CA 1
ATOM 1972 C C . GLY A 1 262 ? -2.637 -7.121 2.914 1 98.88 262 GLY A C 1
ATOM 1973 O O . GLY A 1 262 ? -2.518 -7.5 4.082 1 98.88 262 GLY A O 1
ATOM 1974 N N . TYR A 1 263 ? -3.436 -6.168 2.516 1 98.94 263 TYR A N 1
ATOM 1975 C CA . TYR A 1 263 ? -4.215 -5.395 3.477 1 98.94 263 TYR A CA 1
ATOM 1976 C C . TYR A 1 263 ? -5.676 -5.312 3.057 1 98.94 263 TYR A C 1
ATOM 1978 O O . TYR A 1 263 ? -5.98 -4.961 1.915 1 98.94 263 TYR A O 1
ATOM 1986 N N . VAL A 1 264 ? -6.539 -5.695 3.924 1 98.94 264 VAL A N 1
ATOM 1987 C CA . VAL A 1 264 ? -7.977 -5.57 3.711 1 98.94 264 VAL A CA 1
ATOM 1988 C C . VAL A 1 264 ? -8.578 -4.656 4.773 1 98.94 264 VAL A C 1
ATOM 1990 O O . VAL A 1 264 ? -8.453 -4.914 5.973 1 98.94 264 VAL A O 1
ATOM 1993 N N . TRP A 1 265 ? -9.188 -3.607 4.312 1 98.94 265 TRP A N 1
ATOM 1994 C CA . TRP A 1 265 ? -9.648 -2.547 5.203 1 98.94 265 TRP A CA 1
ATOM 1995 C C . TRP A 1 265 ? -11.172 -2.504 5.25 1 98.94 265 TRP A C 1
ATOM 1997 O O . TRP A 1 265 ? -11.828 -2.402 4.211 1 98.94 265 TRP A O 1
ATOM 2007 N N . GLY A 1 266 ? -11.695 -2.566 6.484 1 98.81 266 GLY A N 1
ATOM 2008 C CA . GLY A 1 266 ? -13.133 -2.508 6.703 1 98.81 266 GLY A CA 1
ATOM 2009 C C . GLY A 1 266 ? -13.555 -1.355 7.594 1 98.81 266 GLY A C 1
ATOM 2010 O O . GLY A 1 266 ? -12.711 -0.583 8.055 1 98.81 266 GLY A O 1
ATOM 2011 N N . THR A 1 267 ? -14.844 -1.187 7.781 1 98.5 267 THR A N 1
ATOM 2012 C CA . THR A 1 267 ? -15.445 -0.068 8.5 1 98.5 267 THR A CA 1
ATOM 2013 C C . THR A 1 267 ? -15.188 -0.188 10 1 98.5 267 THR A C 1
ATOM 2015 O O . THR A 1 267 ? -15.305 0.793 10.734 1 98.5 267 THR A O 1
ATOM 2018 N N . GLU A 1 268 ? -14.797 -1.403 10.492 1 98.56 268 GLU A N 1
ATOM 2019 C CA . GLU A 1 268 ? -14.672 -1.612 11.93 1 98.56 268 GLU A CA 1
ATOM 2020 C C . GLU A 1 268 ? -13.289 -2.143 12.297 1 98.56 268 GLU A C 1
ATOM 2022 O O . GLU A 1 268 ? -13.016 -2.434 13.461 1 98.56 268 GLU A O 1
ATOM 2027 N N . GLY A 1 269 ? -12.469 -2.328 11.359 1 98.75 269 GLY A N 1
ATOM 2028 C CA . GLY A 1 269 ? -11.133 -2.867 11.547 1 98.75 269 GLY A CA 1
ATOM 2029 C C . GLY A 1 269 ? -10.477 -3.291 10.242 1 98.75 269 GLY A C 1
ATOM 2030 O O . GLY A 1 269 ? -10.961 -2.955 9.156 1 98.75 269 GLY A O 1
ATOM 2031 N N . TYR A 1 270 ? -9.336 -3.975 10.328 1 98.88 270 TYR A N 1
ATOM 2032 C CA . TYR A 1 270 ? -8.617 -4.395 9.133 1 98.88 270 TYR A CA 1
ATOM 2033 C C . TYR A 1 270 ? -7.75 -5.617 9.414 1 98.88 270 TYR A C 1
ATOM 2035 O O . TYR A 1 270 ? -7.516 -5.961 10.578 1 98.88 270 TYR A O 1
ATOM 2043 N N . LEU A 1 271 ? -7.359 -6.305 8.406 1 98.62 271 LEU A N 1
ATOM 2044 C CA . LEU A 1 271 ? -6.402 -7.402 8.539 1 98.62 271 LEU A CA 1
ATOM 2045 C C . LEU A 1 271 ? -5.172 -7.156 7.672 1 98.62 271 LEU A C 1
ATOM 2047 O O . LEU A 1 271 ? -5.258 -6.488 6.641 1 98.62 271 LEU A O 1
ATOM 2051 N N . GLU A 1 272 ? -4.059 -7.598 8.133 1 98.81 272 GLU A N 1
ATOM 2052 C CA . GLU A 1 272 ? -2.76 -7.543 7.465 1 98.81 272 GLU A CA 1
ATOM 2053 C C . GLU A 1 272 ? -2.191 -8.938 7.242 1 98.81 272 GLU A C 1
ATOM 2055 O O . GLU A 1 272 ? -2.07 -9.727 8.18 1 98.81 272 GLU A O 1
ATOM 2060 N N . VAL A 1 273 ? -1.914 -9.211 6.031 1 98.88 273 VAL A N 1
ATOM 2061 C CA . VAL A 1 273 ? -1.231 -10.453 5.688 1 98.88 273 VAL A CA 1
ATOM 2062 C C . VAL A 1 273 ? 0.252 -10.188 5.449 1 98.88 273 VAL A C 1
ATOM 2064 O O . VAL A 1 273 ? 0.614 -9.43 4.543 1 98.88 273 VAL A O 1
ATOM 2067 N N . THR A 1 274 ? 1.089 -10.812 6.281 1 98.19 274 THR A N 1
ATOM 2068 C CA . THR A 1 274 ? 2.527 -10.727 6.059 1 98.19 274 THR A CA 1
ATOM 2069 C C . THR A 1 274 ? 2.957 -11.656 4.926 1 98.19 274 THR A C 1
ATOM 2071 O O . THR A 1 274 ? 2.904 -12.875 5.066 1 98.19 274 THR A O 1
ATOM 2074 N N . ASN A 1 275 ? 3.355 -11.031 3.77 1 98.44 275 ASN A N 1
ATOM 2075 C CA . ASN A 1 275 ? 3.826 -11.781 2.613 1 98.44 275 ASN A CA 1
ATOM 2076 C C . ASN A 1 275 ? 2.67 -12.438 1.861 1 98.44 275 ASN A C 1
ATOM 2078 O O . ASN A 1 275 ? 2.344 -13.602 2.107 1 98.44 275 ASN A O 1
ATOM 2082 N N . ILE A 1 276 ? 2.188 -11.836 0.822 1 98.69 276 ILE A N 1
ATOM 2083 C CA . ILE A 1 276 ? 1.027 -12.367 0.117 1 98.69 276 ILE A CA 1
ATOM 2084 C C . ILE A 1 276 ? 1.457 -13.516 -0.795 1 98.69 276 ILE A C 1
ATOM 2086 O O . ILE A 1 276 ? 0.618 -14.273 -1.289 1 98.69 276 ILE A O 1
ATOM 2090 N N . ASN A 1 277 ? 2.74 -13.562 -1.116 1 98.31 277 ASN A N 1
ATOM 2091 C CA . ASN A 1 277 ? 3.275 -14.633 -1.946 1 98.31 277 ASN A CA 1
ATOM 2092 C C . ASN A 1 277 ? 3.344 -15.953 -1.182 1 98.31 277 ASN A C 1
ATOM 2094 O O . ASN A 1 277 ? 3.191 -17.031 -1.771 1 98.31 277 ASN A O 1
ATOM 2098 N N . ASN A 1 278 ? 3.656 -15.953 0.031 1 98.25 278 ASN A N 1
ATOM 2099 C CA . ASN A 1 278 ? 3.67 -17.047 1 1 98.25 278 ASN A CA 1
ATOM 2100 C C . ASN A 1 278 ? 3.283 -16.562 2.395 1 98.25 278 ASN A C 1
ATOM 2102 O O . ASN A 1 278 ? 4.145 -16.406 3.262 1 98.25 278 ASN A O 1
ATOM 2106 N N . PRO A 1 279 ? 1.971 -16.453 2.588 1 98.38 279 PRO A N 1
ATOM 2107 C CA . PRO A 1 279 ? 1.507 -15.828 3.832 1 98.38 279 PRO A CA 1
ATOM 2108 C C . PRO A 1 279 ? 2.15 -16.438 5.074 1 98.38 279 PRO A C 1
ATOM 2110 O O . PRO A 1 279 ? 2.211 -17.672 5.199 1 98.38 279 PRO A O 1
ATOM 2113 N N . GLU A 1 280 ? 2.639 -15.555 5.914 1 97.5 280 GLU A N 1
ATOM 2114 C CA . GLU A 1 280 ? 3.316 -15.969 7.141 1 97.5 280 GLU A CA 1
ATOM 2115 C C . GLU A 1 280 ? 2.438 -15.734 8.367 1 97.5 280 GLU A C 1
ATOM 2117 O O . GLU A 1 280 ? 2.508 -16.484 9.344 1 97.5 280 GLU A O 1
ATOM 2122 N N . SER A 1 281 ? 1.648 -14.719 8.328 1 97.75 281 SER A N 1
ATOM 2123 C CA . SER A 1 281 ? 0.709 -14.398 9.398 1 97.75 281 SER A CA 1
ATOM 2124 C C . SER A 1 281 ? -0.466 -13.578 8.875 1 97.75 281 SER A C 1
ATOM 2126 O O . SER A 1 281 ? -0.36 -12.93 7.84 1 97.75 281 SER A O 1
ATOM 2128 N N . ILE A 1 282 ? -1.533 -13.656 9.539 1 98.69 282 ILE A N 1
ATOM 2129 C CA . ILE A 1 282 ? -2.748 -12.875 9.336 1 98.69 282 ILE A CA 1
ATOM 2130 C C . ILE A 1 282 ? -3.117 -12.156 10.633 1 98.69 282 ILE A C 1
ATOM 2132 O O . ILE A 1 282 ? -3.598 -12.781 11.586 1 98.69 282 ILE A O 1
ATOM 2136 N N . ASP A 1 283 ? -2.877 -10.859 10.68 1 98.81 283 ASP A N 1
ATOM 2137 C CA . ASP A 1 283 ? -3.096 -10.062 11.891 1 98.81 283 ASP A CA 1
ATOM 2138 C C . ASP A 1 283 ? -4.352 -9.211 11.766 1 98.81 283 ASP A C 1
ATOM 2140 O O . ASP A 1 283 ? -4.559 -8.539 10.75 1 98.81 283 ASP A O 1
ATOM 2144 N N . ILE A 1 284 ? -5.188 -9.234 12.742 1 98.88 284 ILE A N 1
ATOM 2145 C CA . ILE A 1 284 ? -6.449 -8.5 12.742 1 98.88 284 ILE A CA 1
ATOM 2146 C C . ILE A 1 284 ? -6.375 -7.355 13.742 1 98.88 284 ILE A C 1
ATOM 2148 O O . ILE A 1 284 ? -5.93 -7.539 14.875 1 98.88 284 ILE A O 1
ATOM 2152 N N . TYR A 1 285 ? -6.762 -6.23 13.336 1 98.88 285 TYR A N 1
ATOM 2153 C CA . TYR A 1 285 ? -6.789 -5.027 14.156 1 98.88 285 TYR A CA 1
ATOM 2154 C C . TYR A 1 285 ? -8.195 -4.434 14.211 1 98.88 285 TYR A C 1
ATOM 2156 O O . TYR A 1 285 ? -8.961 -4.566 13.258 1 98.88 285 TYR A O 1
ATOM 2164 N N . GLY A 1 286 ? -8.484 -3.779 15.336 1 98.44 286 GLY A N 1
ATOM 2165 C CA . GLY A 1 286 ? -9.727 -3.025 15.43 1 98.44 286 GLY A CA 1
ATOM 2166 C C . GLY A 1 286 ? -9.641 -1.652 14.789 1 98.44 286 GLY A C 1
ATOM 2167 O O . GLY A 1 286 ? -8.594 -1.266 14.273 1 98.44 286 GLY A O 1
ATOM 2168 N N . LYS A 1 287 ? -10.75 -0.984 14.82 1 96.44 287 LYS A N 1
ATOM 2169 C CA . LYS A 1 287 ? -10.82 0.371 14.281 1 96.44 287 LYS A CA 1
ATOM 2170 C C . LYS A 1 287 ? -9.914 1.319 15.062 1 96.44 287 LYS A C 1
ATOM 2172 O O . LYS A 1 287 ? -9.5 2.357 14.547 1 96.44 287 LYS A O 1
ATOM 2177 N N . ASP A 1 288 ? -9.602 1.036 16.281 1 96.94 288 ASP A N 1
ATOM 2178 C CA . ASP A 1 288 ? -8.727 1.828 17.125 1 96.94 288 ASP A CA 1
ATOM 2179 C C . ASP A 1 288 ? -7.262 1.445 16.922 1 96.94 288 ASP A C 1
ATOM 2181 O O . ASP A 1 288 ? -6.375 1.943 17.609 1 96.94 288 ASP A O 1
ATOM 2185 N N . HIS A 1 289 ? -6.992 0.471 15.945 1 98.06 289 HIS A N 1
ATOM 2186 C CA . HIS A 1 289 ? -5.676 0.04 15.492 1 98.06 289 HIS A CA 1
ATOM 2187 C C . HIS A 1 289 ? -4.98 -0.811 16.547 1 98.06 289 HIS A C 1
ATOM 2189 O O . HIS A 1 289 ? -3.764 -1 16.5 1 98.06 289 HIS A O 1
ATOM 2195 N N . LYS A 1 290 ? -5.754 -1.254 17.547 1 97.94 290 LYS A N 1
ATOM 2196 C CA . LYS A 1 290 ? -5.207 -2.213 18.5 1 97.94 290 LYS A CA 1
ATOM 2197 C C . LYS A 1 290 ? -5.289 -3.637 17.953 1 97.94 290 LYS A C 1
ATOM 2199 O O . LYS A 1 290 ? -6.273 -4.004 17.312 1 97.94 290 LYS A O 1
ATOM 2204 N N . PRO A 1 291 ? -4.246 -4.422 18.234 1 98.12 291 PRO A N 1
ATOM 2205 C CA . PRO A 1 291 ? -4.316 -5.816 17.797 1 98.12 291 PRO A CA 1
ATOM 2206 C C . PRO A 1 291 ? -5.461 -6.582 18.453 1 98.12 291 PRO A C 1
ATOM 2208 O O . PRO A 1 291 ? -5.672 -6.465 19.672 1 98.12 291 PRO A O 1
ATOM 2211 N N . VAL A 1 292 ? -6.219 -7.262 17.719 1 98.38 292 VAL A N 1
ATOM 2212 C CA . VAL A 1 292 ? -7.301 -8.102 18.219 1 98.38 292 VAL A CA 1
ATOM 2213 C C . VAL A 1 292 ? -6.812 -9.547 18.344 1 98.38 292 VAL A C 1
ATOM 2215 O O . VAL A 1 292 ? -6.918 -10.148 19.422 1 98.38 292 VAL A O 1
ATOM 2218 N N . ARG A 1 293 ? -6.27 -10.141 17.234 1 97.94 293 ARG A N 1
ATOM 2219 C CA . ARG A 1 293 ? -5.68 -11.477 17.234 1 97.94 293 ARG A CA 1
ATOM 2220 C C . ARG A 1 293 ? -4.785 -11.68 16.016 1 97.94 293 ARG A C 1
ATOM 2222 O O . ARG A 1 293 ? -4.812 -10.875 15.078 1 97.94 293 ARG A O 1
ATOM 2229 N N . SER A 1 294 ? -4.027 -12.734 16.125 1 98.31 294 SER A N 1
ATOM 2230 C CA . SER A 1 294 ? -3.16 -13.164 15.039 1 98.31 294 SER A CA 1
ATOM 2231 C C . SER A 1 294 ? -3.383 -14.641 14.711 1 98.31 294 SER A C 1
ATOM 2233 O O . SER A 1 294 ? -3.502 -15.469 15.609 1 98.31 294 SER A O 1
ATOM 2235 N N . ILE A 1 295 ? -3.506 -14.914 13.414 1 98.06 295 ILE A N 1
ATOM 2236 C CA . ILE A 1 295 ? -3.676 -16.281 12.961 1 98.06 295 ILE A CA 1
ATOM 2237 C C . ILE A 1 295 ? -2.383 -16.781 12.312 1 98.06 295 ILE A C 1
ATOM 2239 O O . ILE A 1 295 ? -1.898 -16.188 11.344 1 98.06 295 ILE A O 1
ATOM 2243 N N . SER A 1 296 ? -1.829 -17.859 12.883 1 96.06 296 SER A N 1
ATOM 2244 C CA . SER A 1 296 ? -0.671 -18.484 12.258 1 96.06 296 SER A CA 1
ATOM 2245 C C . SER A 1 296 ? -1.088 -19.375 11.086 1 96.06 296 SER A C 1
ATOM 2247 O O . SER A 1 296 ? -2.131 -20.031 11.141 1 96.06 296 SER A O 1
ATOM 2249 N N . VAL A 1 297 ? -0.285 -19.359 10.062 1 96.25 297 VAL A N 1
ATOM 2250 C CA . VAL A 1 297 ? -0.544 -20.25 8.93 1 96.25 297 VAL A CA 1
ATOM 2251 C C . VAL A 1 297 ? 0.047 -21.625 9.203 1 96.25 297 VAL A C 1
ATOM 2253 O O . VAL A 1 297 ? 1.085 -21.75 9.859 1 96.25 297 VAL A O 1
ATOM 2256 N N . PRO A 1 298 ? -0.584 -22.672 8.812 1 95.81 298 PRO A N 1
ATOM 2257 C CA . PRO A 1 298 ? -0.068 -24.031 9.031 1 95.81 298 PRO A CA 1
ATOM 2258 C C . PRO A 1 298 ? 1.301 -24.25 8.391 1 95.81 298 PRO A C 1
ATOM 2260 O O . PRO A 1 298 ? 1.616 -23.641 7.367 1 95.81 298 PRO A O 1
ATOM 2263 N N . PRO A 1 299 ? 2.045 -25.156 9.031 1 95.69 299 PRO A N 1
ATOM 2264 C CA . PRO A 1 299 ? 3.332 -25.484 8.406 1 95.69 299 PRO A CA 1
ATOM 2265 C C . PRO A 1 299 ? 3.18 -26.078 7.012 1 95.69 299 PRO A C 1
ATOM 2267 O O . PRO A 1 299 ? 2.182 -26.734 6.727 1 95.69 299 PRO A O 1
ATOM 2270 N N . GLN A 1 300 ? 4.141 -25.828 6.238 1 97.69 300 GLN A N 1
ATOM 2271 C CA . GLN A 1 300 ? 4.176 -26.297 4.855 1 97.69 300 GLN A CA 1
ATOM 2272 C C . GLN A 1 300 ? 5.41 -27.156 4.594 1 97.69 300 GLN A C 1
ATOM 2274 O O . GLN A 1 300 ? 6.398 -27.078 5.328 1 97.69 300 GLN A O 1
ATOM 2279 N N . LEU A 1 301 ? 5.348 -28.062 3.623 1 98.12 301 LEU A N 1
ATOM 2280 C CA . LEU A 1 301 ? 6.602 -28.594 3.088 1 98.12 301 LEU A CA 1
ATOM 2281 C C . LEU A 1 301 ? 7.383 -27.5 2.365 1 98.12 301 LEU A C 1
ATOM 2283 O O . LEU A 1 301 ? 8.477 -27.125 2.789 1 98.12 301 LEU A O 1
ATOM 2287 N N . THR A 1 302 ? 6.758 -26.969 1.266 1 97.75 302 THR A N 1
ATOM 2288 C CA . THR A 1 302 ? 7.277 -25.812 0.547 1 97.75 302 THR A CA 1
ATOM 2289 C C . THR A 1 302 ? 6.164 -24.812 0.251 1 97.75 302 THR A C 1
ATOM 2291 O O . THR A 1 302 ? 6.43 -23.656 -0.085 1 97.75 302 THR A O 1
ATOM 2294 N N . GLY A 1 303 ? 4.977 -25.156 0.356 1 98.06 303 GLY A N 1
ATOM 2295 C CA . GLY A 1 303 ? 3.811 -24.391 -0.074 1 98.06 303 GLY A CA 1
ATOM 2296 C C . GLY A 1 303 ? 3.27 -24.844 -1.419 1 98.06 303 GLY A C 1
ATOM 2297 O O . GLY A 1 303 ? 2.109 -24.578 -1.746 1 98.06 303 GLY A O 1
ATOM 2298 N N . TYR A 1 304 ? 4.074 -25.531 -2.219 1 98.69 304 TYR A N 1
ATOM 2299 C CA . TYR A 1 304 ? 3.676 -25.969 -3.549 1 98.69 304 TYR A CA 1
ATOM 2300 C C . TYR A 1 304 ? 2.941 -27.312 -3.477 1 98.69 304 TYR A C 1
ATOM 2302 O O . TYR A 1 304 ? 2.301 -27.719 -4.445 1 98.69 304 TYR A O 1
ATOM 2310 N N . GLU A 1 305 ? 3.02 -28.047 -2.303 1 98.81 305 GLU A N 1
ATOM 2311 C CA . GLU A 1 305 ? 2.406 -29.375 -2.154 1 98.81 305 GLU A CA 1
ATOM 2312 C C . GLU A 1 305 ? 0.893 -29.297 -2.338 1 98.81 305 GLU A C 1
ATOM 2314 O O . GLU A 1 305 ? 0.276 -30.234 -2.836 1 98.81 305 GLU A O 1
ATOM 2319 N N . TYR A 1 306 ? 0.317 -28.141 -2.045 1 98.75 306 TYR A N 1
ATOM 2320 C CA . TYR A 1 306 ? -1.135 -28 -2.098 1 98.75 306 TYR A CA 1
ATOM 2321 C C . TYR A 1 306 ? -1.631 -28.016 -3.539 1 98.75 306 TYR A C 1
ATOM 2323 O O . TYR A 1 306 ? -2.662 -28.625 -3.844 1 98.75 306 TYR A O 1
ATOM 2331 N N . GLU A 1 307 ? -0.876 -27.312 -4.414 1 98.88 307 GLU A N 1
ATOM 2332 C CA . GLU A 1 307 ? -1.314 -27.297 -5.805 1 98.88 307 GLU A CA 1
ATOM 2333 C C . GLU A 1 307 ? -1.066 -28.641 -6.48 1 98.88 307 GLU A C 1
ATOM 2335 O O . GLU A 1 307 ? -1.859 -29.078 -7.316 1 98.88 307 GLU A O 1
ATOM 2340 N N . VAL A 1 308 ? 0.002 -29.344 -6.117 1 98.88 308 VAL A N 1
ATOM 2341 C CA . VAL A 1 308 ? 0.269 -30.672 -6.656 1 98.88 308 VAL A CA 1
ATOM 2342 C C . VAL A 1 308 ? -0.836 -31.641 -6.23 1 98.88 308 VAL A C 1
ATOM 2344 O O . VAL A 1 308 ? -1.396 -32.344 -7.059 1 98.88 308 VAL A O 1
ATOM 2347 N N . ALA A 1 309 ? -1.164 -31.594 -4.949 1 98.81 309 ALA A N 1
ATOM 2348 C CA . ALA A 1 309 ? -2.201 -32.469 -4.406 1 98.81 309 ALA A CA 1
ATOM 2349 C C . ALA A 1 309 ? -3.557 -32.188 -5.047 1 98.81 309 ALA A C 1
ATOM 2351 O O . ALA A 1 309 ? -4.305 -33.094 -5.383 1 98.81 309 ALA A O 1
ATOM 2352 N N . ALA A 1 310 ? -3.846 -30.891 -5.191 1 98.81 310 ALA A N 1
ATOM 2353 C CA . ALA A 1 310 ? -5.113 -30.5 -5.809 1 98.81 310 ALA A CA 1
ATOM 2354 C C . ALA A 1 310 ? -5.203 -31.016 -7.242 1 98.81 310 ALA A C 1
ATOM 2356 O O . ALA A 1 310 ? -6.242 -31.531 -7.66 1 9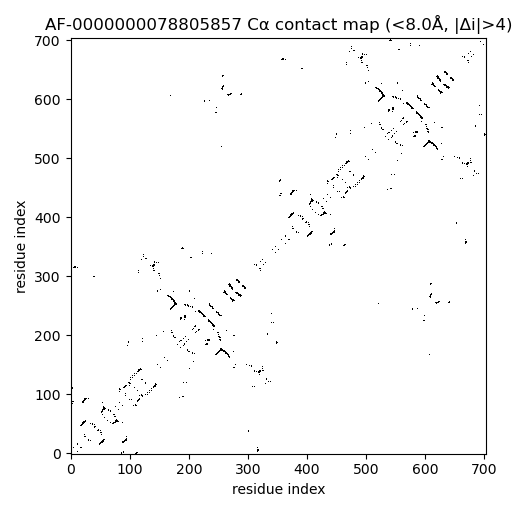8.81 310 ALA A O 1
ATOM 2357 N N . ALA A 1 311 ? -4.141 -30.859 -7.992 1 98.81 311 ALA A N 1
ATOM 2358 C CA . ALA A 1 311 ? -4.109 -31.297 -9.383 1 98.81 311 ALA A CA 1
ATOM 2359 C C . ALA A 1 311 ? -4.258 -32.812 -9.477 1 98.81 311 ALA A C 1
ATOM 2361 O O . ALA A 1 311 ? -5.027 -33.312 -10.297 1 98.81 311 ALA A O 1
ATOM 2362 N N . ALA A 1 312 ? -3.561 -33.562 -8.625 1 98.62 312 ALA A N 1
ATOM 2363 C CA . ALA A 1 312 ? -3.637 -35 -8.617 1 98.62 312 ALA A CA 1
ATOM 2364 C C . ALA A 1 312 ? -5.051 -35.469 -8.289 1 98.62 312 ALA A C 1
ATOM 2366 O O . ALA A 1 312 ? -5.574 -36.375 -8.938 1 98.62 312 ALA A O 1
ATOM 2367 N N . ASN A 1 313 ? -5.652 -34.844 -7.301 1 98.62 313 ASN A N 1
ATOM 2368 C CA . ASN A 1 313 ? -7.023 -35.188 -6.945 1 98.62 313 ASN A CA 1
ATOM 2369 C C . ASN A 1 313 ? -7.996 -34.906 -8.078 1 98.62 313 ASN A C 1
ATOM 2371 O O . ASN A 1 313 ? -8.922 -35.656 -8.336 1 98.62 313 ASN A O 1
ATOM 2375 N N . ALA A 1 314 ? -7.773 -33.75 -8.703 1 98.56 314 ALA A N 1
ATOM 2376 C CA . ALA A 1 314 ? -8.641 -33.375 -9.812 1 98.56 314 ALA A CA 1
ATOM 2377 C C . ALA A 1 314 ? -8.594 -34.406 -10.938 1 98.56 314 ALA A C 1
ATOM 2379 O O . ALA A 1 314 ? -9.633 -34.812 -11.461 1 98.56 314 ALA A O 1
ATOM 2380 N N . LEU A 1 315 ? -7.34 -34.812 -11.336 1 97.56 315 LEU A N 1
ATOM 2381 C CA . LEU A 1 315 ? -7.234 -35.812 -12.414 1 97.56 315 LEU A CA 1
ATOM 2382 C C . LEU A 1 315 ? -7.855 -37.125 -12.008 1 97.56 315 LEU A C 1
ATOM 2384 O O . LEU A 1 315 ? -8.516 -37.781 -12.812 1 97.56 315 LEU A O 1
ATOM 2388 N N . LEU A 1 316 ? -7.773 -37.594 -10.719 1 97.88 316 LEU A N 1
ATOM 2389 C CA . LEU A 1 316 ? -8.375 -38.844 -10.25 1 97.88 316 LEU A CA 1
ATOM 2390 C C . LEU A 1 316 ? -9.898 -38.75 -10.289 1 97.88 316 LEU A C 1
ATOM 2392 O O . LEU A 1 316 ? -10.578 -39.75 -10.438 1 97.88 316 LEU A O 1
ATOM 2396 N N . ASP A 1 317 ? -10.398 -37.562 -10.227 1 98 317 ASP A N 1
ATOM 2397 C CA . ASP A 1 317 ? -11.844 -37.344 -10.18 1 98 317 ASP A CA 1
ATOM 2398 C C . ASP A 1 317 ? -12.375 -36.906 -11.547 1 98 317 ASP A C 1
ATOM 2400 O O . ASP A 1 317 ? -13.523 -36.469 -11.664 1 98 317 ASP A O 1
ATOM 2404 N N . ASP A 1 318 ? -11.586 -36.969 -12.539 1 97.38 318 ASP A N 1
ATOM 2405 C CA . ASP A 1 318 ? -11.945 -36.688 -13.93 1 97.38 318 ASP A CA 1
ATOM 2406 C C . ASP A 1 318 ? -12.336 -35.25 -14.109 1 97.38 318 ASP A C 1
ATOM 2408 O O . ASP A 1 318 ? -13.289 -34.938 -14.836 1 97.38 318 ASP A O 1
ATOM 2412 N N . LYS A 1 319 ? -11.656 -34.375 -13.359 1 98.19 319 LYS A N 1
ATOM 2413 C CA . LYS A 1 319 ? -11.891 -32.938 -13.492 1 98.19 319 LYS A CA 1
ATOM 2414 C C . LYS A 1 319 ? -10.836 -32.281 -14.383 1 98.19 319 LYS A C 1
ATOM 2416 O O . LYS A 1 319 ? -9.664 -32.688 -14.367 1 98.19 319 LYS A O 1
ATOM 2421 N N . THR A 1 320 ? -11.266 -31.312 -15.125 1 98.38 320 THR A N 1
ATOM 2422 C CA . THR A 1 320 ? -10.352 -30.625 -16.047 1 98.38 320 THR A CA 1
ATOM 2423 C C . THR A 1 320 ? -9.758 -29.391 -15.383 1 98.38 320 THR A C 1
ATOM 2425 O O . THR A 1 320 ? -8.859 -28.75 -15.945 1 98.38 320 THR A O 1
ATOM 2428 N N . GLU A 1 321 ? -10.266 -28.984 -14.258 1 98.62 321 GLU A N 1
ATOM 2429 C CA . GLU A 1 321 ? -9.781 -27.859 -13.477 1 98.62 321 GLU A CA 1
ATOM 2430 C C . GLU A 1 321 ? -9.797 -28.172 -11.984 1 98.62 321 GLU A C 1
ATOM 2432 O O . GLU A 1 321 ? -10.43 -29.141 -11.547 1 98.62 321 GLU A O 1
ATOM 2437 N N . CYS A 1 322 ? -9.078 -27.438 -11.203 1 98.5 322 CYS A N 1
ATOM 2438 C CA . CYS A 1 322 ? -9.086 -27.547 -9.75 1 98.5 322 CYS A CA 1
ATOM 2439 C C . CYS A 1 322 ? -10.094 -26.578 -9.141 1 98.5 322 CYS A C 1
ATOM 2441 O O . CYS A 1 322 ? -10.273 -25.469 -9.633 1 98.5 322 CYS A O 1
ATOM 2443 N N . GLU A 1 323 ? -10.688 -26.953 -8.055 1 97.5 323 GLU A N 1
ATOM 2444 C CA . GLU A 1 323 ? -11.633 -26.109 -7.348 1 97.5 323 GLU A CA 1
ATOM 2445 C C . GLU A 1 323 ? -10.961 -24.812 -6.887 1 97.5 323 GLU A C 1
ATOM 2447 O O . GLU A 1 323 ? -11.586 -23.75 -6.891 1 97.5 323 GLU A O 1
ATOM 2452 N N . ALA A 1 324 ? -9.688 -24.828 -6.516 1 97.75 324 ALA A N 1
ATOM 2453 C CA . ALA A 1 324 ? -8.945 -23.672 -6 1 97.75 324 ALA A CA 1
ATOM 2454 C C . ALA A 1 324 ? -8.578 -22.719 -7.125 1 97.75 324 ALA A C 1
ATOM 2456 O O . ALA A 1 324 ? -8.242 -21.547 -6.867 1 97.75 324 ALA A O 1
ATOM 2457 N N . MET A 1 325 ? -8.656 -23.219 -8.367 1 98.12 325 MET A N 1
ATOM 2458 C CA . MET A 1 325 ? -8.258 -22.406 -9.516 1 98.12 325 MET A CA 1
ATOM 2459 C C . MET A 1 325 ? -9.109 -22.75 -10.734 1 98.12 325 MET A C 1
ATOM 2461 O O . MET A 1 325 ? -8.609 -23.312 -11.703 1 98.12 325 MET A O 1
ATOM 2465 N N . PRO A 1 326 ? -10.336 -22.312 -10.727 1 98.12 326 PRO A N 1
ATOM 2466 C CA . PRO A 1 326 ? -11.195 -22.562 -11.883 1 98.12 326 PRO A CA 1
ATOM 2467 C C . PRO A 1 326 ? -10.703 -21.875 -13.156 1 98.12 326 PRO A C 1
ATOM 2469 O O . PRO A 1 326 ? -10.094 -20.812 -13.086 1 98.12 326 PRO A O 1
ATOM 2472 N N . HIS A 1 327 ? -11.031 -22.5 -14.281 1 98.69 327 HIS A N 1
ATOM 2473 C CA . HIS A 1 327 ? -10.672 -21.922 -15.57 1 98.69 327 HIS A CA 1
ATOM 2474 C C . HIS A 1 327 ? -11.203 -20.5 -15.703 1 98.69 327 HIS A C 1
ATOM 2476 O O . HIS A 1 327 ? -10.547 -19.641 -16.297 1 98.69 327 HIS A O 1
ATOM 2482 N N . ALA A 1 328 ? -12.367 -20.219 -15.156 1 97.94 328 ALA A N 1
ATOM 2483 C CA . ALA A 1 328 ? -12.977 -18.891 -15.211 1 97.94 328 ALA A CA 1
ATOM 2484 C C . ALA A 1 328 ? -12.102 -17.859 -14.523 1 97.94 328 ALA A C 1
ATOM 2486 O O . ALA A 1 328 ? -12 -16.719 -14.977 1 97.94 328 ALA A O 1
ATOM 2487 N N . ASP A 1 329 ? -11.492 -18.234 -13.367 1 98.06 329 ASP A N 1
ATOM 2488 C CA . ASP A 1 329 ? -10.602 -17.328 -12.648 1 98.06 329 ASP A CA 1
ATOM 2489 C C . ASP A 1 329 ? -9.328 -17.062 -13.438 1 98.06 329 ASP A C 1
ATOM 2491 O O . ASP A 1 329 ? -8.867 -15.914 -13.508 1 98.06 329 ASP A O 1
ATOM 2495 N N . THR A 1 330 ? -8.758 -18.125 -13.984 1 98.69 330 THR A N 1
ATOM 2496 C CA . THR A 1 330 ? -7.582 -17.969 -14.836 1 98.69 330 THR A CA 1
ATOM 2497 C C . THR A 1 330 ? -7.855 -16.969 -15.953 1 98.69 330 THR A C 1
ATOM 2499 O O . THR A 1 330 ? -7.086 -16.016 -16.156 1 98.69 330 THR A O 1
ATOM 2502 N N . ILE A 1 331 ? -8.961 -17.156 -16.641 1 98.62 331 ILE A N 1
ATOM 2503 C CA . ILE A 1 331 ? -9.297 -16.312 -17.781 1 98.62 331 ILE A CA 1
ATOM 2504 C C . ILE A 1 331 ? -9.547 -14.883 -17.312 1 98.62 331 ILE A C 1
ATOM 2506 O O . ILE A 1 331 ? -9.062 -13.93 -17.922 1 98.62 331 ILE A O 1
ATOM 2510 N N . ARG A 1 332 ? -10.242 -14.688 -16.219 1 98.12 332 ARG A N 1
ATOM 2511 C CA . ARG A 1 332 ? -10.547 -13.359 -15.68 1 98.12 332 ARG A CA 1
ATOM 2512 C C . ARG A 1 332 ? -9.266 -12.594 -15.359 1 98.12 332 ARG A C 1
ATOM 2514 O O . ARG A 1 332 ? -9.133 -11.422 -15.719 1 98.12 332 ARG A O 1
ATOM 2521 N N . ILE A 1 333 ? -8.328 -13.242 -14.711 1 98.56 333 ILE A N 1
ATOM 2522 C CA . ILE A 1 333 ? -7.074 -12.594 -14.328 1 98.56 333 ILE A CA 1
ATOM 2523 C C . ILE A 1 333 ? -6.246 -12.305 -15.578 1 98.56 333 ILE A C 1
ATOM 2525 O O . ILE A 1 333 ? -5.648 -11.234 -15.703 1 98.56 333 ILE A O 1
ATOM 2529 N N . MET A 1 334 ? -6.191 -13.266 -16.516 1 98.69 334 MET A N 1
ATOM 2530 C CA . MET A 1 334 ? -5.457 -13.055 -17.766 1 98.69 334 MET A CA 1
ATOM 2531 C C . MET A 1 334 ? -6.043 -11.883 -18.547 1 98.69 334 MET A C 1
ATOM 2533 O O . MET A 1 334 ? -5.305 -11.055 -19.078 1 98.69 334 MET A O 1
ATOM 2537 N N . GLU A 1 335 ? -7.363 -11.828 -18.641 1 98.69 335 GLU A N 1
ATOM 2538 C CA . GLU A 1 335 ? -8.016 -10.727 -19.344 1 98.69 335 GLU A CA 1
ATOM 2539 C C . GLU A 1 335 ? -7.695 -9.383 -18.688 1 98.69 335 GLU A C 1
ATOM 2541 O O . GLU A 1 335 ? -7.477 -8.391 -19.375 1 98.69 335 GLU A O 1
ATOM 2546 N N . LEU A 1 336 ? -7.734 -9.367 -17.391 1 98.75 336 LEU A N 1
ATOM 2547 C CA . LEU A 1 336 ? -7.395 -8.148 -16.656 1 98.75 336 LEU A CA 1
ATOM 2548 C C . LEU A 1 336 ? -5.969 -7.707 -16.984 1 98.75 336 LEU A C 1
ATOM 2550 O O . LEU A 1 336 ? -5.73 -6.531 -17.266 1 98.75 336 LEU A O 1
ATOM 2554 N N . MET A 1 337 ? -5.023 -8.617 -16.938 1 98.81 337 MET A N 1
ATOM 2555 C CA . MET A 1 337 ? -3.631 -8.258 -17.203 1 98.81 337 MET A CA 1
ATOM 2556 C C . MET A 1 337 ? -3.445 -7.828 -18.656 1 98.81 337 MET A C 1
ATOM 2558 O O . MET A 1 337 ? -2.662 -6.918 -18.938 1 98.81 337 MET A O 1
ATOM 2562 N N . ASP A 1 338 ? -4.199 -8.516 -19.594 1 98.75 338 ASP A N 1
ATOM 2563 C CA . ASP A 1 338 ? -4.188 -8.055 -20.969 1 98.75 338 ASP A CA 1
ATOM 2564 C C . ASP A 1 338 ? -4.68 -6.613 -21.078 1 98.75 338 ASP A C 1
ATOM 2566 O O . ASP A 1 338 ? -4.074 -5.793 -21.766 1 98.75 338 ASP A O 1
ATOM 2570 N N . ALA A 1 339 ? -5.777 -6.336 -20.453 1 98.75 339 ALA A N 1
ATOM 2571 C CA . ALA A 1 339 ? -6.359 -4.996 -20.5 1 98.75 339 ALA A CA 1
ATOM 2572 C C . ALA A 1 339 ? -5.414 -3.965 -19.891 1 98.75 339 ALA A C 1
ATOM 2574 O O . ALA A 1 339 ? -5.289 -2.85 -20.391 1 98.75 339 ALA A O 1
ATOM 2575 N N . ILE A 1 340 ? -4.773 -4.305 -18.781 1 98.75 340 ILE A N 1
ATOM 2576 C CA . ILE A 1 340 ? -3.805 -3.432 -18.125 1 98.75 340 ILE A CA 1
ATOM 2577 C C . ILE A 1 340 ? -2.66 -3.121 -19.094 1 98.75 340 ILE A C 1
ATOM 2579 O O . ILE A 1 340 ? -2.346 -1.954 -19.328 1 98.75 340 ILE A O 1
ATOM 2583 N N . ARG A 1 341 ? -2.07 -4.133 -19.656 1 98.56 341 ARG A N 1
ATOM 2584 C CA . ARG A 1 341 ? -1.002 -3.926 -20.641 1 98.56 341 ARG A CA 1
ATOM 2585 C C . ARG A 1 341 ? -1.486 -3.086 -21.812 1 98.56 341 ARG A C 1
ATOM 2587 O O . ARG A 1 341 ? -0.759 -2.225 -22.312 1 98.56 341 ARG A O 1
ATOM 2594 N N . GLY A 1 342 ? -2.68 -3.43 -22.25 1 98.12 342 GLY A N 1
ATOM 2595 C CA . GLY A 1 342 ? -3.26 -2.658 -23.344 1 98.12 342 GLY A CA 1
ATOM 2596 C C . GLY A 1 342 ? -3.33 -1.171 -23.047 1 98.12 342 GLY A C 1
ATOM 2597 O O . GLY A 1 342 ? -3.064 -0.346 -23.922 1 98.12 342 GLY A O 1
ATOM 2598 N N . SER A 1 343 ? -3.664 -0.81 -21.828 1 97.75 343 SER A N 1
ATOM 2599 C CA . SER A 1 343 ? -3.744 0.586 -21.406 1 97.75 343 SER A CA 1
ATOM 2600 C C . SER A 1 343 ? -2.381 1.267 -21.5 1 97.75 343 SER A C 1
ATOM 2602 O O . SER A 1 343 ? -2.299 2.484 -21.656 1 97.75 343 SER A O 1
ATOM 2604 N N . TRP A 1 344 ? -1.334 0.482 -21.375 1 97.69 344 TRP A N 1
ATOM 2605 C CA . TRP A 1 344 ? 0.028 1.004 -21.406 1 97.69 344 TRP A CA 1
ATOM 2606 C C . TRP A 1 344 ? 0.551 1.047 -22.844 1 97.69 344 TRP A C 1
ATOM 2608 O O . TRP A 1 344 ? 1.647 1.554 -23.094 1 97.69 344 TRP A O 1
ATOM 2618 N N . GLY A 1 345 ? -0.172 0.363 -23.766 1 97.19 345 GLY A N 1
ATOM 2619 C CA . GLY A 1 345 ? 0.336 0.173 -25.109 1 97.19 345 GLY A CA 1
ATOM 2620 C C . GLY A 1 345 ? 1.442 -0.861 -25.188 1 97.19 345 GLY A C 1
ATOM 2621 O O . GLY A 1 345 ? 2.264 -0.83 -26.109 1 97.19 345 GLY A O 1
ATOM 2622 N N . LEU A 1 346 ? 1.518 -1.708 -24.203 1 97.06 346 LEU A N 1
ATOM 2623 C CA . LEU A 1 346 ? 2.547 -2.742 -24.172 1 97.06 346 LEU A CA 1
ATOM 2624 C C . LEU A 1 346 ? 2.084 -3.996 -24.906 1 97.06 346 LEU A C 1
ATOM 2626 O O . LEU A 1 346 ? 1.114 -4.637 -24.5 1 97.06 346 LEU A O 1
ATOM 2630 N N . LYS A 1 347 ? 2.785 -4.348 -25.969 1 96.19 347 LYS A N 1
ATOM 2631 C CA . LYS A 1 347 ? 2.572 -5.562 -26.75 1 96.19 347 LYS A CA 1
ATOM 2632 C C . LYS A 1 347 ? 3.865 -6.359 -26.891 1 96.19 347 LYS A C 1
ATOM 2634 O O . LYS A 1 347 ? 4.93 -5.789 -27.141 1 96.19 347 LYS A O 1
ATOM 2639 N N . PHE A 1 348 ? 3.717 -7.605 -26.688 1 96.25 348 PHE A N 1
ATOM 2640 C CA . PHE A 1 348 ? 4.879 -8.461 -26.875 1 96.25 348 PHE A CA 1
ATOM 2641 C C . PHE A 1 348 ? 5.125 -8.711 -28.359 1 96.25 348 PHE A C 1
ATOM 2643 O O . PHE A 1 348 ? 4.203 -8.609 -29.172 1 96.25 348 PHE A O 1
ATOM 2650 N N . PRO A 1 349 ? 6.309 -9.125 -28.703 1 95 349 PRO A N 1
ATOM 2651 C CA . PRO A 1 349 ? 6.641 -9.32 -30.125 1 95 349 PRO A CA 1
ATOM 2652 C C . PRO A 1 349 ? 5.777 -10.391 -30.797 1 95 349 PRO A C 1
ATOM 2654 O O . PRO A 1 349 ? 5.445 -10.266 -31.969 1 95 349 PRO A O 1
ATOM 2657 N N . PHE A 1 350 ? 5.402 -11.367 -30.094 1 93 350 PHE A N 1
ATOM 2658 C CA . PHE A 1 350 ? 4.66 -12.469 -30.688 1 93 350 PHE A CA 1
ATOM 2659 C C . PHE A 1 350 ? 3.17 -12.164 -30.734 1 93 350 PHE A C 1
ATOM 2661 O O . PHE A 1 350 ? 2.377 -12.977 -31.219 1 93 350 PHE A O 1
ATOM 2668 N N . GLU A 1 351 ? 2.775 -11.047 -30.172 1 90.31 351 GLU A N 1
ATOM 2669 C CA . GLU A 1 351 ? 1.38 -10.625 -30.219 1 90.31 351 GLU A CA 1
ATOM 2670 C C . GLU A 1 351 ? 1.118 -9.688 -31.391 1 90.31 351 GLU A C 1
ATOM 2672 O O . GLU A 1 351 ? -0.031 -9.336 -31.672 1 90.31 351 GLU A O 1
ATOM 2677 N N . GLN A 1 352 ? 2.135 -9.266 -32.156 1 75.75 352 GLN A N 1
ATOM 2678 C CA . GLN A 1 352 ? 1.984 -8.344 -33.281 1 75.75 352 GLN A CA 1
ATOM 2679 C C . GLN A 1 352 ? 1.456 -9.062 -34.5 1 75.75 352 GLN A C 1
ATOM 2681 O O . GLN A 1 352 ? 1.723 -10.25 -34.719 1 75.75 352 GLN A O 1
ATOM 2686 N N . MET B 1 1 ? -1.6 47.156 14.523 1 61.38 1 MET B N 1
ATOM 2687 C CA . MET B 1 1 ? -0.974 46.656 15.742 1 61.38 1 MET B CA 1
ATOM 2688 C C . MET B 1 1 ? 0.129 45.625 15.414 1 61.38 1 MET B C 1
ATOM 2690 O O . MET B 1 1 ? -0.009 44.844 14.492 1 61.38 1 MET B O 1
ATOM 2694 N N . MET B 1 2 ? 1.264 45.906 15.984 1 75.06 2 MET B N 1
ATOM 2695 C CA . MET B 1 2 ? 2.512 45.219 15.672 1 75.06 2 MET B CA 1
ATOM 2696 C C . MET B 1 2 ? 2.672 43.969 16.516 1 75.06 2 MET B C 1
ATOM 2698 O O . MET B 1 2 ? 2.15 43.906 17.641 1 75.06 2 MET B O 1
ATOM 2702 N N . SER B 1 3 ? 3.064 42.938 15.961 1 84.75 3 SER B N 1
ATOM 2703 C CA . SER B 1 3 ? 3.43 41.75 16.703 1 84.75 3 SER B CA 1
ATOM 2704 C C . SER B 1 3 ? 4.391 42.062 17.844 1 84.75 3 SER B C 1
ATOM 2706 O O . SER B 1 3 ? 5.254 42.938 17.703 1 84.75 3 SER B O 1
ATOM 2708 N N . ARG B 1 4 ? 4.234 41.5 18.984 1 92.75 4 ARG B N 1
ATOM 2709 C CA . ARG B 1 4 ? 4.984 41.812 20.188 1 92.75 4 ARG B CA 1
ATOM 2710 C C . ARG B 1 4 ? 6.438 41.375 20.062 1 92.75 4 ARG B C 1
ATOM 2712 O O . ARG B 1 4 ? 7.344 42.062 20.547 1 92.75 4 ARG B O 1
ATOM 2719 N N . PHE B 1 5 ? 6.68 40.281 19.375 1 95.56 5 PHE B N 1
ATOM 2720 C CA . PHE B 1 5 ? 7.988 39.688 19.594 1 95.56 5 PHE B CA 1
ATOM 2721 C C . PHE B 1 5 ? 8.633 39.312 18.266 1 95.56 5 PHE B C 1
ATOM 2723 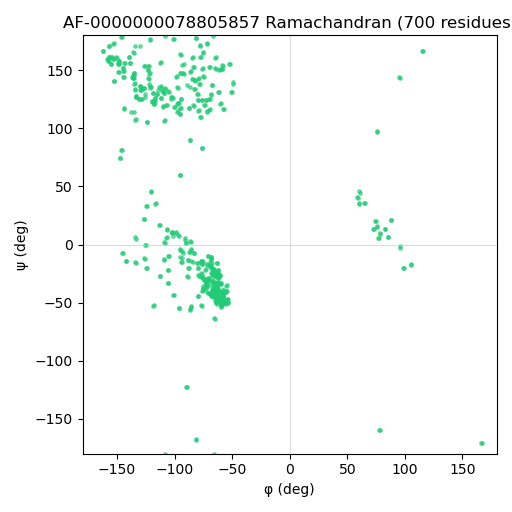O O . PHE B 1 5 ? 9.711 38.719 18.234 1 95.56 5 PHE B O 1
ATOM 2730 N N . ASN B 1 6 ? 8.047 39.656 17.156 1 96.62 6 ASN B N 1
ATOM 2731 C CA . ASN B 1 6 ? 8.641 39.312 15.867 1 96.62 6 ASN B CA 1
ATOM 2732 C C . ASN B 1 6 ? 10.055 39.875 15.734 1 96.62 6 ASN B C 1
ATOM 2734 O O . ASN B 1 6 ? 10.258 41.062 15.789 1 96.62 6 ASN B O 1
ATOM 2738 N N . GLY B 1 7 ? 10.977 38.969 15.617 1 96.12 7 GLY B N 1
ATOM 2739 C CA . GLY B 1 7 ? 12.359 39.375 15.398 1 96.12 7 GLY B CA 1
ATOM 2740 C C . GLY B 1 7 ? 13.031 39.906 16.656 1 96.12 7 GLY B C 1
ATOM 2741 O O . GLY B 1 7 ? 14.055 40.594 16.562 1 96.12 7 GLY B O 1
ATOM 2742 N N . LYS B 1 8 ? 12.5 39.688 17.797 1 97.25 8 LYS B N 1
ATOM 2743 C CA . LYS B 1 8 ? 12.992 40.281 19.047 1 97.25 8 LYS B CA 1
ATOM 2744 C C . LYS B 1 8 ? 13.398 39.188 20.047 1 97.25 8 LYS B C 1
ATOM 2746 O O . LYS B 1 8 ? 13.039 39.25 21.219 1 97.25 8 LYS B O 1
ATOM 2751 N N . ARG B 1 9 ? 14.102 38.219 19.562 1 96.31 9 ARG B N 1
ATOM 2752 C CA . ARG B 1 9 ? 14.469 37.062 20.375 1 96.31 9 ARG B CA 1
ATOM 2753 C C . ARG B 1 9 ? 15.211 37.5 21.641 1 96.31 9 ARG B C 1
ATOM 2755 O O . ARG B 1 9 ? 14.867 37.062 22.75 1 96.31 9 ARG B O 1
ATOM 2762 N N . ALA B 1 10 ? 16.219 38.344 21.453 1 96.75 10 ALA B N 1
ATOM 2763 C CA . ALA B 1 10 ? 17.016 38.781 22.594 1 96.75 10 ALA B CA 1
ATOM 2764 C C . ALA B 1 10 ? 16.172 39.5 23.625 1 96.75 10 ALA B C 1
ATOM 2766 O O . ALA B 1 10 ? 16.297 39.25 24.828 1 96.75 10 ALA B O 1
ATOM 2767 N N . GLU B 1 11 ? 15.375 40.375 23.141 1 96.69 11 GLU B N 1
ATOM 2768 C CA . GLU B 1 11 ? 14.469 41.094 24.031 1 96.69 11 GLU B CA 1
ATOM 2769 C C . GLU B 1 11 ? 13.5 40.156 24.719 1 96.69 11 GLU B C 1
ATOM 2771 O O . GLU B 1 11 ? 13.234 40.281 25.922 1 96.69 11 GLU B O 1
ATOM 2776 N N . PHE B 1 12 ? 12.977 39.219 23.953 1 96.81 12 PHE B N 1
ATOM 2777 C CA . PHE B 1 12 ? 12.055 38.219 24.484 1 96.81 12 PHE B CA 1
ATOM 2778 C C . PHE B 1 12 ? 12.719 37.406 25.594 1 96.81 12 PHE B C 1
ATOM 2780 O O . PHE B 1 12 ? 12.156 37.25 26.672 1 96.81 12 PHE B O 1
ATOM 2787 N N . GLU B 1 13 ? 13.875 36.938 25.328 1 95.94 13 GLU B N 1
ATOM 2788 C CA . GLU B 1 13 ? 14.594 36.094 26.281 1 95.94 13 GLU B CA 1
ATOM 2789 C C . GLU B 1 13 ? 14.938 36.906 27.547 1 95.94 13 GLU B C 1
ATOM 2791 O O . GLU B 1 13 ? 14.914 36.344 28.656 1 95.94 13 GLU B O 1
ATOM 2796 N N . ALA B 1 14 ? 15.195 38.125 27.422 1 96.62 14 ALA B N 1
ATOM 2797 C CA . ALA B 1 14 ? 15.562 39 28.547 1 96.62 14 ALA B CA 1
ATOM 2798 C C . ALA B 1 14 ? 14.336 39.344 29.375 1 96.62 14 ALA B C 1
ATOM 2800 O O . ALA B 1 14 ? 14.445 39.562 30.578 1 96.62 14 ALA B O 1
ATOM 2801 N N . SER B 1 15 ? 13.258 39.375 28.781 1 95.62 15 SER B N 1
ATOM 2802 C CA . SER B 1 15 ? 12.047 39.875 29.422 1 95.62 15 SER B CA 1
ATOM 2803 C C . SER B 1 15 ? 11.438 38.844 30.359 1 95.62 15 SER B C 1
ATOM 2805 O O . SER B 1 15 ? 10.695 39.188 31.281 1 95.62 15 SER B O 1
ATOM 2807 N N . GLY B 1 16 ? 11.711 37.531 30.047 1 94.88 16 GLY B N 1
ATOM 2808 C CA . GLY B 1 16 ? 11.07 36.469 30.812 1 94.88 16 GLY B CA 1
ATOM 2809 C C . GLY B 1 16 ? 9.625 36.25 30.422 1 94.88 16 GLY B C 1
ATOM 2810 O O . GLY B 1 16 ? 8.922 35.438 31.047 1 94.88 16 GLY B O 1
ATOM 2811 N N . GLU B 1 17 ? 9.172 36.906 29.438 1 96.75 17 GLU B N 1
ATOM 2812 C CA . GLU B 1 17 ? 7.816 36.75 28.922 1 96.75 17 GLU B CA 1
ATOM 2813 C C . GLU B 1 17 ? 7.672 35.406 28.188 1 96.75 17 GLU B C 1
ATOM 2815 O O . GLU B 1 17 ? 8.656 34.688 28.016 1 96.75 17 GLU B O 1
ATOM 2820 N N . LYS B 1 18 ? 6.395 35.156 27.844 1 98.19 18 LYS B N 1
ATOM 2821 C CA . LYS B 1 18 ? 6.105 33.938 27.078 1 98.19 18 LYS B CA 1
ATOM 2822 C C . LYS B 1 18 ? 5.336 34.25 25.797 1 98.19 18 LYS B C 1
ATOM 2824 O O . LYS B 1 18 ? 4.734 35.344 25.688 1 98.19 18 LYS B O 1
ATOM 2829 N N . ILE B 1 19 ? 5.496 33.406 24.844 1 98.5 19 ILE B N 1
ATOM 2830 C CA . ILE B 1 19 ? 4.676 33.5 23.641 1 98.5 19 ILE B CA 1
ATOM 2831 C C . ILE B 1 19 ? 3.244 33.062 23.969 1 98.5 19 ILE B C 1
ATOM 2833 O O . ILE B 1 19 ? 3.002 31.906 24.328 1 98.5 19 ILE B O 1
ATOM 2837 N N . ASN B 1 20 ? 2.318 34 23.875 1 98.75 20 ASN B N 1
ATOM 2838 C CA . ASN B 1 20 ? 0.904 33.719 24.078 1 98.75 20 ASN B CA 1
ATOM 2839 C C . ASN B 1 20 ? 0.278 33.094 22.828 1 98.75 20 ASN B C 1
ATOM 2841 O O . ASN B 1 20 ? 0.164 33.719 21.797 1 98.75 20 ASN B O 1
ATOM 2845 N N . VAL B 1 21 ? -0.164 31.844 22.953 1 98.88 21 VAL B N 1
ATOM 2846 C CA . VAL B 1 21 ? -0.757 31.109 21.828 1 98.88 21 VAL B CA 1
ATOM 2847 C C . VAL B 1 21 ? -2.277 31.078 21.984 1 98.88 21 VAL B C 1
ATOM 2849 O O . VAL B 1 21 ? -2.795 30.703 23.047 1 98.88 21 VAL B O 1
ATOM 2852 N N . ALA B 1 22 ? -2.961 31.484 21 1 98.88 22 ALA B N 1
ATOM 2853 C CA . ALA B 1 22 ? -4.422 31.469 20.969 1 98.88 22 ALA B CA 1
ATOM 2854 C C . ALA B 1 22 ? -4.93 30.453 19.938 1 98.88 22 ALA B C 1
ATOM 2856 O O . ALA B 1 22 ? -4.203 30.078 19.016 1 98.88 22 ALA B O 1
ATOM 2857 N N . ILE B 1 23 ? -6.148 29.984 20.109 1 98.81 23 ILE B N 1
ATOM 2858 C CA . ILE B 1 23 ? -6.789 29.016 19.219 1 98.81 23 ILE B CA 1
ATOM 2859 C C . ILE B 1 23 ? -8.039 29.641 18.609 1 98.81 23 ILE B C 1
ATOM 2861 O O . ILE B 1 23 ? -8.875 30.203 19.312 1 98.81 23 ILE B O 1
ATOM 2865 N N . LEU B 1 24 ? -8.062 29.656 17.328 1 98.31 24 LEU B N 1
ATOM 2866 C CA . LEU B 1 24 ? -9.25 30.078 16.594 1 98.31 24 LEU B CA 1
ATOM 2867 C C . LEU B 1 24 ? -10.117 28.891 16.219 1 98.31 24 LEU B C 1
ATOM 2869 O O . LEU B 1 24 ? -9.727 28.078 15.375 1 98.31 24 LEU B O 1
ATOM 2873 N N . GLY B 1 25 ? -11.281 28.797 16.672 1 96.31 25 GLY B N 1
ATOM 2874 C CA . GLY B 1 25 ? -12.141 27.641 16.547 1 96.31 25 GLY B CA 1
ATOM 2875 C C . GLY B 1 25 ? -12.07 26.719 17.766 1 96.31 25 GLY B C 1
ATOM 2876 O O . GLY B 1 25 ? -11.008 26.547 18.359 1 96.31 25 GLY B O 1
ATOM 2877 N N . ALA B 1 26 ? -13.203 26.094 18.156 1 95.31 26 ALA B N 1
ATOM 2878 C CA . ALA B 1 26 ? -13.273 25.266 19.359 1 95.31 26 ALA B CA 1
ATOM 2879 C C . ALA B 1 26 ? -13.781 23.875 19.047 1 95.31 26 ALA B C 1
ATOM 2881 O O . ALA B 1 26 ? -14.547 23.281 19.812 1 95.31 26 ALA B O 1
ATOM 2882 N N . GLY B 1 27 ? -13.398 23.438 17.828 1 92.12 27 GLY B N 1
ATOM 2883 C CA . GLY B 1 27 ? -13.781 22.094 17.422 1 92.12 27 GLY B CA 1
ATOM 2884 C C . GLY B 1 27 ? -12.852 21.016 17.984 1 92.12 27 GLY B C 1
ATOM 2885 O O . GLY B 1 27 ? -12.07 21.281 18.891 1 92.12 27 GLY B O 1
ATOM 2886 N N . ARG B 1 28 ? -12.938 19.828 17.516 1 92.19 28 ARG B N 1
ATOM 2887 C CA . ARG B 1 28 ? -12.227 18.656 18.031 1 92.19 28 ARG B CA 1
ATOM 2888 C C . ARG B 1 28 ? -10.719 18.875 18.016 1 92.19 28 ARG B C 1
ATOM 2890 O O . ARG B 1 28 ? -10.047 18.625 19.016 1 92.19 28 ARG B O 1
ATOM 2897 N N . ILE B 1 29 ? -10.211 19.328 16.922 1 95.25 29 ILE B N 1
ATOM 2898 C CA . ILE B 1 29 ? -8.766 19.484 16.797 1 95.25 29 ILE B CA 1
ATOM 2899 C C . ILE B 1 29 ? -8.297 20.594 17.75 1 95.25 29 ILE B C 1
ATOM 2901 O O . ILE B 1 29 ? -7.152 20.578 18.203 1 95.25 29 ILE B O 1
ATOM 2905 N N . ALA B 1 30 ? -9.141 21.562 17.969 1 97.94 30 ALA B N 1
ATOM 2906 C CA . ALA B 1 30 ? -8.836 22.625 18.938 1 97.94 30 ALA B CA 1
ATOM 2907 C C . ALA B 1 30 ? -8.57 22.031 20.312 1 97.94 30 ALA B C 1
ATOM 2909 O O . ALA B 1 30 ? -7.703 22.531 21.047 1 97.94 30 ALA B O 1
ATOM 2910 N N . HIS B 1 31 ? -9.328 21.016 20.688 1 98.12 31 HIS B N 1
ATOM 2911 C CA . HIS B 1 31 ? -9.109 20.359 21.969 1 98.12 31 HIS B CA 1
ATOM 2912 C C . HIS B 1 31 ? -7.75 19.672 22.016 1 98.12 31 HIS B C 1
ATOM 2914 O O . HIS B 1 31 ? -7.07 19.703 23.047 1 98.12 31 HIS B O 1
ATOM 2920 N N . THR B 1 32 ? -7.359 19.094 20.938 1 97.88 32 THR B N 1
ATOM 2921 C CA . THR B 1 32 ? -6.035 18.484 20.844 1 97.88 32 THR B CA 1
ATOM 2922 C C . THR B 1 32 ? -4.945 19.531 21.031 1 97.88 32 THR B C 1
ATOM 2924 O O . THR B 1 32 ? -3.977 19.312 21.766 1 97.88 32 THR B O 1
ATOM 2927 N N . MET B 1 33 ? -5.145 20.641 20.375 1 98.69 33 MET B N 1
ATOM 2928 C CA . MET B 1 33 ? -4.156 21.719 20.484 1 98.69 33 MET B CA 1
ATOM 2929 C C . MET B 1 33 ? -4.137 22.297 21.891 1 98.69 33 MET B C 1
ATOM 2931 O O . MET B 1 33 ? -3.068 22.547 22.453 1 98.69 33 MET B O 1
ATOM 2935 N N . ALA B 1 34 ? -5.336 22.469 22.469 1 98.75 34 ALA B N 1
ATOM 2936 C CA . ALA B 1 34 ? -5.398 22.969 23.844 1 98.75 34 ALA B CA 1
ATOM 2937 C C . ALA B 1 34 ? -4.672 22.047 24.812 1 98.75 34 ALA B C 1
ATOM 2939 O O . ALA B 1 34 ? -3.9 22.5 25.656 1 98.75 34 ALA B O 1
ATOM 2940 N N . ASN B 1 35 ? -4.945 20.766 24.625 1 98.62 35 ASN B N 1
ATOM 2941 C CA . ASN B 1 35 ? -4.227 19.797 25.438 1 98.62 35 ASN B CA 1
ATOM 2942 C C . ASN B 1 35 ? -2.719 19.906 25.25 1 98.62 35 ASN B C 1
ATOM 2944 O O . ASN B 1 35 ? -1.961 19.844 26.219 1 98.62 35 ASN B O 1
ATOM 2948 N N . THR B 1 36 ? -2.27 20.078 24.016 1 98.75 36 THR B N 1
ATOM 2949 C CA . THR B 1 36 ? -0.852 20.234 23.719 1 98.75 36 THR B CA 1
ATOM 2950 C C . THR B 1 36 ? -0.267 21.453 24.422 1 98.75 36 THR B C 1
ATOM 2952 O O . THR B 1 36 ? 0.774 21.359 25.078 1 98.75 36 THR B O 1
ATOM 2955 N N . LEU B 1 37 ? -0.945 22.531 24.359 1 98.81 37 LEU B N 1
ATOM 2956 C CA . LEU B 1 37 ? -0.458 23.781 24.938 1 98.81 37 LEU B CA 1
ATOM 2957 C C . LEU B 1 37 ? -0.382 23.688 26.453 1 98.81 37 LEU B C 1
ATOM 2959 O O . LEU B 1 37 ? 0.572 24.172 27.062 1 98.81 37 LEU B O 1
ATOM 2963 N N . VAL B 1 38 ? -1.367 23.047 27.016 1 98.62 38 VAL B N 1
ATOM 2964 C CA . VAL B 1 38 ? -1.384 22.875 28.453 1 98.62 38 VAL B CA 1
ATOM 2965 C C . VAL B 1 38 ? -0.222 21.984 28.891 1 98.62 38 VAL B C 1
ATOM 2967 O O . VAL B 1 38 ? 0.469 22.281 29.859 1 98.62 38 VAL B O 1
ATOM 2970 N N . GLU B 1 39 ? -0.004 20.906 28.156 1 98.62 39 GLU B N 1
ATOM 2971 C CA . GLU B 1 39 ? 1.13 20.031 28.453 1 98.62 39 GLU B CA 1
ATOM 2972 C C . GLU B 1 39 ? 2.453 20.766 28.266 1 98.62 39 GLU B C 1
ATOM 2974 O O . GLU B 1 39 ? 3.391 20.578 29.047 1 98.62 39 GLU B O 1
ATOM 2979 N N . MET B 1 40 ? 2.543 21.578 27.266 1 98.62 40 MET B N 1
ATOM 2980 C CA . MET B 1 40 ? 3.75 22.375 27.031 1 98.62 40 MET B CA 1
ATOM 2981 C C . MET B 1 40 ? 3.996 23.344 28.172 1 98.62 40 MET B C 1
ATOM 2983 O O . MET B 1 40 ? 5.137 23.547 28.594 1 98.62 40 MET B O 1
ATOM 2987 N N . ALA B 1 41 ? 2.955 23.891 28.688 1 97.88 41 ALA B N 1
ATOM 2988 C CA . ALA B 1 41 ? 3.055 24.891 29.75 1 97.88 41 ALA B CA 1
ATOM 2989 C C . ALA B 1 41 ? 3.551 24.25 31.047 1 97.88 41 ALA B C 1
ATOM 2991 O O . ALA B 1 41 ? 3.998 24.938 31.953 1 97.88 41 ALA B O 1
ATOM 2992 N N . THR B 1 42 ? 3.492 22.938 31.078 1 97.31 42 THR B N 1
ATOM 2993 C CA . THR B 1 42 ? 3.926 22.234 32.281 1 97.31 42 THR B CA 1
ATOM 2994 C C . THR B 1 42 ? 5.238 21.484 32.031 1 97.31 42 THR B C 1
ATOM 2996 O O . THR B 1 42 ? 5.879 21.016 32.969 1 97.31 42 THR B O 1
ATOM 2999 N N . ASP B 1 43 ? 5.641 21.344 30.859 1 98 43 ASP B N 1
ATOM 3000 C CA . ASP B 1 43 ? 6.863 20.656 30.469 1 98 43 ASP B CA 1
ATOM 3001 C C . ASP B 1 43 ? 8.078 21.562 30.594 1 98 43 ASP B C 1
ATOM 3003 O O . ASP B 1 43 ? 8.062 22.688 30.094 1 98 43 ASP B O 1
ATOM 3007 N N . PRO B 1 44 ? 9.18 21.078 31.188 1 97.56 44 PRO B N 1
ATOM 3008 C CA . PRO B 1 44 ? 10.352 21.922 31.438 1 97.56 44 PRO B CA 1
ATOM 3009 C C . PRO B 1 44 ? 10.969 22.453 30.141 1 97.56 44 PRO B C 1
ATOM 3011 O O . PRO B 1 44 ? 11.625 23.5 30.156 1 97.56 44 PRO B O 1
ATOM 3014 N N . LEU B 1 45 ? 10.719 21.797 29.062 1 97.19 45 LEU B N 1
ATOM 3015 C CA . LEU B 1 45 ? 11.328 22.203 27.797 1 97.19 45 LEU B CA 1
ATOM 3016 C C . LEU B 1 45 ? 10.625 23.438 27.234 1 97.19 45 LEU B C 1
ATOM 3018 O O . LEU B 1 45 ? 11.219 24.188 26.469 1 97.19 45 LEU B O 1
ATOM 3022 N N . TYR B 1 46 ? 9.312 23.641 27.609 1 98.31 46 TYR B N 1
ATOM 3023 C CA . TYR B 1 46 ? 8.523 24.656 26.922 1 98.31 46 TYR B CA 1
ATOM 3024 C C . TYR B 1 46 ? 7.938 25.656 27.922 1 98.31 46 TYR B C 1
ATOM 3026 O O . TYR B 1 46 ? 7.586 26.781 27.547 1 98.31 46 TYR B O 1
ATOM 3034 N N . SER B 1 47 ? 7.852 25.297 29.156 1 97.75 47 SER B N 1
ATOM 3035 C CA . SER B 1 47 ? 7.07 26.016 30.156 1 97.75 47 SER B CA 1
ATOM 3036 C C . SER B 1 47 ? 7.586 27.438 30.359 1 97.75 47 SER B C 1
ATOM 3038 O O . SER B 1 47 ? 6.824 28.344 30.719 1 97.75 47 SER B O 1
ATOM 3040 N N . SER B 1 48 ? 8.828 27.609 30.047 1 97.38 48 SER B N 1
ATOM 3041 C CA . SER B 1 48 ? 9.422 28.922 30.281 1 97.38 48 SER B CA 1
ATOM 3042 C C . SER B 1 48 ? 9.117 29.875 29.141 1 97.38 48 SER B C 1
ATOM 3044 O O . SER B 1 48 ? 9.336 31.094 29.266 1 97.38 48 SER B O 1
ATOM 3046 N N . TRP B 1 49 ? 8.5 29.344 28.031 1 97.88 49 TRP B N 1
ATOM 3047 C CA . TRP B 1 49 ? 8.43 30.312 26.938 1 97.88 49 TRP B CA 1
ATOM 3048 C C . TRP B 1 49 ? 7.148 30.125 26.141 1 97.88 49 TRP B C 1
ATOM 3050 O O . TRP B 1 49 ? 6.852 30.922 25.234 1 97.88 49 TRP B O 1
ATOM 3060 N N . ILE B 1 50 ? 6.309 29.125 26.328 1 98.5 50 ILE B N 1
ATOM 3061 C CA . ILE B 1 50 ? 5.023 28.938 25.656 1 98.5 50 ILE B CA 1
ATOM 3062 C C . ILE B 1 50 ? 3.891 29.062 26.688 1 98.5 50 ILE B C 1
ATOM 3064 O O . ILE B 1 50 ? 3.949 28.469 27.766 1 98.5 50 ILE B O 1
ATOM 3068 N N . HIS B 1 51 ? 2.85 29.766 26.359 1 98.56 51 HIS B N 1
ATOM 3069 C CA . HIS B 1 51 ? 1.737 30 27.281 1 98.56 51 HIS B CA 1
ATOM 3070 C C . HIS B 1 51 ? 0.397 29.859 26.562 1 98.56 51 HIS B C 1
ATOM 3072 O O . HIS B 1 51 ? 0.11 30.609 25.625 1 98.56 51 HIS B O 1
ATOM 3078 N N . PRO B 1 52 ? -0.471 28.766 26.953 1 98.75 52 PRO B N 1
ATOM 3079 C CA . PRO B 1 52 ? -1.849 28.75 26.453 1 98.75 52 PRO B CA 1
ATOM 3080 C C . PRO B 1 52 ? -2.643 29.984 26.891 1 98.75 52 PRO B C 1
ATOM 3082 O O . PRO B 1 52 ? -2.855 30.203 28.094 1 98.75 52 PRO B O 1
ATOM 3085 N N . TYR B 1 53 ? -3.135 30.734 25.953 1 98.69 53 TYR B N 1
ATOM 3086 C CA . TYR B 1 53 ? -3.564 32.062 26.328 1 98.69 53 TYR B CA 1
ATOM 3087 C C . TYR B 1 53 ? -5.059 32.25 26.094 1 98.69 53 TYR B C 1
ATOM 3089 O O . TYR B 1 53 ? -5.805 32.594 27 1 98.69 53 TYR B O 1
ATOM 3097 N N . ALA B 1 54 ? -5.52 31.938 24.859 1 98.81 54 ALA B N 1
ATOM 3098 C CA . ALA B 1 54 ? -6.887 32.344 24.547 1 98.81 54 ALA B CA 1
ATOM 3099 C C . ALA B 1 54 ? -7.531 31.391 23.531 1 98.81 54 ALA B C 1
ATOM 3101 O O . ALA B 1 54 ? -6.836 30.625 22.875 1 98.81 54 ALA B O 1
ATOM 3102 N N . VAL B 1 55 ? -8.906 31.422 23.469 1 98.81 55 VAL B N 1
ATOM 3103 C CA . VAL B 1 55 ? -9.695 30.734 22.438 1 98.81 55 VAL B CA 1
ATOM 3104 C C . VAL B 1 55 ? -10.812 31.656 21.953 1 98.81 55 VAL B C 1
ATOM 3106 O O . VAL B 1 55 ? -11.344 32.469 22.734 1 98.81 55 VAL B O 1
ATOM 3109 N N . ALA B 1 56 ? -11.102 31.578 20.672 1 98.56 56 ALA B N 1
ATOM 3110 C CA . ALA B 1 56 ? -12.281 32.25 20.125 1 98.56 56 ALA B CA 1
ATOM 3111 C C . ALA B 1 56 ? -13.203 31.234 19.438 1 98.56 56 ALA B C 1
ATOM 3113 O O . ALA B 1 56 ? -12.742 30.312 18.766 1 98.56 56 ALA B O 1
ATOM 3114 N N . ALA B 1 57 ? -14.438 31.375 19.641 1 96.44 57 ALA B N 1
ATOM 3115 C CA . ALA B 1 57 ? -15.5 30.641 18.953 1 96.44 57 ALA B CA 1
ATOM 3116 C C . ALA B 1 57 ? -16.609 31.594 18.516 1 96.44 57 ALA B C 1
ATOM 3118 O O . ALA B 1 57 ? -16.609 32.781 18.859 1 96.44 57 ALA B O 1
ATOM 3119 N N . ARG B 1 58 ? -17.562 31 17.672 1 89.06 58 ARG B N 1
ATOM 3120 C CA . ARG B 1 58 ? -18.672 31.812 17.156 1 89.06 58 ARG B CA 1
ATOM 3121 C C . ARG B 1 58 ? -19.641 32.188 18.266 1 89.06 58 ARG B C 1
ATOM 3123 O O . ARG B 1 58 ? -20.375 33.188 18.141 1 89.06 58 ARG B O 1
ATOM 3130 N N . ASP B 1 59 ? -19.5 31.422 19.297 1 93.25 59 ASP B N 1
ATOM 3131 C CA . ASP B 1 59 ? -20.344 31.594 20.484 1 93.25 59 ASP B CA 1
ATOM 3132 C C . ASP B 1 59 ? -19.5 31.766 21.734 1 93.25 59 ASP B C 1
ATOM 3134 O O . ASP B 1 59 ? -18.641 30.938 22.047 1 93.25 59 ASP B O 1
ATOM 3138 N N . LEU B 1 60 ? -19.812 32.906 22.484 1 96.62 60 LEU B N 1
ATOM 3139 C CA . LEU B 1 60 ? -19 33.219 23.656 1 96.62 60 LEU B CA 1
ATOM 3140 C C . LEU B 1 60 ? -19.109 32.125 24.703 1 96.62 60 LEU B C 1
ATOM 3142 O O . LEU B 1 60 ? -18.125 31.812 25.391 1 96.62 60 LEU B O 1
ATOM 3146 N N . ASP B 1 61 ? -20.297 31.594 24.844 1 97.19 61 ASP B N 1
ATOM 3147 C CA . ASP B 1 61 ? -20.5 30.547 25.828 1 97.19 61 ASP B CA 1
ATOM 3148 C C . ASP B 1 61 ? -19.641 29.328 25.516 1 97.19 61 ASP B C 1
ATOM 3150 O O . ASP B 1 61 ? -19.047 28.719 26.406 1 97.19 61 ASP B O 1
ATOM 3154 N N . ARG B 1 62 ? -19.609 29 24.25 1 96.44 62 ARG B N 1
ATOM 3155 C CA . ARG B 1 62 ? -18.781 27.891 23.797 1 96.44 62 ARG B CA 1
ATOM 3156 C C . ARG B 1 62 ? -17.297 28.172 24.047 1 96.44 62 ARG B C 1
ATOM 3158 O O . ARG B 1 62 ? -16.562 27.297 24.5 1 96.44 62 ARG B O 1
ATOM 3165 N N . ALA B 1 63 ? -16.875 29.406 23.766 1 98.12 63 ALA B N 1
ATOM 3166 C CA . ALA B 1 63 ? -15.484 29.797 23.984 1 98.12 63 ALA B CA 1
ATOM 3167 C C . ALA B 1 63 ? -15.117 29.75 25.453 1 98.12 63 ALA B C 1
ATOM 3169 O O . ALA B 1 63 ? -14.039 29.281 25.828 1 98.12 63 ALA B O 1
ATOM 3170 N N . GLN B 1 64 ? -16.016 30.25 26.281 1 98.31 64 GLN B N 1
ATOM 3171 C CA . GLN B 1 64 ? -15.773 30.266 27.719 1 98.31 64 GLN B CA 1
ATOM 3172 C C . GLN B 1 64 ? -15.68 28.859 28.281 1 98.31 64 GLN B C 1
ATOM 3174 O O . GLN B 1 64 ? -14.828 28.578 29.125 1 98.31 64 GLN B O 1
ATOM 3179 N N . ALA B 1 65 ? -16.578 28.016 27.859 1 98.19 65 ALA B N 1
ATOM 3180 C CA . ALA B 1 65 ? -16.531 26.625 28.297 1 98.19 65 ALA B CA 1
ATOM 3181 C C . ALA B 1 65 ? -15.203 25.969 27.938 1 98.19 65 ALA B C 1
ATOM 3183 O O . ALA B 1 65 ? -14.625 25.234 28.734 1 98.19 65 ALA B O 1
ATOM 3184 N N . PHE B 1 66 ? -14.82 26.203 26.703 1 98.25 66 PHE B N 1
ATOM 3185 C CA . PHE B 1 66 ? -13.547 25.688 26.219 1 98.25 66 PHE B CA 1
ATOM 3186 C C . PHE B 1 66 ? -12.391 26.234 27.047 1 98.25 66 PHE B C 1
ATOM 3188 O O . PHE B 1 66 ? -11.523 25.469 27.484 1 98.25 66 PHE B O 1
ATOM 3195 N N . ALA B 1 67 ? -12.32 27.516 27.312 1 98.5 67 ALA B N 1
ATOM 3196 C CA . ALA B 1 67 ? -11.25 28.156 28.078 1 98.5 67 ALA B CA 1
ATOM 3197 C C . ALA B 1 67 ? -11.203 27.641 29.516 1 98.5 67 ALA B C 1
ATOM 3199 O O . ALA B 1 67 ? -10.125 27.438 30.078 1 98.5 67 ALA B O 1
ATOM 3200 N N . ASN B 1 68 ? -12.383 27.469 30.047 1 98.31 68 ASN B N 1
ATOM 3201 C CA . ASN B 1 68 ? -12.453 26.922 31.406 1 98.31 68 ASN B CA 1
ATOM 3202 C C . ASN B 1 68 ? -11.906 25.5 31.469 1 98.31 68 ASN B C 1
ATOM 3204 O O . ASN B 1 68 ? -11.156 25.156 32.375 1 98.31 68 ASN B O 1
ATOM 3208 N N . GLN B 1 69 ? -12.32 24.75 30.5 1 98.31 69 GLN B N 1
ATOM 3209 C CA . GLN B 1 69 ? -11.891 23.359 30.453 1 98.31 69 GLN B CA 1
ATOM 3210 C C . GLN B 1 69 ? -10.367 23.25 30.375 1 98.31 69 GLN B C 1
ATOM 3212 O O . GLN B 1 69 ? -9.766 22.391 31 1 98.31 69 GLN B O 1
ATOM 3217 N N . TRP B 1 70 ? -9.727 24.109 29.594 1 98.31 70 TRP B N 1
ATOM 3218 C CA . TRP B 1 70 ? -8.305 23.969 29.297 1 98.31 70 TRP B CA 1
ATOM 3219 C C . TRP B 1 70 ? -7.488 25.031 30.031 1 98.31 70 TRP B C 1
ATOM 3221 O O . TRP B 1 70 ? -6.281 25.156 29.797 1 98.31 70 TRP B O 1
ATOM 3231 N N . HIS B 1 71 ? -8.117 25.812 30.875 1 97.38 71 HIS B N 1
ATOM 3232 C CA . HIS B 1 71 ? -7.473 26.812 31.734 1 97.38 71 HIS B CA 1
ATOM 3233 C C . HIS B 1 71 ? -6.746 27.859 30.906 1 97.38 71 HIS B C 1
ATOM 3235 O O . HIS B 1 71 ? -5.582 28.172 31.172 1 97.38 71 HIS B O 1
ATOM 3241 N N . LEU B 1 72 ? -7.422 28.344 29.875 1 98.56 72 LEU B N 1
ATOM 3242 C CA . LEU B 1 72 ? -6.906 29.469 29.109 1 98.56 72 LEU B CA 1
ATOM 3243 C C . LEU B 1 72 ? -7.262 30.781 29.766 1 98.56 72 LEU B C 1
ATOM 3245 O O . LEU B 1 72 ? -8.273 30.891 30.469 1 98.56 72 LEU B O 1
ATOM 3249 N N . ASP B 1 73 ? -6.492 31.812 29.578 1 98.44 73 ASP B N 1
ATOM 3250 C CA . ASP B 1 73 ? -6.648 33.094 30.25 1 98.44 73 ASP B CA 1
ATOM 3251 C C . ASP B 1 73 ? -7.871 33.844 29.719 1 98.44 73 ASP B C 1
ATOM 3253 O O . ASP B 1 73 ? -8.516 34.594 30.469 1 98.44 73 ASP B O 1
ATOM 3257 N N . LYS B 1 74 ? -8.109 33.688 28.391 1 98.5 74 LYS B N 1
ATOM 3258 C CA . LYS B 1 74 ? -9.133 34.531 27.75 1 98.5 74 LYS B CA 1
ATOM 3259 C C . LYS B 1 74 ? -10.023 33.688 26.828 1 98.5 74 LYS B C 1
ATOM 3261 O O . LYS B 1 74 ? -9.586 32.656 26.297 1 98.5 74 LYS B O 1
ATOM 3266 N N . ALA B 1 75 ? -11.273 34.094 26.75 1 98.62 75 ALA B N 1
ATOM 3267 C CA . ALA B 1 75 ? -12.258 33.562 25.812 1 98.62 75 ALA B CA 1
ATOM 3268 C C . ALA B 1 75 ? -12.969 34.656 25.047 1 98.62 75 ALA B C 1
ATOM 3270 O O . ALA B 1 75 ? -13.359 35.688 25.641 1 98.62 75 ALA B O 1
ATOM 3271 N N . TYR B 1 76 ? -13.062 34.5 23.781 1 98.56 76 TYR B N 1
ATOM 3272 C CA . TYR B 1 76 ? -13.695 35.5 22.953 1 98.56 76 TYR B CA 1
ATOM 3273 C C . TYR B 1 76 ? -14.859 34.938 22.156 1 98.56 76 TYR B C 1
ATOM 3275 O O . TYR B 1 76 ? -14.773 33.812 21.656 1 98.56 76 TYR B O 1
ATOM 3283 N N . GLY B 1 77 ? -15.914 35.688 21.984 1 96.94 77 GLY B N 1
ATOM 3284 C CA . GLY B 1 77 ? -17.094 35.25 21.266 1 96.94 77 GLY B CA 1
ATOM 3285 C C . GLY B 1 77 ? -17.047 35.562 19.781 1 96.94 77 GLY B C 1
ATOM 3286 O O . GLY B 1 77 ? -18.016 35.344 19.047 1 96.94 77 GLY B O 1
ATOM 3287 N N . SER B 1 78 ? -15.977 36.125 19.391 1 96.75 78 SER B N 1
ATOM 3288 C CA . SER B 1 78 ? -15.742 36.375 17.969 1 96.75 78 SER B CA 1
ATOM 3289 C C . SER B 1 78 ? -14.258 36.312 17.625 1 96.75 78 SER B C 1
ATOM 3291 O O . SER B 1 78 ? -13.406 36.531 18.5 1 96.75 78 SER B O 1
ATOM 3293 N N . TYR B 1 79 ? -14.008 36.031 16.328 1 97.56 79 TYR B N 1
ATOM 3294 C CA . TYR B 1 79 ? -12.625 36 15.875 1 97.56 79 TYR B CA 1
ATOM 3295 C C . TYR B 1 79 ? -12.008 37.375 15.852 1 97.56 79 TYR B C 1
ATOM 3297 O O . TYR B 1 79 ? -10.82 37.562 16.141 1 97.56 79 TYR B O 1
ATOM 3305 N N . GLU B 1 80 ? -12.789 38.375 15.609 1 96.88 80 GLU B N 1
ATOM 3306 C CA . GLU B 1 80 ? -12.344 39.781 15.602 1 96.88 80 GLU B CA 1
ATOM 3307 C C . GLU B 1 80 ? -11.875 40.219 16.984 1 96.88 80 GLU B C 1
ATOM 3309 O O . GLU B 1 80 ? -10.875 40.938 17.109 1 96.88 80 GLU B O 1
ATOM 3314 N N . ASP B 1 81 ? -12.609 39.75 17.969 1 97.44 81 ASP B N 1
ATOM 3315 C CA . ASP B 1 81 ? -12.227 40.125 19.328 1 97.44 81 ASP B CA 1
ATOM 3316 C C . ASP B 1 81 ? -10.891 39.5 19.719 1 97.44 81 ASP B C 1
ATOM 3318 O O . ASP B 1 81 ? -10.086 40.125 20.406 1 97.44 81 ASP B O 1
ATOM 3322 N N . LEU B 1 82 ? -10.68 38.281 19.297 1 97.88 82 LEU B N 1
ATOM 3323 C CA . LEU B 1 82 ? -9.43 37.625 19.609 1 97.88 82 LEU B CA 1
ATOM 3324 C C . LEU B 1 82 ? -8.25 38.312 18.953 1 97.88 82 LEU B C 1
ATOM 3326 O O . 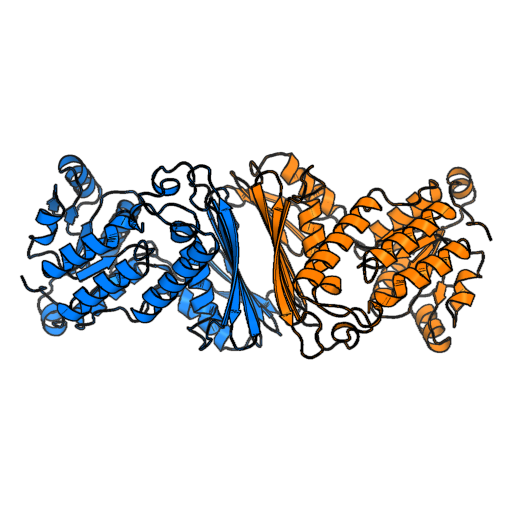LEU B 1 82 ? -7.23 38.562 19.594 1 97.88 82 LEU B O 1
ATOM 3330 N N . VAL B 1 83 ? -8.383 38.688 17.656 1 97.25 83 VAL B N 1
ATOM 3331 C CA . VAL B 1 83 ? -7.234 39.25 16.938 1 97.25 83 VAL B CA 1
ATOM 3332 C C . VAL B 1 83 ? -6.973 40.688 17.375 1 97.25 83 VAL B C 1
ATOM 3334 O O . VAL B 1 83 ? -5.895 41.219 17.125 1 97.25 83 VAL B O 1
ATOM 3337 N N . ALA B 1 84 ? -7.926 41.312 18.047 1 97.06 84 ALA B N 1
ATOM 3338 C CA . ALA B 1 84 ? -7.758 42.656 18.562 1 97.06 84 ALA B CA 1
ATOM 3339 C C . ALA B 1 84 ? -6.969 42.656 19.859 1 97.06 84 ALA B C 1
ATOM 3341 O O . ALA B 1 84 ? -6.496 43.719 20.312 1 97.06 84 ALA B O 1
ATOM 3342 N N . ASP B 1 85 ? -6.832 41.5 20.5 1 97.62 85 ASP B N 1
ATOM 3343 C CA . ASP B 1 85 ? -6.074 41.406 21.734 1 97.62 85 ASP B CA 1
ATOM 3344 C C . ASP B 1 85 ? -4.582 41.594 21.484 1 97.62 85 ASP B C 1
ATOM 3346 O O . ASP B 1 85 ? -3.939 40.781 20.844 1 97.62 85 ASP B O 1
ATOM 3350 N N . PRO B 1 86 ? -3.986 42.656 22.031 1 97 86 PRO B N 1
ATOM 3351 C CA . PRO B 1 86 ? -2.584 42.938 21.734 1 97 86 PRO B CA 1
ATOM 3352 C C . PRO B 1 86 ? -1.623 41.906 22.328 1 97 86 PRO B C 1
ATOM 3354 O O . PRO B 1 86 ? -0.441 41.906 21.984 1 97 86 PRO B O 1
ATOM 3357 N N . ASP B 1 87 ? -2.137 41.031 23.203 1 97.38 87 ASP B N 1
ATOM 3358 C CA . ASP B 1 87 ? -1.25 40.125 23.906 1 97.38 87 ASP B CA 1
ATOM 3359 C C . ASP B 1 87 ? -1.167 38.781 23.188 1 97.38 87 ASP B C 1
ATOM 3361 O O . ASP B 1 87 ? -0.385 37.906 23.578 1 97.38 87 ASP B O 1
ATOM 3365 N N . VAL B 1 88 ? -1.959 38.594 22.094 1 98.31 88 VAL B N 1
ATOM 3366 C CA . VAL B 1 88 ? -1.896 37.375 21.312 1 98.31 88 VAL B CA 1
ATOM 3367 C C . VAL B 1 88 ? -0.7 37.406 20.359 1 98.31 88 VAL B C 1
ATOM 3369 O O . VAL B 1 88 ? -0.574 38.344 19.562 1 98.31 88 VAL B O 1
ATOM 3372 N N . ASP B 1 89 ? 0.196 36.406 20.406 1 98.38 89 ASP B N 1
ATOM 3373 C CA . ASP B 1 89 ? 1.392 36.375 19.562 1 98.38 89 ASP B CA 1
ATOM 3374 C C . ASP B 1 89 ? 1.219 35.438 18.391 1 98.38 89 ASP B C 1
ATOM 3376 O O . ASP B 1 89 ? 1.674 35.719 17.281 1 98.38 89 ASP B O 1
ATOM 3380 N N . LEU B 1 90 ? 0.671 34.281 18.594 1 98.75 90 LEU B N 1
ATOM 3381 C CA . LEU B 1 90 ? 0.519 33.188 17.641 1 98.75 90 LEU B CA 1
ATOM 3382 C C . LEU B 1 90 ? -0.895 32.625 17.688 1 98.75 90 LEU B C 1
ATOM 3384 O O . LEU B 1 90 ? -1.41 32.312 18.75 1 98.75 90 LEU B O 1
ATOM 3388 N N . VAL B 1 91 ? -1.521 32.562 16.562 1 98.88 91 VAL B N 1
ATOM 3389 C CA . VAL B 1 91 ? -2.875 32.031 16.484 1 98.88 91 VAL B CA 1
ATOM 3390 C C . VAL B 1 91 ? -2.857 30.688 15.75 1 98.88 91 VAL B C 1
ATOM 3392 O O . VAL B 1 91 ? -2.402 30.609 14.602 1 98.88 91 VAL B O 1
ATOM 3395 N N . TYR B 1 92 ? -3.275 29.641 16.422 1 98.81 92 TYR B N 1
ATOM 3396 C CA . TYR B 1 92 ? -3.564 28.375 15.781 1 98.81 92 TYR B CA 1
ATOM 3397 C C . TYR B 1 92 ? -4.977 28.359 15.211 1 98.81 92 TYR B C 1
ATOM 3399 O O . TYR B 1 92 ? -5.957 28.484 15.945 1 98.81 92 TYR B O 1
ATOM 3407 N N . ILE B 1 93 ? -5.062 28.172 13.922 1 98.75 93 ILE B N 1
ATOM 3408 C CA . ILE B 1 93 ? -6.363 28.188 13.266 1 98.75 93 ILE B CA 1
ATOM 3409 C C . ILE B 1 93 ? -6.887 26.766 13.125 1 98.75 93 ILE B C 1
ATOM 3411 O O . ILE B 1 93 ? -6.367 25.984 12.328 1 98.75 93 ILE B O 1
ATOM 3415 N N . ALA B 1 94 ? -7.961 26.453 13.844 1 97.56 94 ALA B N 1
ATOM 3416 C CA . ALA B 1 94 ? -8.492 25.094 13.969 1 97.56 94 ALA B CA 1
ATOM 3417 C C . ALA B 1 94 ? -9.898 25.016 13.383 1 97.56 94 ALA B C 1
ATOM 3419 O O . ALA B 1 94 ? -10.766 24.328 13.938 1 97.56 94 ALA B O 1
ATOM 3420 N N . THR B 1 95 ? -10.195 25.734 12.336 1 95 95 THR B N 1
ATOM 3421 C CA . THR B 1 95 ? -11.492 25.75 11.664 1 95 95 THR B CA 1
ATOM 3422 C C . THR B 1 95 ? -11.461 24.891 10.398 1 95 95 THR B C 1
ATOM 3424 O O . THR B 1 95 ? -10.445 24.281 10.086 1 95 95 THR B O 1
ATOM 3427 N N . PRO B 1 96 ? -12.602 24.734 9.688 1 91.06 96 PRO B N 1
ATOM 3428 C CA . PRO B 1 96 ? -12.617 23.969 8.438 1 91.06 96 PRO B CA 1
ATOM 3429 C C . PRO B 1 96 ? -11.766 24.609 7.34 1 91.06 96 PRO B C 1
ATOM 3431 O O . PRO B 1 96 ? -11.547 25.828 7.355 1 91.06 96 PRO B O 1
ATOM 3434 N N . HIS B 1 97 ? -11.422 23.797 6.348 1 90.5 97 HIS B N 1
ATOM 3435 C CA . HIS B 1 97 ? -10.477 24.141 5.301 1 90.5 97 HIS B CA 1
ATOM 3436 C C . HIS B 1 97 ? -10.898 25.422 4.578 1 90.5 97 HIS B C 1
ATOM 3438 O O . HIS B 1 97 ? -10.062 26.266 4.258 1 90.5 97 HIS B O 1
ATOM 3444 N N . ASN B 1 98 ? -12.141 25.484 4.359 1 91 98 ASN B N 1
ATOM 3445 C CA . ASN B 1 98 ? -12.648 26.547 3.508 1 91 98 ASN B CA 1
ATOM 3446 C C . ASN B 1 98 ? -12.555 27.906 4.195 1 91 98 ASN B C 1
ATOM 3448 O O . ASN B 1 98 ? -12.672 28.953 3.549 1 91 98 ASN B O 1
ATOM 3452 N N . LEU B 1 99 ? -12.234 27.953 5.48 1 94.44 99 LEU B N 1
ATOM 3453 C CA . LEU B 1 99 ? -12.188 29.188 6.246 1 94.44 99 LEU B CA 1
ATOM 3454 C C . LEU B 1 99 ? -10.75 29.609 6.512 1 94.44 99 LEU B C 1
ATOM 3456 O O . LEU B 1 99 ? -10.5 30.734 6.949 1 94.44 99 LEU B O 1
ATOM 3460 N N . HIS B 1 100 ? -9.781 28.766 6.219 1 98.06 100 HIS B N 1
ATOM 3461 C CA . HIS B 1 100 ? -8.398 28.953 6.633 1 98.06 100 HIS B CA 1
ATOM 3462 C C . HIS B 1 100 ? -7.82 30.25 6.062 1 98.06 100 HIS B C 1
ATOM 3464 O O . HIS B 1 100 ? -7.254 31.047 6.801 1 98.06 100 HIS B O 1
ATOM 3470 N N . ALA B 1 101 ? -8.016 30.422 4.766 1 98.19 101 ALA B N 1
ATOM 3471 C CA . ALA B 1 101 ? -7.383 31.562 4.117 1 98.19 101 ALA B CA 1
ATOM 3472 C C . ALA B 1 101 ? -7.906 32.875 4.684 1 98.19 101 ALA B C 1
ATOM 3474 O O . ALA B 1 101 ? -7.129 33.75 5.074 1 98.19 101 ALA B O 1
ATOM 3475 N N . GLU B 1 102 ? -9.219 33 4.727 1 98.06 102 GLU B N 1
ATOM 3476 C CA . GLU B 1 102 ? -9.844 34.219 5.234 1 98.06 102 GLU B CA 1
ATOM 3477 C C . GLU B 1 102 ? -9.422 34.5 6.676 1 98.06 102 GLU B C 1
ATOM 3479 O O . GLU B 1 102 ? -9.102 35.656 7.02 1 98.06 102 GLU B O 1
ATOM 3484 N N . GLN B 1 103 ? -9.352 33.531 7.449 1 98.56 103 GLN B N 1
ATOM 3485 C CA . GLN B 1 103 ? -9.047 33.688 8.867 1 98.56 103 GLN B CA 1
ATOM 3486 C C . GLN B 1 103 ? -7.559 33.969 9.078 1 98.56 103 GLN B C 1
ATOM 3488 O O . GLN B 1 103 ? -7.18 34.719 9.969 1 98.56 103 GLN B O 1
ATOM 3493 N N . ALA B 1 104 ? -6.73 33.281 8.312 1 98.81 104 ALA B N 1
ATOM 3494 C CA . ALA B 1 104 ? -5.305 33.594 8.359 1 98.81 104 ALA B CA 1
ATOM 3495 C C . ALA B 1 104 ? -5.043 35.062 8.008 1 98.81 104 ALA B C 1
ATOM 3497 O O . ALA B 1 104 ? -4.281 35.75 8.688 1 98.81 104 ALA B O 1
ATOM 3498 N N . ILE B 1 105 ? -5.668 35.531 6.977 1 98.69 105 ILE B N 1
ATOM 3499 C CA . ILE B 1 105 ? -5.516 36.906 6.512 1 98.69 105 ILE B CA 1
ATOM 3500 C C . ILE B 1 105 ? -6.016 37.875 7.582 1 98.69 105 ILE B C 1
ATOM 3502 O O . ILE B 1 105 ? -5.344 38.844 7.902 1 98.69 105 ILE B O 1
ATOM 3506 N N . LEU B 1 106 ? -7.199 37.531 8.156 1 98.5 106 LEU B N 1
ATOM 3507 C CA . LEU B 1 106 ? -7.742 38.344 9.242 1 98.5 106 LEU B CA 1
ATOM 3508 C C . LEU B 1 106 ? -6.723 38.5 10.367 1 98.5 106 LEU B C 1
ATOM 3510 O O . LEU B 1 106 ? -6.488 39.594 10.852 1 98.5 106 LEU B O 1
ATOM 3514 N N . CYS B 1 107 ? -6.125 37.406 10.75 1 98.62 107 CYS B N 1
ATOM 3515 C CA . CYS B 1 107 ? -5.152 37.406 11.836 1 98.62 107 CYS B CA 1
ATOM 3516 C C . CYS B 1 107 ? -3.926 38.219 11.469 1 98.62 107 CYS B C 1
ATOM 3518 O O . CYS B 1 107 ? -3.496 39.062 12.242 1 98.62 107 CYS B O 1
ATOM 3520 N N . MET B 1 108 ? -3.367 38 10.312 1 98.56 108 MET B N 1
ATOM 3521 C CA . MET B 1 108 ? -2.127 38.656 9.914 1 98.56 108 MET B CA 1
ATOM 3522 C C . MET B 1 108 ? -2.342 40.156 9.75 1 98.56 108 MET B C 1
ATOM 3524 O O . MET B 1 108 ? -1.496 40.969 10.156 1 98.56 108 MET B O 1
ATOM 3528 N N . LYS B 1 109 ? -3.457 40.562 9.227 1 97.94 109 LYS B N 1
ATOM 3529 C CA . LYS B 1 109 ? -3.758 41.969 9.078 1 97.94 109 LYS B CA 1
ATOM 3530 C C . LYS B 1 109 ? -3.91 42.656 10.438 1 97.94 109 LYS B C 1
ATOM 3532 O O . LYS B 1 109 ? -3.721 43.844 10.555 1 97.94 109 LYS B O 1
ATOM 3537 N N . ALA B 1 110 ? -4.238 41.875 11.438 1 97.94 110 ALA B N 1
ATOM 3538 C CA . ALA B 1 110 ? -4.352 42.406 12.805 1 97.94 110 ALA B CA 1
ATOM 3539 C C . ALA B 1 110 ? -3.023 42.281 13.547 1 97.94 110 ALA B C 1
ATOM 3541 O O . ALA B 1 110 ? -2.955 42.531 14.75 1 97.94 110 ALA B O 1
ATOM 3542 N N . GLY B 1 111 ? -1.985 41.844 12.844 1 97.69 111 GLY B N 1
ATOM 3543 C CA . GLY B 1 111 ? -0.649 41.812 13.414 1 97.69 111 GLY B CA 1
ATOM 3544 C C . GLY B 1 111 ? -0.35 40.531 14.156 1 97.69 111 GLY B C 1
ATOM 3545 O O . GLY B 1 111 ? 0.497 40.5 15.047 1 97.69 111 GLY B O 1
ATOM 3546 N N . LYS B 1 112 ? -1.096 39.469 13.852 1 98.56 112 LYS B N 1
ATOM 3547 C CA . LYS B 1 112 ? -0.907 38.188 14.547 1 98.56 112 LYS B CA 1
ATOM 3548 C C . LYS B 1 112 ? -0.249 37.156 13.641 1 98.56 112 LYS B C 1
ATOM 3550 O O . LYS B 1 112 ? -0.578 37.062 12.453 1 98.56 112 LYS B O 1
ATOM 3555 N N . ASN B 1 113 ? 0.796 36.406 14.117 1 98.75 113 ASN B N 1
ATOM 3556 C CA . ASN B 1 113 ? 1.333 35.25 13.422 1 98.75 113 ASN B CA 1
ATOM 3557 C C . ASN B 1 113 ? 0.346 34.062 13.445 1 98.75 113 ASN B C 1
ATOM 3559 O O . ASN B 1 113 ? -0.474 33.969 14.352 1 98.75 113 ASN B O 1
ATOM 3563 N N . VAL B 1 114 ? 0.446 33.188 12.406 1 98.88 114 VAL B N 1
ATOM 3564 C CA . VAL B 1 114 ? -0.575 32.156 12.352 1 98.88 114 VAL B CA 1
ATOM 3565 C C . VAL B 1 114 ? 0.079 30.797 12.062 1 98.88 114 VAL B C 1
ATOM 3567 O O . VAL B 1 114 ? 1.047 30.719 11.305 1 98.88 114 VAL B O 1
ATOM 3570 N N . LEU B 1 115 ? -0.359 29.766 12.711 1 98.88 115 LEU B N 1
ATOM 3571 C CA . LEU B 1 115 ? -0.211 28.344 12.469 1 98.88 115 LEU B CA 1
ATOM 3572 C C . LEU B 1 115 ? -1.533 27.719 12.016 1 98.88 115 LEU B C 1
ATOM 3574 O O . LEU B 1 115 ? -2.443 27.531 12.828 1 98.88 115 LEU B O 1
ATOM 3578 N N . VAL B 1 116 ? -1.646 27.391 10.727 1 98.88 116 VAL B N 1
ATOM 3579 C CA . VAL B 1 116 ? -2.924 27.062 10.109 1 98.88 116 VAL B CA 1
ATOM 3580 C C . VAL B 1 116 ? -3.051 25.547 9.961 1 98.88 116 VAL B C 1
ATOM 3582 O O . VAL B 1 116 ? -2.189 24.906 9.352 1 98.88 116 VAL B O 1
ATOM 3585 N N . GLU B 1 117 ? -4.059 24.984 10.445 1 98.25 117 GLU B N 1
ATOM 3586 C CA . GLU B 1 117 ? -4.309 23.547 10.336 1 98.25 117 GLU B CA 1
ATOM 3587 C C . GLU B 1 117 ? -4.234 23.078 8.883 1 98.25 117 GLU B C 1
ATOM 3589 O O . GLU B 1 117 ? -4.465 23.875 7.961 1 98.25 117 GLU B O 1
ATOM 3594 N N . LYS B 1 118 ? -3.951 21.859 8.719 1 98.31 118 LYS B N 1
ATOM 3595 C CA . LYS B 1 118 ? -3.924 21.219 7.41 1 98.31 118 LYS B CA 1
ATOM 3596 C C . LYS B 1 118 ? -5.316 20.766 6.992 1 98.31 118 LYS B C 1
ATOM 3598 O O . LYS B 1 118 ? -6.176 20.516 7.84 1 98.31 118 LYS B O 1
ATOM 3603 N N . SER B 1 119 ? -5.543 20.531 5.82 1 97.56 119 SER B N 1
ATOM 3604 C CA . SER B 1 119 ? -4.754 21.078 4.719 1 97.56 119 SER B CA 1
ATOM 3605 C C . SER B 1 119 ? -4.75 22.609 4.746 1 97.56 119 SER B C 1
ATOM 3607 O O . SER B 1 119 ? -5.727 23.219 5.168 1 97.56 119 SER B O 1
ATOM 3609 N N . PHE B 1 120 ? -3.82 23.203 4.266 1 98.44 120 PHE B N 1
ATOM 3610 C CA . PHE B 1 120 ? -3.547 24.625 4.469 1 98.44 120 PHE B CA 1
ATOM 3611 C C . PHE B 1 120 ? -4.754 25.469 4.074 1 98.44 120 PHE B C 1
ATOM 3613 O O . PHE B 1 120 ? -5.176 26.344 4.832 1 98.44 120 PHE B O 1
ATOM 3620 N N . THR B 1 121 ? -5.258 25.266 2.928 1 98.44 121 THR B N 1
ATOM 3621 C CA . THR B 1 121 ? -6.465 25.906 2.404 1 98.44 121 THR B CA 1
ATOM 3622 C C . THR B 1 121 ? -7.238 24.938 1.51 1 98.44 121 THR B C 1
ATOM 3624 O O . THR B 1 121 ? -6.828 23.781 1.333 1 98.44 121 THR B O 1
ATOM 3627 N N . ALA B 1 122 ? -8.398 25.406 0.995 1 97.56 122 ALA B N 1
ATOM 3628 C CA . ALA B 1 122 ? -9.219 24.547 0.153 1 97.56 122 ALA B CA 1
ATOM 3629 C C . ALA B 1 122 ? -8.594 24.359 -1.226 1 97.56 122 ALA B C 1
ATOM 3631 O O . ALA B 1 122 ? -8.828 23.344 -1.891 1 97.56 122 ALA B O 1
ATOM 3632 N N . ASN B 1 123 ? -7.867 25.328 -1.67 1 98 123 ASN B N 1
ATOM 3633 C CA . ASN B 1 123 ? -7.199 25.266 -2.965 1 98 123 ASN B CA 1
ATOM 3634 C C . ASN B 1 123 ? -5.957 26.156 -2.998 1 98 123 ASN B C 1
ATOM 3636 O O . ASN B 1 123 ? -5.684 26.891 -2.043 1 98 123 ASN B O 1
ATOM 3640 N N . THR B 1 124 ? -5.215 26.031 -4.082 1 98.44 124 THR B N 1
ATOM 3641 C CA . THR B 1 124 ? -3.936 26.719 -4.223 1 98.44 124 THR B CA 1
ATOM 3642 C C . THR B 1 124 ? -4.137 28.234 -4.273 1 98.44 124 THR B C 1
ATOM 3644 O O . THR B 1 124 ? -3.316 29 -3.756 1 98.44 124 THR B O 1
ATOM 3647 N N . ALA B 1 125 ? -5.172 28.703 -4.918 1 98.19 125 ALA B N 1
ATOM 3648 C CA . ALA B 1 125 ? -5.434 30.125 -5.023 1 98.19 125 ALA B CA 1
ATOM 3649 C C . ALA B 1 125 ? -5.562 30.766 -3.645 1 98.19 125 ALA B C 1
ATOM 3651 O O . ALA B 1 125 ? -4.965 31.812 -3.377 1 98.19 125 ALA B O 1
ATOM 3652 N N . GLN B 1 126 ? -6.289 30.141 -2.777 1 98.44 126 GLN B N 1
ATOM 3653 C CA . GLN B 1 126 ? -6.449 30.609 -1.406 1 98.44 126 GLN B CA 1
ATOM 3654 C C . GLN B 1 126 ? -5.117 30.594 -0.66 1 98.44 126 GLN B C 1
ATOM 3656 O O . GLN B 1 126 ? -4.816 31.516 0.102 1 98.44 126 GLN B O 1
ATOM 3661 N N . ALA B 1 127 ? -4.363 29.562 -0.887 1 98.75 127 ALA B N 1
ATOM 3662 C CA . ALA B 1 127 ? -3.053 29.453 -0.248 1 98.75 127 ALA B CA 1
ATOM 3663 C C . ALA B 1 127 ? -2.156 30.625 -0.649 1 98.75 127 ALA B C 1
ATOM 3665 O O . ALA B 1 127 ? -1.524 31.25 0.204 1 98.75 127 ALA B O 1
ATOM 3666 N N . ARG B 1 128 ? -2.107 30.875 -1.909 1 98.69 128 ARG B N 1
ATOM 3667 C CA . ARG B 1 128 ? -1.276 31.953 -2.428 1 98.69 128 ARG B CA 1
ATOM 3668 C C . ARG B 1 128 ? -1.727 33.312 -1.879 1 98.69 128 ARG B C 1
ATOM 3670 O O . ARG B 1 128 ? -0.897 34.156 -1.575 1 98.69 128 ARG B O 1
ATOM 3677 N N . GLU B 1 129 ? -3.004 33.5 -1.773 1 98.44 129 GLU B N 1
ATOM 3678 C CA . GLU B 1 129 ? -3.533 34.719 -1.204 1 98.44 129 GLU B CA 1
ATOM 3679 C C . GLU B 1 129 ? -3.062 34.938 0.236 1 98.44 129 GLU B C 1
ATOM 3681 O O . GLU B 1 129 ? -2.605 36 0.607 1 98.44 129 GLU B O 1
ATOM 3686 N N . ALA B 1 130 ? -3.207 33.875 1.016 1 98.75 130 ALA B N 1
ATOM 3687 C CA . ALA B 1 130 ? -2.795 33.969 2.414 1 98.75 130 ALA B CA 1
ATOM 3688 C C . ALA B 1 130 ? -1.294 34.219 2.531 1 98.75 130 ALA B C 1
ATOM 3690 O O . ALA B 1 130 ? -0.856 35.031 3.334 1 98.75 130 ALA B O 1
ATOM 3691 N N . LEU B 1 131 ? -0.493 33.5 1.726 1 98.81 131 LEU B N 1
ATOM 3692 C CA . LEU B 1 131 ? 0.958 33.625 1.808 1 98.81 131 LEU B CA 1
ATOM 3693 C C . LEU B 1 131 ? 1.425 34.969 1.287 1 98.81 131 LEU B C 1
ATOM 3695 O O . LEU B 1 131 ? 2.447 35.5 1.735 1 98.81 131 LEU B O 1
ATOM 3699 N N . ALA B 1 132 ? 0.682 35.531 0.351 1 98.69 132 ALA B N 1
ATOM 3700 C CA . ALA B 1 132 ? 0.984 36.906 -0.106 1 98.69 132 ALA B CA 1
ATOM 3701 C C . ALA B 1 132 ? 0.847 37.906 1.032 1 98.69 132 ALA B C 1
ATOM 3703 O O . ALA B 1 132 ? 1.649 38.844 1.147 1 98.69 132 ALA B O 1
ATOM 3704 N N . VAL B 1 133 ? -0.181 37.75 1.847 1 98.69 133 VAL B N 1
ATOM 3705 C CA . VAL B 1 133 ? -0.388 38.656 2.988 1 98.69 133 VAL B CA 1
ATOM 3706 C C . VAL B 1 133 ? 0.744 38.469 3.996 1 98.69 133 VAL B C 1
ATOM 3708 O O . VAL B 1 133 ? 1.189 39.438 4.621 1 98.69 133 VAL B O 1
ATOM 3711 N N . SER B 1 134 ? 1.175 37.219 4.164 1 98.56 134 SER B N 1
ATOM 3712 C CA . SER B 1 134 ? 2.334 36.969 5.016 1 98.56 134 SER B CA 1
ATOM 3713 C C . SER B 1 134 ? 3.555 37.75 4.531 1 98.56 134 SER B C 1
ATOM 3715 O O . SER B 1 134 ? 4.246 38.375 5.332 1 98.56 134 SER B O 1
ATOM 3717 N N . LYS B 1 135 ? 3.785 37.656 3.264 1 97.69 135 LYS B N 1
ATOM 3718 C CA . LYS B 1 135 ? 4.902 38.375 2.672 1 97.69 135 LYS B CA 1
ATOM 3719 C C . LYS B 1 135 ? 4.742 39.875 2.871 1 97.69 135 LYS B C 1
ATOM 3721 O O . LYS B 1 135 ? 5.707 40.594 3.205 1 97.69 135 LYS B O 1
ATOM 3726 N N . GLU B 1 136 ? 3.598 40.375 2.709 1 97.62 136 GLU B N 1
ATOM 3727 C CA . GLU B 1 136 ? 3.301 41.812 2.824 1 97.62 136 GLU B CA 1
ATOM 3728 C C . GLU B 1 136 ? 3.49 42.281 4.258 1 97.62 136 GLU B C 1
ATOM 3730 O O . GLU B 1 136 ? 4.047 43.375 4.484 1 97.62 136 GLU B O 1
ATOM 3735 N N . THR B 1 137 ? 3.012 41.562 5.203 1 97.31 137 THR B N 1
ATOM 3736 C CA . THR B 1 137 ? 2.988 42 6.594 1 97.31 137 THR B CA 1
ATOM 3737 C C . THR B 1 137 ? 4.293 41.625 7.297 1 97.31 137 THR B C 1
ATOM 3739 O O . THR B 1 137 ? 4.609 42.188 8.352 1 97.31 137 THR B O 1
ATOM 3742 N N . GLY B 1 138 ? 4.988 40.625 6.68 1 97.5 138 GLY B N 1
ATOM 3743 C CA . GLY B 1 138 ? 6.184 40.125 7.324 1 97.5 138 GLY B CA 1
ATOM 3744 C C . GLY B 1 138 ? 5.883 39.156 8.469 1 97.5 138 GLY B C 1
ATOM 3745 O O . GLY B 1 138 ? 6.781 38.812 9.227 1 97.5 138 GLY B O 1
ATOM 3746 N N . LEU B 1 139 ? 4.629 38.75 8.617 1 98.44 139 LEU B N 1
ATOM 3747 C CA . LEU B 1 139 ? 4.223 37.875 9.719 1 98.44 139 LEU B CA 1
ATOM 3748 C C . LEU B 1 139 ? 4.297 36.406 9.32 1 98.44 139 LEU B C 1
ATOM 3750 O O . LEU B 1 139 ? 4.184 36.094 8.141 1 98.44 139 LEU B O 1
ATOM 3754 N N . LEU B 1 140 ? 4.457 35.562 10.297 1 98.69 140 LEU B N 1
ATOM 3755 C CA . LEU B 1 140 ? 4.523 34.125 10.102 1 98.69 140 LEU B CA 1
ATOM 3756 C C . LEU B 1 140 ? 3.174 33.562 9.664 1 98.69 140 LEU B C 1
ATOM 3758 O O . LEU B 1 140 ? 2.141 33.906 10.25 1 98.69 140 LEU B O 1
ATOM 3762 N N . CYS B 1 141 ? 3.186 32.812 8.609 1 98.88 141 CYS B N 1
ATOM 3763 C CA . CYS B 1 141 ? 2.066 32 8.156 1 98.88 141 CYS B CA 1
ATOM 3764 C C . CYS B 1 141 ? 2.535 30.594 7.777 1 98.88 141 CYS B C 1
ATOM 3766 O O . CYS B 1 141 ? 3.166 30.406 6.738 1 98.88 141 CYS B O 1
ATOM 3768 N N . THR B 1 142 ? 2.201 29.656 8.609 1 98.56 142 THR B N 1
ATOM 3769 C CA . THR B 1 142 ? 2.732 28.328 8.328 1 98.56 142 THR B CA 1
ATOM 3770 C C . THR B 1 142 ? 1.649 27.266 8.492 1 98.56 142 THR B C 1
ATOM 3772 O O . THR B 1 142 ? 0.701 27.453 9.258 1 98.56 142 THR B O 1
ATOM 3775 N N . GLU B 1 143 ? 1.732 26.234 7.668 1 98.81 143 GLU B N 1
ATOM 3776 C CA . GLU B 1 143 ? 0.797 25.125 7.668 1 98.81 143 GLU B CA 1
ATOM 3777 C C . GLU B 1 143 ? 1.104 24.141 8.805 1 98.81 143 GLU B C 1
ATOM 3779 O O . GLU B 1 143 ? 2.264 23.812 9.047 1 98.81 143 GLU B O 1
ATOM 3784 N N . ALA B 1 144 ? 0.044 23.688 9.453 1 98.62 144 ALA B N 1
ATOM 3785 C CA . ALA B 1 144 ? 0.16 22.766 10.578 1 98.62 144 ALA B CA 1
ATOM 3786 C C . ALA B 1 144 ? -0.008 21.328 10.125 1 98.62 144 ALA B C 1
ATOM 3788 O O . ALA B 1 144 ? -0.89 20.609 10.609 1 98.62 144 ALA B O 1
ATOM 3789 N N . ILE B 1 145 ? 0.792 20.844 9.266 1 98.5 145 ILE B N 1
ATOM 3790 C CA . ILE B 1 145 ? 0.976 19.422 8.984 1 98.5 145 ILE B CA 1
ATOM 3791 C C . ILE B 1 145 ? 2.018 18.844 9.93 1 98.5 145 ILE B C 1
ATOM 3793 O O . ILE B 1 145 ? 3.203 18.781 9.594 1 98.5 145 ILE B O 1
ATOM 3797 N N . TRP B 1 146 ? 1.574 18.375 11.016 1 98.56 146 TRP B N 1
ATOM 3798 C CA . TRP B 1 146 ? 2.395 18.172 12.203 1 98.56 146 TRP B CA 1
ATOM 3799 C C . TRP B 1 146 ? 3.494 17.141 11.953 1 98.56 146 TRP B C 1
ATOM 3801 O O . TRP B 1 146 ? 4.574 17.219 12.539 1 98.56 146 TRP B O 1
ATOM 3811 N N . THR B 1 147 ? 3.273 16.25 10.984 1 98.25 147 THR B N 1
ATOM 3812 C CA . THR B 1 147 ? 4.242 15.18 10.734 1 98.25 147 THR B CA 1
ATOM 3813 C C . THR B 1 147 ? 5.543 15.758 10.18 1 98.25 147 THR B C 1
ATOM 3815 O O . THR B 1 147 ? 6.613 15.18 10.367 1 98.25 147 THR B O 1
ATOM 3818 N N . ARG B 1 148 ? 5.469 16.875 9.547 1 98.38 148 ARG B N 1
ATOM 3819 C CA . ARG B 1 148 ? 6.66 17.484 8.977 1 98.38 148 ARG B CA 1
ATOM 3820 C C . ARG B 1 148 ? 7.559 18.062 10.07 1 98.38 148 ARG B C 1
ATOM 3822 O O . ARG B 1 148 ? 8.758 18.25 9.852 1 98.38 148 ARG B O 1
ATOM 3829 N N . TYR B 1 149 ? 6.988 18.328 11.25 1 98.62 149 TYR B N 1
ATOM 3830 C CA . TYR B 1 149 ? 7.715 18.984 12.336 1 98.62 149 TYR B CA 1
ATOM 3831 C C . TYR B 1 149 ? 8.312 17.953 13.289 1 98.62 149 TYR B C 1
ATOM 3833 O O . TYR B 1 149 ? 9.164 18.281 14.109 1 98.62 149 TYR B O 1
ATOM 3841 N N . MET B 1 150 ? 7.871 16.719 13.203 1 98.25 150 MET B N 1
ATOM 3842 C CA . MET B 1 150 ? 8.211 15.688 14.18 1 98.25 150 MET B CA 1
ATOM 3843 C C . MET B 1 150 ? 9.633 15.188 13.969 1 98.25 150 MET B C 1
ATOM 3845 O O . MET B 1 150 ? 10.102 15.102 12.836 1 98.25 150 MET B O 1
ATOM 3849 N N . PRO B 1 151 ? 10.281 14.734 15.047 1 97.94 151 PRO B N 1
ATOM 3850 C CA . PRO B 1 151 ? 11.617 14.148 14.945 1 97.94 151 PRO B CA 1
ATOM 3851 C C . PRO B 1 151 ? 11.648 12.914 14.055 1 97.94 151 PRO B C 1
ATOM 3853 O O . PRO B 1 151 ? 12.68 12.617 13.445 1 97.94 151 PRO B O 1
ATOM 3856 N N . SER B 1 152 ? 10.578 12.211 13.906 1 98.12 152 SER B N 1
ATOM 3857 C CA . SER B 1 152 ? 10.508 11 13.102 1 98.12 152 SER B CA 1
ATOM 3858 C C . SER B 1 152 ? 10.859 11.281 11.648 1 98.12 152 SER B C 1
ATOM 3860 O O . SER B 1 152 ? 11.414 10.414 10.961 1 98.12 152 SER B O 1
ATOM 3862 N N . ARG B 1 153 ? 10.531 12.461 11.156 1 98.06 153 ARG B N 1
ATOM 3863 C CA . ARG B 1 153 ? 10.867 12.812 9.781 1 98.06 153 ARG B CA 1
ATOM 3864 C C . ARG B 1 153 ? 12.367 12.672 9.539 1 98.06 153 ARG B C 1
ATOM 3866 O O . ARG B 1 153 ? 12.789 12.047 8.562 1 98.06 153 ARG B O 1
ATOM 3873 N N . GLN B 1 154 ? 13.117 13.258 10.422 1 97.31 154 GLN B N 1
ATOM 3874 C CA . GLN B 1 154 ? 14.57 13.195 10.297 1 97.31 154 GLN B CA 1
ATOM 3875 C C . GLN B 1 154 ? 15.062 11.758 10.406 1 97.31 154 GLN B C 1
ATOM 3877 O O . GLN B 1 154 ? 15.969 11.344 9.672 1 97.31 154 GLN B O 1
ATOM 3882 N N . LEU B 1 155 ? 14.516 10.984 11.328 1 98.06 155 LEU B N 1
ATOM 3883 C CA . LEU B 1 155 ? 14.906 9.594 11.516 1 98.06 155 LEU B CA 1
ATOM 3884 C C . LEU B 1 155 ? 14.688 8.789 10.234 1 98.06 155 LEU B C 1
ATOM 3886 O O . LEU B 1 155 ? 15.555 8.023 9.82 1 98.06 155 LEU B O 1
ATOM 3890 N N . ILE B 1 156 ? 13.555 8.953 9.578 1 98.38 156 ILE B N 1
ATOM 3891 C CA . ILE B 1 156 ? 13.219 8.266 8.336 1 98.38 156 ILE B CA 1
ATOM 3892 C C . ILE B 1 156 ? 14.203 8.656 7.238 1 98.38 156 ILE B C 1
ATOM 3894 O O . ILE B 1 156 ? 14.766 7.797 6.555 1 98.38 156 ILE B O 1
ATOM 3898 N N . ASN B 1 157 ? 14.461 9.953 7.113 1 97.81 157 ASN B N 1
ATOM 3899 C CA . ASN B 1 157 ? 15.344 10.461 6.062 1 97.81 157 ASN B CA 1
ATOM 3900 C C . ASN B 1 157 ? 16.781 10.016 6.273 1 97.81 157 ASN B C 1
ATOM 3902 O O . ASN B 1 157 ? 17.516 9.805 5.309 1 97.81 157 ASN B O 1
ATOM 3906 N N . GLU B 1 158 ? 17.141 9.883 7.539 1 97.5 158 GLU B N 1
ATOM 3907 C CA . GLU B 1 158 ? 18.484 9.383 7.84 1 97.5 158 GLU B CA 1
ATOM 3908 C C . GLU B 1 158 ? 18.656 7.945 7.367 1 97.5 158 GLU B C 1
ATOM 3910 O O . GLU B 1 158 ? 19.719 7.578 6.859 1 97.5 158 GLU B O 1
ATOM 3915 N N . VAL B 1 159 ? 17.641 7.129 7.539 1 97.69 159 VAL B N 1
ATOM 3916 C CA . VAL B 1 159 ? 17.688 5.758 7.051 1 97.69 159 VAL B CA 1
ATOM 3917 C C . VAL B 1 159 ? 17.844 5.75 5.531 1 97.69 159 VAL B C 1
ATOM 3919 O O . VAL B 1 159 ? 18.719 5.055 4.996 1 97.69 159 VAL B O 1
ATOM 3922 N N . ILE B 1 160 ? 17.109 6.547 4.812 1 97.94 160 ILE B N 1
ATOM 3923 C CA . ILE B 1 160 ? 17.125 6.605 3.355 1 97.94 160 ILE B CA 1
ATOM 3924 C C . ILE B 1 160 ? 18.469 7.129 2.873 1 97.94 160 ILE B C 1
ATOM 3926 O O . ILE B 1 160 ? 19.078 6.555 1.966 1 97.94 160 ILE B O 1
ATOM 3930 N N . ALA B 1 161 ? 19 8.141 3.537 1 96.5 161 ALA B N 1
ATOM 3931 C CA . ALA B 1 161 ? 20.25 8.789 3.15 1 96.5 161 ALA B CA 1
ATOM 3932 C C . ALA B 1 161 ? 21.438 7.875 3.424 1 96.5 161 ALA B C 1
ATOM 3934 O O . ALA B 1 161 ? 22.469 7.953 2.734 1 96.5 161 ALA B O 1
ATOM 3935 N N . SER B 1 162 ? 21.297 7.016 4.422 1 97 162 SER B N 1
ATOM 3936 C CA . SER B 1 162 ? 22.391 6.129 4.789 1 97 162 SER B CA 1
ATOM 3937 C C . SER B 1 162 ? 22.719 5.152 3.662 1 97 162 SER B C 1
ATOM 3939 O O . SER B 1 162 ? 23.812 4.578 3.623 1 97 162 SER B O 1
ATOM 3941 N N . GLY B 1 163 ? 21.703 4.852 2.838 1 97.12 163 GLY B N 1
ATOM 3942 C CA . GLY B 1 163 ? 21.891 3.912 1.742 1 97.12 163 GLY B CA 1
ATOM 3943 C C . GLY B 1 163 ? 21.703 2.465 2.162 1 97.12 163 GLY B C 1
ATOM 3944 O O . GLY B 1 163 ? 21.891 1.552 1.356 1 97.12 163 GLY B O 1
ATOM 3945 N N . GLU B 1 164 ? 21.281 2.24 3.379 1 97.31 164 GLU B N 1
ATOM 3946 C CA . GLU B 1 164 ? 21.25 0.873 3.891 1 97.31 164 GLU B CA 1
ATOM 3947 C C . GLU B 1 164 ? 20.172 0.052 3.195 1 97.31 164 GLU B C 1
ATOM 3949 O O . GLU B 1 164 ? 20.219 -1.179 3.18 1 97.31 164 GLU B O 1
ATOM 3954 N N . ILE B 1 165 ? 19.234 0.674 2.545 1 98.44 165 ILE B N 1
ATOM 3955 C CA . ILE B 1 165 ? 18.203 -0.09 1.833 1 98.44 165 ILE B CA 1
ATOM 3956 C C . ILE B 1 165 ? 18.453 0.005 0.328 1 98.44 165 ILE B C 1
ATOM 3958 O O . ILE B 1 165 ? 17.578 -0.344 -0.47 1 98.44 165 ILE B O 1
ATOM 3962 N N . GLY B 1 166 ? 19.594 0.489 -0.096 1 98.44 166 GLY B N 1
ATOM 3963 C CA . GLY B 1 166 ? 19.922 0.626 -1.506 1 98.44 166 GLY B CA 1
ATOM 3964 C C . GLY B 1 166 ? 19.281 1.834 -2.154 1 98.44 166 GLY B C 1
ATOM 3965 O O . GLY B 1 166 ? 18.969 2.818 -1.479 1 98.44 166 GLY B O 1
ATOM 3966 N N . GLU B 1 167 ? 19.172 1.803 -3.5 1 97.88 167 GLU B N 1
ATOM 3967 C CA . GLU B 1 167 ? 18.516 2.877 -4.238 1 97.88 167 GLU B CA 1
ATOM 3968 C C . GLU B 1 167 ? 17 2.807 -4.074 1 97.88 167 GLU B C 1
ATOM 3970 O O . GLU B 1 167 ? 16.375 1.793 -4.41 1 97.88 167 GLU B O 1
ATOM 3975 N N . VAL B 1 168 ? 16.453 3.85 -3.537 1 98.44 168 VAL B N 1
ATOM 3976 C CA . VAL B 1 168 ? 15 3.918 -3.396 1 98.44 168 VAL B CA 1
ATOM 3977 C C . VAL B 1 168 ? 14.359 4.137 -4.766 1 98.44 168 VAL B C 1
ATOM 3979 O O . VAL B 1 168 ? 14.695 5.09 -5.473 1 98.44 168 VAL B O 1
ATOM 3982 N N . LYS B 1 169 ? 13.406 3.209 -5.156 1 98.38 169 LYS B N 1
ATOM 3983 C CA . LYS B 1 169 ? 12.766 3.336 -6.465 1 98.38 169 LYS B CA 1
ATOM 3984 C C . LYS B 1 169 ? 11.25 3.336 -6.332 1 98.38 169 LYS B C 1
ATOM 3986 O O . LYS B 1 169 ? 10.539 3.691 -7.277 1 98.38 169 LYS B O 1
ATOM 3991 N N . SER B 1 170 ? 10.781 3 -5.188 1 98.75 170 SER B N 1
ATOM 3992 C CA . SER B 1 170 ? 9.336 2.947 -5.008 1 98.75 170 SER B CA 1
ATOM 3993 C C . SER B 1 170 ? 8.953 3.189 -3.553 1 98.75 170 SER B C 1
ATOM 3995 O O . SER B 1 170 ? 9.781 3.039 -2.654 1 98.75 170 SER B O 1
ATOM 3997 N N . ALA B 1 171 ? 7.719 3.58 -3.318 1 98.88 171 ALA B N 1
ATOM 3998 C CA . ALA B 1 171 ? 7.172 3.803 -1.982 1 98.88 171 ALA B CA 1
ATOM 3999 C C . ALA B 1 171 ? 5.648 3.727 -1.995 1 98.88 171 ALA B C 1
ATOM 4001 O O . ALA B 1 171 ? 5.027 3.764 -3.061 1 98.88 171 ALA B O 1
ATOM 4002 N N . SER B 1 172 ? 5.066 3.508 -0.917 1 98.88 172 SER B N 1
ATOM 4003 C CA . SER B 1 172 ? 3.619 3.523 -0.728 1 98.88 172 SER B CA 1
ATOM 4004 C C . SER B 1 172 ? 3.246 4.082 0.642 1 98.88 172 SER B C 1
ATOM 4006 O O . SER B 1 172 ? 3.986 3.904 1.612 1 98.88 172 SER B O 1
ATOM 4008 N N . ALA B 1 173 ? 2.184 4.793 0.697 1 98.94 173 ALA B N 1
ATOM 4009 C CA . ALA B 1 173 ? 1.653 5.297 1.96 1 98.94 173 ALA B CA 1
ATOM 4010 C C . ALA B 1 173 ? 0.132 5.406 1.913 1 98.94 173 ALA B C 1
ATOM 4012 O O . ALA B 1 173 ? -0.447 5.641 0.849 1 98.94 173 ALA B O 1
ATOM 4013 N N . ASN B 1 174 ? -0.499 5.203 3.061 1 98.94 174 ASN B N 1
ATOM 4014 C CA . ASN B 1 174 ? -1.951 5.324 3.121 1 98.94 174 ASN B CA 1
ATOM 4015 C C . ASN B 1 174 ? -2.408 5.898 4.461 1 98.94 174 ASN B C 1
ATOM 4017 O O . ASN B 1 174 ? -1.701 5.789 5.461 1 98.94 174 ASN B O 1
ATOM 4021 N N . LEU B 1 175 ? -3.488 6.543 4.422 1 98.88 175 LEU B N 1
ATOM 4022 C CA . LEU B 1 175 ? -4.215 6.941 5.625 1 98.88 175 LEU B CA 1
ATOM 4023 C C . LEU B 1 175 ? -5.723 6.871 5.395 1 98.88 175 LEU B C 1
ATOM 4025 O O . LEU B 1 175 ? -6.258 7.59 4.547 1 98.88 175 LEU B O 1
ATOM 4029 N N . CYS B 1 176 ? -6.379 6.023 6.125 1 98.81 176 CYS B N 1
ATOM 4030 C CA . CYS B 1 176 ? -7.824 5.844 6.035 1 98.81 176 CYS B CA 1
ATOM 4031 C C . CYS B 1 176 ? -8.461 5.816 7.422 1 98.81 176 CYS B C 1
ATOM 4033 O O . CYS B 1 176 ? -7.973 5.125 8.32 1 98.81 176 CYS B O 1
ATOM 4035 N N . TYR B 1 177 ? -9.414 6.594 7.625 1 98.38 177 TYR B N 1
ATOM 4036 C CA . TYR B 1 177 ? -10.25 6.625 8.82 1 98.38 177 TYR B CA 1
ATOM 4037 C C . TYR B 1 177 ? -11.734 6.586 8.453 1 98.38 177 TYR B C 1
ATOM 4039 O O . TYR B 1 177 ? -12.164 7.273 7.531 1 98.38 177 TYR B O 1
ATOM 4047 N N . PRO B 1 178 ? -12.492 5.773 9.156 1 97.69 178 PRO B N 1
ATOM 4048 C CA . PRO B 1 178 ? -13.938 5.777 8.898 1 97.69 178 PRO B CA 1
ATOM 4049 C C . PRO B 1 178 ? -14.641 6.984 9.516 1 97.69 178 PRO B C 1
ATOM 4051 O O . PRO B 1 178 ? -15.32 6.855 10.539 1 97.69 178 PRO B O 1
ATOM 4054 N N . VAL B 1 179 ? -14.641 8.141 8.844 1 95.44 179 VAL B N 1
ATOM 4055 C CA . VAL B 1 179 ? -15.102 9.391 9.445 1 95.44 179 VAL B CA 1
ATOM 4056 C C . VAL B 1 179 ? -16.172 10.023 8.555 1 95.44 179 VAL B C 1
ATOM 4058 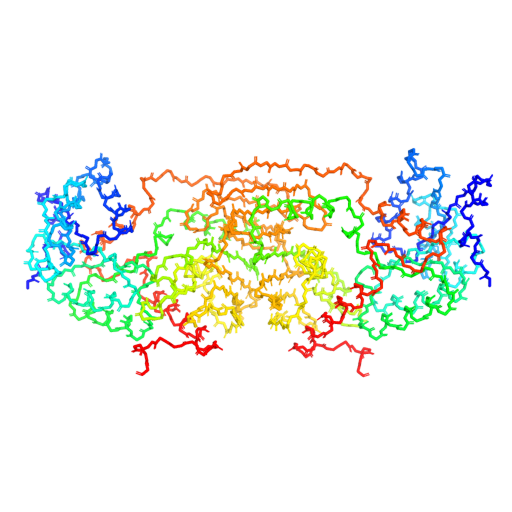O O . VAL B 1 179 ? -16.406 11.234 8.617 1 95.44 179 VAL B O 1
ATOM 4061 N N . SER B 1 180 ? -16.797 9.219 7.73 1 92.38 180 SER B N 1
ATOM 4062 C CA . SER B 1 180 ? -17.812 9.742 6.812 1 92.38 180 SER B CA 1
ATOM 4063 C C . SER B 1 180 ? -19.047 10.219 7.566 1 92.38 180 SER B C 1
ATOM 4065 O O . SER B 1 180 ? -19.891 10.914 7.004 1 92.38 180 SER B O 1
ATOM 4067 N N . GLY B 1 181 ? -19.125 9.867 8.797 1 91.5 181 GLY B N 1
ATOM 4068 C CA . GLY B 1 181 ? -20.25 10.289 9.594 1 91.5 181 GLY B CA 1
ATOM 4069 C C . GLY B 1 181 ? -20.172 11.742 10.031 1 91.5 181 GLY B C 1
ATOM 4070 O O . GLY B 1 181 ? -21.156 12.312 10.508 1 91.5 181 GLY B O 1
ATOM 4071 N N . LYS B 1 182 ? -19.031 12.352 9.914 1 91.75 182 LYS B N 1
ATOM 4072 C CA . LYS B 1 182 ? -18.844 13.758 10.258 1 91.75 182 LYS B CA 1
ATOM 4073 C C . LYS B 1 182 ? -19.344 14.664 9.133 1 91.75 182 LYS B C 1
ATOM 4075 O O . LYS B 1 182 ? -18.891 14.547 7.988 1 91.75 182 LYS B O 1
ATOM 4080 N N . ALA B 1 183 ? -20.125 15.594 9.453 1 91.81 183 ALA B N 1
ATOM 4081 C CA . ALA B 1 183 ? -20.812 16.438 8.477 1 91.81 183 ALA B CA 1
ATOM 4082 C C . ALA B 1 183 ? -19.812 17.172 7.59 1 91.81 183 ALA B C 1
ATOM 4084 O O . ALA B 1 183 ? -19.984 17.234 6.371 1 91.81 183 ALA B O 1
ATOM 4085 N N . ARG B 1 184 ? -18.797 17.719 8.125 1 91.88 184 ARG B N 1
ATOM 4086 C CA . ARG B 1 184 ? -17.859 18.531 7.367 1 91.88 184 ARG B CA 1
ATOM 4087 C C . ARG B 1 184 ? -17.109 17.672 6.352 1 91.88 184 ARG B C 1
ATOM 4089 O O . ARG B 1 184 ? -16.641 18.188 5.328 1 91.88 184 ARG B O 1
ATOM 4096 N N . MET B 1 185 ? -17.047 16.344 6.59 1 94.94 185 MET B N 1
ATOM 4097 C CA . MET B 1 185 ? -16.281 15.453 5.742 1 94.94 185 MET B CA 1
ATOM 4098 C C . MET B 1 185 ? -17 15.188 4.422 1 94.94 185 MET B C 1
ATOM 4100 O O . MET B 1 185 ? -16.359 14.953 3.395 1 94.94 185 MET B O 1
ATOM 4104 N N . ILE B 1 186 ? -18.297 15.273 4.5 1 96.44 186 ILE B N 1
ATOM 4105 C CA . ILE B 1 186 ? -19.062 14.883 3.318 1 96.44 186 ILE B CA 1
ATOM 4106 C C . ILE B 1 186 ? -19.656 16.109 2.648 1 96.44 186 ILE B C 1
ATOM 4108 O O . ILE B 1 186 ? -20.344 16 1.627 1 96.44 186 ILE B O 1
ATOM 4112 N N . ASP B 1 187 ? -19.406 17.281 3.152 1 96.44 187 ASP B N 1
ATOM 4113 C CA . ASP B 1 187 ? -20 18.516 2.65 1 96.44 187 ASP B CA 1
ATOM 4114 C C . ASP B 1 187 ? -19.047 19.234 1.696 1 96.44 187 ASP B C 1
ATOM 4116 O O . ASP B 1 187 ? -18.031 19.781 2.125 1 96.44 187 ASP B O 1
ATOM 4120 N N . PRO B 1 188 ? -19.375 19.344 0.434 1 96.12 188 PRO B N 1
ATOM 4121 C CA . PRO B 1 188 ? -18.5 20.047 -0.508 1 96.12 188 PRO B CA 1
ATOM 4122 C C . PRO B 1 188 ? -18.312 21.531 -0.158 1 96.12 188 PRO B C 1
ATOM 4124 O O . PRO B 1 188 ? -17.281 22.109 -0.471 1 96.12 188 PRO B O 1
ATOM 4127 N N . ALA B 1 189 ? -19.234 22.141 0.526 1 94.88 189 ALA B N 1
ATOM 4128 C CA . ALA B 1 189 ? -19.141 23.531 0.929 1 94.88 189 ALA B CA 1
ATOM 4129 C C . ALA B 1 189 ? -18.031 23.734 1.969 1 94.88 189 ALA B C 1
ATOM 4131 O O . ALA B 1 189 ? -17.531 24.844 2.145 1 94.88 189 ALA B O 1
ATOM 4132 N N . CYS B 1 190 ? -17.656 22.672 2.613 1 94.69 190 CYS B N 1
ATOM 4133 C CA . CYS B 1 190 ? -16.578 22.703 3.6 1 94.69 190 CYS B CA 1
ATOM 4134 C C . CYS B 1 190 ? -15.289 22.141 3.012 1 94.69 190 CYS B C 1
ATOM 4136 O O . CYS B 1 190 ? -14.336 21.875 3.744 1 94.69 190 CYS B O 1
ATOM 4138 N N . ALA B 1 191 ? -15.273 21.938 1.695 1 96.44 191 ALA B N 1
ATOM 4139 C CA . ALA B 1 191 ? -14.148 21.297 1.031 1 96.44 191 ALA B CA 1
ATOM 4140 C C . ALA B 1 191 ? -13.914 19.891 1.595 1 96.44 191 ALA B C 1
ATOM 4142 O O . ALA B 1 191 ? -12.773 19.5 1.84 1 96.44 191 ALA B O 1
ATOM 4143 N N . GLY B 1 192 ? -15.062 19.203 1.85 1 96.25 192 GLY B N 1
ATOM 4144 C CA . GLY B 1 192 ? -14.977 17.844 2.377 1 96.25 192 GLY B CA 1
ATOM 4145 C C . GLY B 1 192 ? -14.352 16.859 1.405 1 96.25 192 GLY B C 1
ATOM 4146 O O . GLY B 1 192 ? -13.992 17.234 0.286 1 96.25 192 GLY B O 1
ATOM 4147 N N . GLY B 1 193 ? -14.258 15.516 1.9 1 97.75 193 GLY B N 1
ATOM 4148 C CA . GLY B 1 193 ? -13.633 14.453 1.124 1 97.75 193 GLY B CA 1
ATOM 4149 C C . GLY B 1 193 ? -12.375 13.906 1.764 1 97.75 193 GLY B C 1
ATOM 4150 O O . GLY B 1 193 ? -11.789 14.547 2.641 1 97.75 193 GLY B O 1
ATOM 4151 N N . ALA B 1 194 ? -11.945 12.789 1.264 1 98.62 194 ALA B N 1
ATOM 4152 C CA . ALA B 1 194 ? -10.805 12.094 1.846 1 98.62 194 ALA B CA 1
ATOM 4153 C C . ALA B 1 194 ? -9.492 12.781 1.483 1 98.62 194 ALA B C 1
ATOM 4155 O O . ALA B 1 194 ? -8.578 12.852 2.303 1 98.62 194 ALA B O 1
ATOM 4156 N N . LEU B 1 195 ? -9.359 13.32 0.303 1 98.69 195 LEU B N 1
ATOM 4157 C CA . LEU B 1 195 ? -8.094 13.828 -0.201 1 98.69 195 LEU B CA 1
ATOM 4158 C C . LEU B 1 195 ? -7.559 14.938 0.696 1 98.69 195 LEU B C 1
ATOM 4160 O O . LEU B 1 195 ? -6.445 14.844 1.214 1 98.69 195 LEU B O 1
ATOM 4164 N N . LEU B 1 196 ? -8.352 15.969 0.982 1 98.19 196 LEU B N 1
ATOM 4165 C CA . LEU B 1 196 ? -7.871 17.125 1.743 1 98.19 196 LEU B CA 1
ATOM 4166 C C . LEU B 1 196 ? -7.715 16.766 3.219 1 98.19 196 LEU B C 1
ATOM 4168 O O . LEU B 1 196 ? -6.836 17.312 3.9 1 98.19 196 LEU B O 1
ATOM 4172 N N . ASP B 1 197 ? -8.531 15.883 3.689 1 97.75 197 ASP B N 1
ATOM 4173 C CA . ASP B 1 197 ? -8.539 15.609 5.125 1 97.75 197 ASP B CA 1
ATOM 4174 C C . ASP B 1 197 ? -7.48 14.57 5.492 1 97.75 197 ASP B C 1
ATOM 4176 O O . ASP B 1 197 ? -6.676 14.797 6.402 1 97.75 197 ASP B O 1
ATOM 4180 N N . VAL B 1 198 ? -7.508 13.414 4.824 1 98.25 198 VAL B N 1
ATOM 4181 C CA . VAL B 1 198 ? -6.594 12.352 5.215 1 98.25 198 VAL B CA 1
ATOM 4182 C C . VAL B 1 198 ? -5.57 12.109 4.105 1 98.25 198 VAL B C 1
ATOM 4184 O O . VAL B 1 198 ? -4.441 11.695 4.371 1 98.25 198 VAL B O 1
ATOM 4187 N N . GLY B 1 199 ? -5.906 12.391 2.857 1 98.75 199 GLY B N 1
ATOM 4188 C CA . GLY B 1 199 ? -5.012 12.18 1.73 1 98.75 199 GLY B CA 1
ATOM 4189 C C . GLY B 1 199 ? -3.785 13.07 1.764 1 98.75 199 GLY B C 1
ATOM 4190 O O . GLY B 1 199 ? -2.738 12.719 1.214 1 98.75 199 GLY B O 1
ATOM 4191 N N . VAL B 1 200 ? -3.898 14.227 2.4 1 98.81 200 VAL B N 1
ATOM 4192 C CA . VAL B 1 200 ? -2.797 15.172 2.516 1 98.81 200 VAL B CA 1
ATOM 4193 C C . VAL B 1 200 ? -1.636 14.531 3.27 1 98.81 200 VAL B C 1
ATOM 4195 O O . VAL B 1 200 ? -0.471 14.852 3.021 1 98.81 200 VAL B O 1
ATOM 4198 N N . TYR B 1 201 ? -1.888 13.539 4.113 1 98.81 201 TYR B N 1
ATOM 4199 C CA . TYR B 1 201 ? -0.862 12.93 4.949 1 98.81 201 TYR B CA 1
ATOM 4200 C C . TYR B 1 201 ? 0.017 11.984 4.137 1 98.81 201 TYR B C 1
ATOM 4202 O O . TYR B 1 201 ? 1.24 12.141 4.109 1 98.81 201 TYR B O 1
ATOM 4210 N N . PRO B 1 202 ? -0.568 11.031 3.402 1 98.94 202 PRO B N 1
ATOM 4211 C CA . PRO B 1 202 ? 0.323 10.188 2.596 1 98.94 202 PRO B CA 1
ATOM 4212 C C . PRO B 1 202 ? 1.051 10.977 1.509 1 98.94 202 PRO B C 1
ATOM 4214 O O . PRO B 1 202 ? 2.188 10.656 1.161 1 98.94 202 PRO B O 1
ATOM 4217 N N . LEU B 1 203 ? 0.422 11.984 0.958 1 98.81 203 LEU B N 1
ATOM 4218 C CA . LEU B 1 203 ? 1.104 12.805 -0.037 1 98.81 203 LEU B CA 1
ATOM 4219 C C . LEU B 1 203 ? 2.312 13.508 0.573 1 98.81 203 LEU B C 1
ATOM 4221 O O . LEU B 1 203 ? 3.379 13.562 -0.043 1 98.81 203 LEU B O 1
ATOM 4225 N N . ASN B 1 204 ? 2.178 14.047 1.786 1 98.81 204 ASN B N 1
ATOM 4226 C CA . ASN B 1 204 ? 3.316 14.664 2.459 1 98.81 204 ASN B CA 1
ATOM 4227 C C . ASN B 1 204 ? 4.375 13.633 2.83 1 98.81 204 ASN B C 1
ATOM 4229 O O . ASN B 1 204 ? 5.574 13.883 2.682 1 98.81 204 ASN B O 1
ATOM 4233 N N . PHE B 1 205 ? 3.92 12.469 3.336 1 98.88 205 PHE B N 1
ATOM 4234 C CA . PHE B 1 205 ? 4.879 11.414 3.662 1 98.88 205 PHE B CA 1
ATOM 4235 C C . PHE B 1 205 ? 5.742 11.078 2.455 1 98.88 205 PHE B C 1
ATOM 4237 O O . PHE B 1 205 ? 6.969 11.016 2.561 1 98.88 205 PHE B O 1
ATOM 4244 N N . LEU B 1 206 ? 5.137 10.891 1.323 1 98.81 206 LEU B N 1
ATOM 4245 C CA . LEU B 1 206 ? 5.84 10.516 0.101 1 98.81 206 LEU B CA 1
ATOM 4246 C C . LEU B 1 206 ? 6.742 11.648 -0.378 1 98.81 206 LEU B C 1
ATOM 4248 O O . LEU B 1 206 ? 7.855 11.406 -0.85 1 98.81 206 LEU B O 1
ATOM 4252 N N . ASP B 1 207 ? 6.266 12.867 -0.28 1 98 207 ASP B N 1
ATOM 4253 C CA . ASP B 1 207 ? 7.074 14.023 -0.645 1 98 207 ASP B CA 1
ATOM 4254 C C . ASP B 1 207 ? 8.344 14.094 0.204 1 98 207 ASP B C 1
ATOM 4256 O O . ASP B 1 207 ? 9.422 14.383 -0.31 1 98 207 ASP B O 1
ATOM 4260 N N . MET B 1 208 ? 8.219 13.82 1.468 1 97.69 208 MET B N 1
ATOM 4261 C CA . MET B 1 208 ? 9.32 13.914 2.42 1 97.69 208 MET B CA 1
ATOM 4262 C C . MET B 1 208 ? 10.281 12.742 2.256 1 97.69 208 MET B C 1
ATOM 4264 O O . MET B 1 208 ? 11.5 12.914 2.32 1 97.69 208 MET B O 1
ATOM 4268 N N . ALA B 1 209 ? 9.711 11.555 1.985 1 97.75 209 ALA B N 1
ATOM 4269 C CA . ALA B 1 209 ? 10.508 10.336 2.051 1 97.75 209 ALA B CA 1
ATOM 4270 C C . ALA B 1 209 ? 11.164 10.039 0.704 1 97.75 209 ALA B C 1
ATOM 4272 O O . ALA B 1 209 ? 12.234 9.43 0.647 1 97.75 209 ALA B O 1
ATOM 4273 N N . VAL B 1 210 ? 10.516 10.508 -0.382 1 96.62 210 VAL B N 1
ATOM 4274 C CA . VAL B 1 210 ? 11.086 10.102 -1.659 1 96.62 210 VAL B CA 1
ATOM 4275 C C . VAL B 1 210 ? 10.992 11.25 -2.658 1 96.62 210 VAL B C 1
ATOM 4277 O O . VAL B 1 210 ? 11.633 11.227 -3.709 1 96.62 210 VAL B O 1
ATOM 4280 N N . GLY B 1 211 ? 10.234 12.242 -2.408 1 95.94 211 GLY B N 1
ATOM 4281 C CA . GLY B 1 211 ? 9.969 13.312 -3.363 1 95.94 211 GLY B CA 1
ATOM 4282 C C . GLY B 1 211 ? 10.961 14.461 -3.268 1 95.94 211 GLY B C 1
ATOM 4283 O O . GLY B 1 211 ? 12.172 14.25 -3.389 1 95.94 211 GLY B O 1
ATOM 4284 N N . ALA B 1 212 ? 10.406 15.641 -3.033 1 92.44 212 ALA B N 1
ATOM 4285 C CA . ALA B 1 212 ? 11.156 16.891 -3.127 1 92.44 212 ALA B CA 1
ATOM 4286 C C . ALA B 1 212 ? 12.289 16.922 -2.1 1 92.44 212 ALA B C 1
ATOM 4288 O O . ALA B 1 212 ? 13.375 17.438 -2.379 1 92.44 212 ALA B O 1
ATOM 4289 N N . ASP B 1 213 ? 12.07 16.391 -0.918 1 90.19 213 ASP B N 1
ATOM 4290 C CA . ASP B 1 213 ? 13.094 16.406 0.121 1 90.19 213 ASP B CA 1
ATOM 4291 C C . ASP B 1 213 ? 14.32 15.602 -0.298 1 90.19 213 ASP B C 1
ATOM 4293 O O . ASP B 1 213 ? 15.383 15.711 0.314 1 90.19 213 ASP B O 1
ATOM 4297 N N . HIS B 1 214 ? 14.172 14.789 -1.306 1 93.81 214 HIS B N 1
ATOM 4298 C CA . HIS B 1 214 ? 15.266 13.969 -1.819 1 93.81 214 HIS B CA 1
ATOM 4299 C C . HIS B 1 214 ? 15.664 14.406 -3.225 1 93.81 214 HIS B C 1
ATOM 4301 O O . HIS B 1 214 ? 16.25 13.617 -3.98 1 93.81 214 HIS B O 1
ATOM 4307 N N . GLY B 1 215 ? 15.258 15.578 -3.596 1 94.25 215 GLY B N 1
ATOM 4308 C CA . GLY B 1 215 ? 15.711 16.203 -4.828 1 94.25 215 GLY B CA 1
ATOM 4309 C C . GLY B 1 215 ? 14.938 15.742 -6.051 1 94.25 215 GLY B C 1
ATOM 4310 O O . GLY B 1 215 ? 15.375 15.953 -7.184 1 94.25 215 GLY B O 1
ATOM 4311 N N . ARG B 1 216 ? 13.852 15.094 -5.879 1 96.38 216 ARG B N 1
ATOM 4312 C CA . ARG B 1 216 ? 13.102 14.578 -7.02 1 96.38 216 ARG B CA 1
ATOM 4313 C C . ARG B 1 216 ? 11.992 15.547 -7.43 1 96.38 216 ARG B C 1
ATOM 4315 O O . ARG B 1 216 ? 11.391 16.203 -6.578 1 96.38 216 ARG B O 1
ATOM 4322 N N . THR B 1 217 ? 11.734 15.562 -8.688 1 96.75 217 THR B N 1
ATOM 4323 C CA . THR B 1 217 ? 10.633 16.344 -9.25 1 96.75 217 THR B CA 1
ATOM 4324 C C . THR B 1 217 ? 9.539 15.414 -9.781 1 96.75 217 THR B C 1
ATOM 4326 O O . THR B 1 217 ? 9.828 14.414 -10.438 1 96.75 217 THR B O 1
ATOM 4329 N N . LEU B 1 218 ? 8.383 15.766 -9.453 1 97.69 218 LEU B N 1
ATOM 4330 C CA . LEU B 1 218 ? 7.25 15.008 -9.969 1 97.69 218 LEU B CA 1
ATOM 4331 C C . LEU B 1 218 ? 7.094 15.219 -11.477 1 97.69 218 LEU B C 1
ATOM 4333 O O . LEU B 1 218 ? 7.062 16.359 -11.945 1 97.69 218 LEU B O 1
ATOM 4337 N N . ASP B 1 219 ? 7.074 14.195 -12.242 1 97.44 219 ASP B N 1
ATOM 4338 C CA . ASP B 1 219 ? 6.879 14.266 -13.688 1 97.44 219 ASP B CA 1
ATOM 4339 C C . ASP B 1 219 ? 5.391 14.258 -14.047 1 97.44 219 ASP B C 1
ATOM 4341 O O . ASP B 1 219 ? 4.918 15.141 -14.766 1 97.44 219 ASP B O 1
ATOM 4345 N N . HIS B 1 220 ? 4.707 13.297 -13.617 1 97.5 220 HIS B N 1
ATOM 4346 C CA . HIS B 1 220 ? 3.27 13.156 -13.812 1 97.5 220 HIS B CA 1
ATOM 4347 C C . HIS B 1 220 ? 2.652 12.25 -12.758 1 97.5 220 HIS B C 1
ATOM 4349 O O . HIS B 1 220 ? 3.359 11.727 -11.891 1 97.5 220 HIS B O 1
ATOM 4355 N N . PHE B 1 221 ? 1.371 12.188 -12.711 1 98.25 221 PHE B N 1
ATOM 4356 C CA . PHE B 1 221 ? 0.671 11.289 -11.805 1 98.25 221 PHE B CA 1
ATOM 4357 C C . PHE B 1 221 ? -0.521 10.641 -12.5 1 98.25 221 PHE B C 1
ATOM 4359 O O . PHE B 1 221 ? -0.969 11.109 -13.547 1 98.25 221 PHE B O 1
ATOM 4366 N N . SER B 1 222 ? -0.924 9.516 -12.023 1 98.12 222 SER B N 1
ATOM 4367 C CA . SER B 1 222 ? -2.164 8.828 -12.367 1 98.12 222 SER B CA 1
ATOM 4368 C C . SER B 1 222 ? -3.064 8.672 -11.141 1 98.12 222 SER B C 1
ATOM 4370 O O . SER B 1 222 ? -2.598 8.297 -10.062 1 98.12 222 SER B O 1
ATOM 4372 N N . THR B 1 223 ? -4.371 9.07 -11.336 1 98.38 223 THR B N 1
ATOM 4373 C CA . THR B 1 223 ? -5.238 9.094 -10.164 1 98.38 223 THR B CA 1
ATOM 4374 C C . THR B 1 223 ? -6.656 8.664 -10.531 1 98.38 223 THR B C 1
ATOM 4376 O O . THR B 1 223 ? -7.016 8.633 -11.711 1 98.38 223 THR B O 1
ATOM 4379 N N . SER B 1 224 ? -7.363 8.172 -9.469 1 97.69 224 SER B N 1
ATOM 4380 C CA . SER B 1 224 ? -8.789 7.867 -9.547 1 97.69 224 SER B CA 1
ATOM 4381 C C . SER B 1 224 ? -9.43 7.879 -8.164 1 97.69 224 SER B C 1
ATOM 4383 O O . SER B 1 224 ? -8.734 7.895 -7.152 1 97.69 224 SER B O 1
ATOM 4385 N N . MET B 1 225 ? -10.789 7.996 -8.18 1 97.94 225 MET B N 1
ATOM 4386 C CA . MET B 1 225 ? -11.469 8.07 -6.887 1 97.94 225 MET B CA 1
ATOM 4387 C C . MET B 1 225 ? -12.852 7.434 -6.957 1 97.94 225 MET B C 1
ATOM 4389 O O . MET B 1 225 ? -13.352 7.137 -8.047 1 97.94 225 MET B O 1
ATOM 4393 N N . VAL B 1 226 ? -13.336 7.043 -5.793 1 98.12 226 VAL B N 1
ATOM 4394 C CA . VAL B 1 226 ? -14.734 6.695 -5.586 1 98.12 226 VAL B CA 1
ATOM 4395 C C . VAL B 1 226 ? -15.484 7.883 -4.988 1 98.12 226 VAL B C 1
ATOM 4397 O O . VAL B 1 226 ? -15.133 8.359 -3.904 1 98.12 226 VAL B O 1
ATOM 4400 N N . PRO B 1 227 ? -16.516 8.367 -5.652 1 97.62 227 PRO B N 1
ATOM 4401 C CA . PRO B 1 227 ? -17.266 9.492 -5.086 1 97.62 227 PRO B CA 1
ATOM 4402 C C . PRO B 1 227 ? -18.156 9.078 -3.924 1 97.62 227 PRO B C 1
ATOM 4404 O O . PRO B 1 227 ? -18.656 7.945 -3.891 1 97.62 227 PRO B O 1
ATOM 4407 N N . TYR B 1 228 ? -18.266 9.93 -2.973 1 97.56 228 TYR B N 1
ATOM 4408 C CA . TYR B 1 228 ? -19.344 9.844 -1.989 1 97.56 228 TYR B CA 1
ATOM 4409 C C . TYR B 1 228 ? -20.656 10.367 -2.568 1 97.56 228 TYR B C 1
ATOM 4411 O O . TYR B 1 228 ? -20.672 10.93 -3.662 1 97.56 228 TYR B O 1
ATOM 4419 N N . GLU B 1 229 ? -21.703 10.195 -1.887 1 96.62 229 GLU B N 1
ATOM 4420 C CA . GLU B 1 229 ? -23.016 10.594 -2.377 1 96.62 229 GLU B CA 1
ATOM 4421 C C . GLU B 1 229 ? -23.094 12.102 -2.596 1 96.62 229 GLU B C 1
ATOM 4423 O O . GLU B 1 229 ? -23.797 12.57 -3.496 1 96.62 229 GLU B O 1
ATOM 4428 N N . THR B 1 230 ? -22.344 12.844 -1.848 1 97.06 230 THR B N 1
ATOM 4429 C CA . THR B 1 230 ? -22.422 14.297 -1.896 1 97.06 230 THR B CA 1
ATOM 4430 C C . THR B 1 230 ? -21.5 14.852 -2.988 1 97.06 230 THR B C 1
ATOM 4432 O O . THR B 1 230 ? -21.469 16.062 -3.225 1 97.06 230 THR B O 1
ATOM 4435 N N . GLY B 1 231 ? -20.719 13.977 -3.59 1 96.75 231 GLY B N 1
ATOM 4436 C CA . GLY B 1 231 ? -19.906 14.398 -4.711 1 96.75 231 GLY B CA 1
ATOM 4437 C C . GLY B 1 231 ? -18.438 14.539 -4.348 1 96.75 231 GLY B C 1
ATOM 4438 O O . GLY B 1 231 ? -17.578 14.586 -5.23 1 96.75 231 GLY B O 1
ATOM 4439 N N . VAL B 1 232 ? -18.109 14.609 -3.082 1 98 232 VAL B N 1
ATOM 4440 C CA . VAL B 1 232 ? -16.703 14.648 -2.666 1 98 232 VAL B CA 1
ATOM 4441 C C . VAL B 1 232 ? -16.078 13.258 -2.797 1 98 232 VAL B C 1
ATOM 4443 O O . VAL B 1 232 ? -16.797 12.273 -3.023 1 98 232 VAL B O 1
ATOM 4446 N N . ASP B 1 233 ? -14.82 13.172 -2.748 1 98.5 233 ASP B N 1
ATOM 4447 C CA . ASP B 1 233 ? -14.156 11.867 -2.859 1 98.5 233 ASP B CA 1
ATOM 4448 C C . ASP B 1 233 ? -14.273 11.078 -1.558 1 98.5 233 ASP B C 1
ATOM 4450 O O . ASP B 1 233 ? -13.812 11.539 -0.508 1 98.5 233 ASP B O 1
ATOM 4454 N N . ALA B 1 234 ? -14.82 9.859 -1.633 1 98.62 234 ALA B N 1
ATOM 4455 C CA . ALA B 1 234 ? -14.891 8.969 -0.481 1 98.62 234 ALA B CA 1
ATOM 4456 C C . ALA B 1 234 ? -13.555 8.266 -0.252 1 98.62 234 ALA B C 1
ATOM 4458 O O . ALA B 1 234 ? -13.125 8.094 0.891 1 98.62 234 ALA B O 1
ATOM 4459 N N . GLN B 1 235 ? -12.969 7.805 -1.251 1 98.5 235 GLN B N 1
ATOM 4460 C CA . GLN B 1 235 ? -11.648 7.188 -1.267 1 98.5 235 GLN B CA 1
ATOM 4461 C C . GLN B 1 235 ? -10.945 7.43 -2.598 1 98.5 235 GLN B C 1
ATOM 4463 O O . GLN B 1 235 ? -11.594 7.68 -3.615 1 98.5 235 GLN B O 1
ATOM 4468 N N . ASN B 1 236 ? -9.656 7.395 -2.613 1 98.81 236 ASN B N 1
ATOM 4469 C CA . ASN B 1 236 ? -8.891 7.664 -3.826 1 98.81 236 ASN B CA 1
ATOM 4470 C C . ASN B 1 236 ? -7.496 7.043 -3.758 1 98.81 236 ASN B C 1
ATOM 4472 O O . ASN B 1 236 ? -7.027 6.672 -2.678 1 98.81 236 ASN B O 1
ATOM 4476 N N . SER B 1 237 ? -6.922 6.836 -4.867 1 98.75 237 SER B N 1
ATOM 4477 C CA . SER B 1 237 ? -5.547 6.387 -5.047 1 98.75 237 SER B CA 1
ATOM 4478 C C . SER B 1 237 ? -4.832 7.203 -6.117 1 98.75 237 SER B C 1
ATOM 4480 O O . SER B 1 237 ? -5.418 7.535 -7.148 1 98.75 237 SER B O 1
ATOM 4482 N N . THR B 1 238 ? -3.668 7.629 -5.836 1 98.88 238 THR B N 1
ATOM 4483 C CA . THR B 1 238 ? -2.834 8.383 -6.766 1 98.88 238 THR B CA 1
ATOM 4484 C C . THR B 1 238 ? -1.445 7.762 -6.875 1 98.88 238 THR B C 1
ATOM 4486 O O . THR B 1 238 ? -0.797 7.496 -5.859 1 98.88 238 THR B O 1
ATOM 4489 N N . THR B 1 239 ? -1.038 7.453 -8.078 1 98.75 239 THR B N 1
ATOM 4490 C CA . THR B 1 239 ? 0.337 7.047 -8.352 1 98.75 239 THR B CA 1
ATOM 4491 C C . THR B 1 239 ? 1.165 8.234 -8.836 1 98.75 239 THR B C 1
ATOM 4493 O O . THR B 1 239 ? 0.811 8.875 -9.828 1 98.75 239 THR B O 1
ATOM 4496 N N . LEU B 1 240 ? 2.197 8.477 -8.094 1 98.75 240 LEU B N 1
ATOM 4497 C CA . LEU B 1 240 ? 3.127 9.555 -8.43 1 98.75 240 LEU B CA 1
ATOM 4498 C C . LEU B 1 240 ? 4.34 9.008 -9.18 1 98.75 240 LEU B C 1
ATOM 4500 O O . LEU B 1 240 ? 4.91 7.988 -8.789 1 98.75 240 LEU B O 1
ATOM 4504 N N . TYR B 1 241 ? 4.723 9.656 -10.227 1 98.31 241 TYR B N 1
ATOM 4505 C CA . TYR B 1 241 ? 5.914 9.32 -11 1 98.31 241 TYR B CA 1
ATOM 4506 C C . TYR B 1 241 ? 6.918 10.469 -10.984 1 98.31 241 TYR B C 1
ATOM 4508 O O . TYR B 1 241 ? 6.602 11.586 -11.414 1 98.31 241 TYR B O 1
ATOM 4516 N N . TYR B 1 242 ? 8.062 10.141 -10.531 1 98 242 TYR B N 1
ATOM 4517 C CA . TYR B 1 242 ? 9.117 11.148 -10.484 1 98 242 TYR B CA 1
ATOM 4518 C C . TYR B 1 242 ? 10 11.062 -11.719 1 98 242 TYR B C 1
ATOM 4520 O O . TYR B 1 242 ? 9.984 10.062 -12.438 1 98 242 TYR B O 1
ATOM 4528 N N . SER B 1 243 ? 10.797 12.102 -11.984 1 95.56 243 SER B N 1
ATOM 4529 C CA . SER B 1 243 ? 11.531 12.266 -13.234 1 95.56 243 SER B CA 1
ATOM 4530 C C . SER B 1 243 ? 12.625 11.219 -13.375 1 95.56 243 SER B C 1
ATOM 4532 O O . SER B 1 243 ? 13.094 10.945 -14.477 1 95.56 243 SER B O 1
ATOM 4534 N N . ASP B 1 244 ? 13.023 10.625 -12.266 1 95.69 244 ASP B N 1
ATOM 4535 C CA . ASP B 1 244 ? 14.102 9.648 -12.336 1 95.69 244 ASP B CA 1
ATOM 4536 C C . ASP B 1 244 ? 13.547 8.227 -12.398 1 95.69 244 ASP B C 1
ATOM 4538 O O . ASP B 1 244 ? 14.289 7.258 -12.203 1 95.69 244 ASP B O 1
ATOM 4542 N N . GLY B 1 245 ? 12.266 8.078 -12.539 1 95.38 245 GLY B N 1
ATOM 4543 C CA . GLY B 1 245 ? 11.664 6.762 -12.68 1 95.38 245 GLY B CA 1
ATOM 4544 C C . GLY B 1 245 ? 11.156 6.191 -11.367 1 95.38 245 GLY B C 1
ATOM 4545 O O . GLY B 1 245 ? 10.562 5.109 -11.344 1 95.38 245 GLY B O 1
ATOM 4546 N N . THR B 1 246 ? 11.336 6.906 -10.258 1 98 246 THR B N 1
ATOM 4547 C CA . THR B 1 246 ? 10.773 6.5 -8.969 1 98 246 THR B CA 1
ATOM 4548 C C . THR B 1 246 ? 9.258 6.594 -8.992 1 98 246 THR B C 1
ATOM 4550 O O . THR B 1 246 ? 8.695 7.535 -9.562 1 98 246 THR B O 1
ATOM 4553 N N . MET B 1 247 ? 8.602 5.594 -8.438 1 98.5 247 MET B N 1
ATOM 4554 C CA . MET B 1 247 ? 7.141 5.52 -8.398 1 98.5 247 MET B CA 1
ATOM 4555 C C . MET B 1 247 ? 6.641 5.445 -6.961 1 98.5 247 MET B C 1
ATOM 4557 O O . MET B 1 247 ? 7.219 4.742 -6.133 1 98.5 247 MET B O 1
ATOM 4561 N N . ALA B 1 248 ? 5.605 6.176 -6.605 1 98.81 248 ALA B N 1
ATOM 4562 C CA . ALA B 1 248 ? 5.016 6.125 -5.27 1 98.81 248 ALA B CA 1
ATOM 4563 C C . ALA B 1 248 ? 3.492 6.086 -5.344 1 98.81 248 ALA B C 1
ATOM 4565 O O . ALA B 1 248 ? 2.891 6.727 -6.207 1 98.81 248 ALA B O 1
ATOM 4566 N N . VAL B 1 249 ? 2.885 5.359 -4.465 1 98.88 249 VAL B N 1
ATOM 4567 C CA . VAL B 1 249 ? 1.434 5.203 -4.469 1 98.88 249 VAL B CA 1
ATOM 4568 C C . VAL B 1 249 ? 0.849 5.77 -3.178 1 98.88 249 VAL B C 1
ATOM 4570 O O . VAL B 1 249 ? 1.267 5.387 -2.082 1 98.88 249 VAL B O 1
ATOM 4573 N N . SER B 1 250 ? -0.087 6.66 -3.293 1 98.88 250 SER B N 1
ATOM 4574 C CA . SER B 1 250 ? -0.843 7.246 -2.189 1 98.88 250 SER B CA 1
ATOM 4575 C C . SER B 1 250 ? -2.287 6.754 -2.188 1 98.88 250 SER B C 1
ATOM 4577 O O . SER B 1 250 ? -2.959 6.781 -3.221 1 98.88 250 SER B O 1
ATOM 4579 N N . THR B 1 251 ? -2.779 6.285 -1.015 1 98.88 251 THR B N 1
ATOM 4580 C CA . THR B 1 251 ? -4.164 5.852 -0.877 1 98.88 251 THR B CA 1
ATOM 4581 C C . THR B 1 251 ? -4.816 6.496 0.342 1 98.88 251 THR B C 1
ATOM 4583 O O . THR B 1 251 ? -4.195 6.598 1.402 1 98.88 251 THR B O 1
ATOM 4586 N N . SER B 1 252 ? -6.039 6.969 0.194 1 98.81 252 SER B N 1
ATOM 4587 C CA . SER B 1 252 ? -6.773 7.539 1.32 1 98.81 252 SER B CA 1
ATOM 4588 C C . SER B 1 252 ? -8.258 7.215 1.229 1 98.81 252 SER B C 1
ATOM 4590 O O . SER B 1 252 ? -8.805 7.051 0.133 1 98.81 252 SER B O 1
ATOM 4592 N N . SER B 1 253 ? -8.922 7.09 2.389 1 98.88 253 SER B N 1
ATOM 4593 C CA . SER B 1 253 ? -10.344 6.781 2.475 1 98.88 253 SER B CA 1
ATOM 4594 C C . SER B 1 253 ? -10.953 7.336 3.756 1 98.88 253 SER B C 1
ATOM 4596 O O . SER B 1 253 ? -10.312 7.328 4.809 1 98.88 253 SER B O 1
ATOM 4598 N N . MET B 1 254 ? -12.172 7.852 3.621 1 98.62 254 MET B N 1
ATOM 4599 C CA . MET B 1 254 ? -12.906 8.258 4.816 1 98.62 254 MET B CA 1
ATOM 4600 C C . MET B 1 254 ? -13.906 7.191 5.238 1 98.62 254 MET B C 1
ATOM 4602 O O . MET B 1 254 ? -14.797 7.449 6.051 1 98.62 254 MET B O 1
ATOM 4606 N N . LEU B 1 255 ? -13.828 5.949 4.605 1 98.56 255 LEU B N 1
ATOM 4607 C CA . LEU B 1 255 ? -14.852 4.922 4.812 1 98.56 255 LEU B CA 1
ATOM 4608 C C . LEU B 1 255 ? -14.328 3.812 5.719 1 98.56 255 LEU B C 1
ATOM 4610 O O . LEU B 1 255 ? -15.117 3.088 6.332 1 98.56 255 LEU B O 1
ATOM 4614 N N . VAL B 1 256 ? -12.984 3.689 5.781 1 98.81 256 VAL B N 1
ATOM 4615 C CA . VAL B 1 256 ? -12.445 2.48 6.398 1 98.81 256 VAL B CA 1
ATOM 4616 C C . VAL B 1 256 ? -11.297 2.848 7.34 1 98.81 256 VAL B C 1
ATOM 4618 O O . VAL B 1 256 ? -10.789 3.971 7.305 1 98.81 256 VAL B O 1
ATOM 4621 N N . ALA B 1 257 ? -10.922 1.852 8.211 1 98.69 257 ALA B N 1
ATOM 4622 C CA . ALA B 1 257 ? -9.664 1.899 8.969 1 98.69 257 ALA B CA 1
ATOM 4623 C C . ALA B 1 257 ? -8.562 1.149 8.234 1 98.69 257 ALA B C 1
ATOM 4625 O O . ALA B 1 257 ? -8.734 -0.01 7.852 1 98.69 257 ALA B O 1
ATOM 4626 N N . SER B 1 258 ? -7.473 1.764 7.988 1 98.81 258 SER B N 1
ATOM 4627 C CA . SER B 1 258 ? -6.324 1.108 7.367 1 98.81 258 SER B CA 1
ATOM 4628 C C . SER B 1 258 ? -5.191 0.915 8.367 1 98.81 258 SER B C 1
ATOM 4630 O O . SER B 1 258 ? -5.312 1.299 9.539 1 98.81 258 SER B O 1
ATOM 4632 N N . ASP B 1 259 ? -4.117 0.334 7.895 1 98.62 259 ASP B N 1
ATOM 4633 C CA . ASP B 1 259 ? -2.938 0.129 8.734 1 98.62 259 ASP B CA 1
ATOM 4634 C C . ASP B 1 259 ? -2.154 1.429 8.906 1 98.62 259 ASP B C 1
ATOM 4636 O O . ASP B 1 259 ? -1.275 1.519 9.766 1 98.62 259 ASP B O 1
ATOM 4640 N N . ARG B 1 260 ? -2.439 2.469 8.078 1 98.81 260 ARG B N 1
ATOM 4641 C CA . ARG B 1 260 ? -1.799 3.779 8.125 1 98.81 260 ARG B CA 1
ATOM 4642 C C . ARG B 1 260 ? -0.295 3.664 7.902 1 98.81 260 ARG B C 1
ATOM 4644 O O . ARG B 1 260 ? 0.489 4.383 8.523 1 98.81 260 ARG B O 1
ATOM 4651 N N . GLY B 1 261 ? 0.163 2.736 7.051 1 98.75 261 GLY B N 1
ATOM 4652 C CA . GLY B 1 261 ? 1.577 2.443 6.883 1 98.75 261 GLY B CA 1
ATOM 4653 C C . GLY B 1 261 ? 2.256 3.346 5.871 1 98.75 261 GLY B C 1
ATOM 4654 O O . GLY B 1 261 ? 1.611 3.85 4.949 1 98.75 261 GLY B O 1
ATOM 4655 N N . GLY B 1 262 ? 3.486 3.602 6.086 1 98.88 262 GLY B N 1
ATOM 4656 C CA . GLY B 1 262 ? 4.422 4.152 5.117 1 98.88 262 GLY B CA 1
ATOM 4657 C C . GLY B 1 262 ? 5.551 3.201 4.77 1 98.88 262 GLY B C 1
ATOM 4658 O O . GLY B 1 262 ? 6.184 2.625 5.656 1 98.88 262 GLY B O 1
ATOM 4659 N N . TYR B 1 263 ? 5.746 3.025 3.484 1 98.94 263 TYR B N 1
ATOM 4660 C CA . TYR B 1 263 ? 6.695 2.027 2.998 1 98.94 263 TYR B CA 1
ATOM 4661 C C . TYR B 1 263 ? 7.629 2.627 1.954 1 98.94 263 TYR B C 1
ATOM 4663 O O . TYR B 1 263 ? 7.176 3.248 0.99 1 98.94 263 TYR B O 1
ATOM 4671 N N . VAL B 1 264 ? 8.883 2.504 2.186 1 98.94 264 VAL B N 1
ATOM 4672 C CA . VAL B 1 264 ? 9.898 2.928 1.226 1 98.94 264 VAL B CA 1
ATOM 4673 C C . VAL B 1 264 ? 10.727 1.724 0.781 1 98.94 264 VAL B C 1
ATOM 4675 O O . VAL B 1 264 ? 11.328 1.037 1.609 1 98.94 264 VAL B O 1
ATOM 4678 N N . TRP B 1 265 ? 10.711 1.485 -0.498 1 98.94 265 TRP B N 1
ATOM 4679 C CA . TRP B 1 265 ? 11.289 0.268 -1.051 1 98.94 265 TRP B CA 1
ATOM 4680 C C . TRP B 1 265 ? 12.539 0.584 -1.872 1 98.94 265 TRP B C 1
ATOM 4682 O O . TRP B 1 265 ? 12.492 1.401 -2.795 1 98.94 265 TRP B O 1
ATOM 4692 N N . GLY B 1 266 ? 13.641 -0.109 -1.513 1 98.81 266 GLY B N 1
ATOM 4693 C CA . GLY B 1 266 ? 14.898 0.06 -2.217 1 98.81 266 GLY B CA 1
ATOM 4694 C C . GLY B 1 266 ? 15.422 -1.231 -2.814 1 98.81 266 GLY B C 1
ATOM 4695 O O . GLY B 1 266 ? 14.805 -2.287 -2.674 1 98.81 266 GLY B O 1
ATOM 4696 N N . THR B 1 267 ? 16.516 -1.148 -3.527 1 98.5 267 THR B N 1
ATOM 4697 C CA . THR B 1 267 ? 17.109 -2.252 -4.277 1 98.5 267 THR B CA 1
ATOM 4698 C C . THR B 1 267 ? 17.734 -3.275 -3.33 1 98.5 267 THR B C 1
ATOM 4700 O O . THR B 1 267 ? 17.969 -4.422 -3.717 1 98.5 267 THR B O 1
ATOM 4703 N N . GLU B 1 268 ? 18 -2.885 -2.039 1 98.56 268 GLU B N 1
ATOM 4704 C CA . GLU B 1 268 ? 18.719 -3.773 -1.132 1 98.56 268 GLU B CA 1
ATOM 4705 C C . GLU B 1 268 ? 17.922 -4.012 0.152 1 98.56 268 GLU B C 1
ATOM 4707 O O . GLU B 1 268 ? 18.406 -4.688 1.065 1 98.56 268 GLU B O 1
ATOM 4712 N N . GLY B 1 269 ? 16.812 -3.441 0.263 1 98.75 269 GLY B N 1
ATOM 4713 C CA . GLY B 1 269 ? 15.969 -3.539 1.441 1 98.75 269 GLY B CA 1
ATOM 4714 C C . GLY B 1 269 ? 14.852 -2.516 1.458 1 98.75 269 GLY B C 1
ATOM 4715 O O . GLY B 1 269 ? 14.578 -1.87 0.444 1 98.75 269 GLY B O 1
ATOM 4716 N N . TYR B 1 270 ? 14.141 -2.398 2.586 1 98.88 270 TYR B N 1
ATOM 4717 C CA . TYR B 1 270 ? 13.023 -1.466 2.684 1 98.88 270 TYR B CA 1
ATOM 4718 C C . TYR B 1 270 ? 12.781 -1.051 4.129 1 98.88 270 TYR B C 1
ATOM 4720 O O . TYR B 1 270 ? 13.305 -1.68 5.055 1 98.88 270 TYR B O 1
ATOM 4728 N N . LEU B 1 271 ? 12.102 0.012 4.336 1 98.62 271 LEU B N 1
ATOM 4729 C CA . LEU B 1 271 ? 11.68 0.416 5.672 1 98.62 271 LEU B CA 1
ATOM 4730 C C . LEU B 1 271 ? 10.156 0.543 5.742 1 98.62 271 LEU B C 1
ATOM 4732 O O . LEU B 1 271 ? 9.508 0.823 4.73 1 98.62 271 LEU B O 1
ATOM 4736 N N . GLU B 1 272 ? 9.609 0.254 6.867 1 98.88 272 GLU B N 1
ATOM 4737 C CA . GLU B 1 272 ? 8.188 0.355 7.199 1 98.88 272 GLU B CA 1
ATOM 4738 C C . GLU B 1 272 ? 7.961 1.313 8.359 1 98.88 272 GLU B C 1
ATOM 4740 O O . GLU B 1 272 ? 8.562 1.158 9.43 1 98.88 272 GLU B O 1
ATOM 4745 N N . VAL B 1 273 ? 7.176 2.277 8.117 1 98.88 273 VAL B N 1
ATOM 4746 C CA . VAL B 1 273 ? 6.75 3.184 9.18 1 98.88 273 VAL B CA 1
ATOM 4747 C C . VAL B 1 273 ? 5.359 2.793 9.664 1 98.88 273 VAL B C 1
ATOM 4749 O O . VAL B 1 273 ? 4.395 2.818 8.898 1 98.88 273 VAL B O 1
ATOM 4752 N N . THR B 1 274 ? 5.273 2.434 10.953 1 98.25 274 THR B N 1
ATOM 4753 C CA . THR B 1 274 ? 3.973 2.17 11.555 1 98.25 274 THR B CA 1
ATOM 4754 C C . THR B 1 274 ? 3.252 3.477 11.883 1 98.25 274 THR B C 1
ATOM 4756 O O . THR B 1 274 ? 3.674 4.219 12.766 1 98.25 274 THR B O 1
ATOM 4759 N N . ASN B 1 275 ? 2.156 3.75 11.094 1 98.5 275 ASN B N 1
ATOM 4760 C CA . ASN B 1 275 ? 1.348 4.945 11.312 1 98.5 275 ASN B CA 1
ATOM 4761 C C . ASN B 1 275 ? 2.041 6.195 10.781 1 98.5 275 ASN B C 1
ATOM 4763 O O . ASN B 1 275 ? 2.736 6.887 11.531 1 98.5 275 ASN B O 1
ATOM 4767 N N . ILE B 1 276 ? 1.712 6.637 9.602 1 98.69 276 ILE B N 1
ATOM 4768 C CA . ILE B 1 276 ? 2.402 7.773 9.008 1 98.69 276 ILE B CA 1
ATOM 4769 C C . ILE B 1 276 ? 1.854 9.07 9.594 1 98.69 276 ILE B C 1
ATOM 4771 O O . ILE B 1 276 ? 2.453 10.141 9.422 1 98.69 276 ILE B O 1
ATOM 4775 N N . ASN B 1 277 ? 0.658 9 10.164 1 98.31 277 ASN B N 1
ATOM 4776 C CA . ASN B 1 277 ? 0.047 10.164 10.797 1 98.31 277 ASN B CA 1
ATOM 4777 C C . ASN B 1 277 ? 0.734 10.516 12.117 1 98.31 277 ASN B C 1
ATOM 4779 O O . ASN B 1 277 ? 0.807 11.688 12.492 1 98.31 277 ASN B O 1
ATOM 4783 N N . ASN B 1 278 ? 1.146 9.602 12.867 1 98.25 278 ASN B N 1
ATOM 4784 C CA . ASN B 1 278 ? 1.93 9.672 14.102 1 98.25 278 ASN B CA 1
ATOM 4785 C C . ASN B 1 278 ? 2.869 8.477 14.234 1 98.25 278 ASN B C 1
ATOM 4787 O O . ASN B 1 278 ? 2.602 7.555 15 1 98.25 278 ASN B O 1
ATOM 4791 N N . PRO B 1 279 ? 4.004 8.586 13.539 1 98.38 279 PRO B N 1
ATOM 4792 C CA . PRO B 1 279 ? 4.891 7.422 13.461 1 98.38 279 PRO B CA 1
ATOM 4793 C C . PRO B 1 279 ? 5.188 6.816 14.828 1 98.38 279 PRO B C 1
ATOM 4795 O O . PRO B 1 279 ? 5.508 7.543 15.773 1 98.38 279 PRO B O 1
ATOM 4798 N N . GLU B 1 280 ? 5.027 5.516 14.883 1 97.56 280 GLU B N 1
ATOM 4799 C CA . GLU B 1 280 ? 5.238 4.777 16.125 1 97.56 280 GLU B CA 1
ATOM 4800 C C . GLU B 1 280 ? 6.543 3.988 16.078 1 97.56 280 GLU B C 1
ATOM 4802 O O . GLU B 1 280 ? 7.199 3.803 17.109 1 97.56 280 GLU B O 1
ATOM 4807 N N . SER B 1 281 ? 6.906 3.52 14.938 1 97.81 281 SER B N 1
ATOM 4808 C CA . SER B 1 281 ? 8.156 2.795 14.734 1 97.81 281 SER B CA 1
ATOM 4809 C C . SER B 1 281 ? 8.617 2.889 13.281 1 97.81 281 SER B C 1
ATOM 4811 O O . SER B 1 281 ? 7.812 3.135 12.383 1 97.81 281 SER B O 1
ATOM 4813 N N . ILE B 1 282 ? 9.844 2.748 13.086 1 98.69 282 ILE B N 1
ATOM 4814 C CA . ILE B 1 282 ? 10.523 2.654 11.797 1 98.69 282 ILE B CA 1
ATOM 4815 C C . ILE B 1 282 ? 11.328 1.362 11.727 1 98.69 282 ILE B C 1
ATOM 4817 O O . ILE B 1 282 ? 12.375 1.245 12.367 1 98.69 282 ILE B O 1
ATOM 4821 N N . ASP B 1 283 ? 10.844 0.398 10.977 1 98.81 283 ASP B N 1
ATOM 4822 C CA . ASP B 1 283 ? 11.469 -0.919 10.898 1 98.81 283 ASP B CA 1
ATOM 4823 C C . ASP B 1 283 ? 12.203 -1.098 9.57 1 98.81 283 ASP B C 1
ATOM 4825 O O . ASP B 1 283 ? 11.656 -0.787 8.508 1 98.81 283 ASP B O 1
ATOM 4829 N N . ILE B 1 284 ? 13.398 -1.553 9.617 1 98.88 284 ILE B N 1
ATOM 4830 C CA . ILE B 1 284 ? 14.234 -1.732 8.43 1 98.88 284 ILE B CA 1
ATOM 4831 C C . ILE B 1 284 ? 14.43 -3.223 8.164 1 98.88 284 ILE B C 1
ATOM 4833 O O . ILE B 1 284 ? 14.719 -3.996 9.078 1 98.88 284 ILE B O 1
ATOM 4837 N N . TYR B 1 285 ? 14.242 -3.596 6.977 1 98.88 285 TYR B N 1
ATOM 4838 C CA . TYR B 1 285 ? 14.398 -4.973 6.523 1 98.88 285 TYR B CA 1
ATOM 4839 C C . TYR B 1 285 ? 15.414 -5.059 5.391 1 98.88 285 TYR B C 1
ATOM 4841 O O . TYR B 1 285 ? 15.555 -4.121 4.602 1 98.88 285 TYR B O 1
ATOM 4849 N N . GLY B 1 286 ? 16.094 -6.211 5.32 1 98.5 286 GLY B N 1
ATOM 4850 C CA . GLY B 1 286 ? 16.953 -6.477 4.184 1 98.5 286 GLY B CA 1
ATOM 4851 C C . GLY B 1 286 ? 16.203 -6.992 2.971 1 98.5 286 GLY B C 1
ATOM 4852 O O . GLY B 1 286 ? 14.977 -7.16 3.016 1 98.5 286 GLY B O 1
ATOM 4853 N N . LYS B 1 287 ? 16.953 -7.184 1.927 1 96.56 287 LYS B N 1
ATOM 4854 C CA . LYS B 1 287 ? 16.375 -7.707 0.692 1 96.56 287 LYS B CA 1
ATOM 4855 C C . LYS B 1 287 ? 15.828 -9.117 0.896 1 96.56 287 LYS B C 1
ATOM 4857 O O . LYS B 1 287 ? 14.953 -9.57 0.15 1 96.56 287 LYS B O 1
ATOM 4862 N N . ASP B 1 288 ? 16.297 -9.836 1.84 1 97 288 ASP B N 1
ATOM 4863 C CA . ASP B 1 288 ? 15.844 -11.188 2.176 1 97 288 ASP B CA 1
ATOM 4864 C C . ASP B 1 288 ? 14.648 -11.141 3.121 1 97 288 ASP B C 1
ATOM 4866 O O . ASP B 1 288 ? 14.18 -12.18 3.584 1 97 288 ASP B O 1
ATOM 4870 N N . HIS B 1 289 ? 14.156 -9.883 3.469 1 98.06 289 HIS B N 1
ATOM 4871 C CA . HIS B 1 289 ? 12.961 -9.602 4.258 1 98.06 289 HIS B CA 1
ATOM 4872 C C . HIS B 1 289 ? 13.18 -9.938 5.73 1 98.06 289 HIS B C 1
ATOM 4874 O O . HIS B 1 289 ? 12.219 -10.07 6.492 1 98.06 289 HIS B O 1
ATOM 4880 N N . LYS B 1 290 ? 14.445 -10.148 6.102 1 98 290 LYS B N 1
ATOM 4881 C CA . LYS B 1 290 ? 14.758 -10.297 7.52 1 98 290 LYS B CA 1
ATOM 4882 C C . LYS B 1 290 ? 14.891 -8.938 8.195 1 98 290 LYS B C 1
ATOM 4884 O O . LYS B 1 290 ? 15.422 -7.992 7.613 1 98 290 LYS B O 1
ATOM 4889 N N . PRO B 1 291 ? 14.383 -8.852 9.43 1 98.12 291 PRO B N 1
ATOM 4890 C CA . PRO B 1 291 ? 14.555 -7.586 10.148 1 98.12 291 PRO B CA 1
ATOM 4891 C C . PRO B 1 291 ? 16.031 -7.242 10.383 1 98.12 291 PRO B C 1
ATOM 4893 O O . PRO B 1 291 ? 16.812 -8.109 10.773 1 98.12 291 PRO B O 1
ATOM 4896 N N . VAL B 1 292 ? 16.406 -6.066 10.086 1 98.38 292 VAL B N 1
ATOM 4897 C CA . VAL B 1 292 ? 17.766 -5.574 10.328 1 98.38 292 VAL B CA 1
ATOM 4898 C C . VAL B 1 292 ? 17.797 -4.812 11.656 1 98.38 292 VAL B C 1
ATOM 4900 O O . VAL B 1 292 ? 18.609 -5.129 12.531 1 98.38 292 VAL B O 1
ATOM 4903 N N . ARG B 1 293 ? 16.906 -3.787 11.82 1 97.94 293 ARG B N 1
ATOM 4904 C CA . ARG B 1 293 ? 16.766 -3.033 13.062 1 97.94 293 ARG B CA 1
ATOM 4905 C C . ARG B 1 293 ? 15.445 -2.273 13.094 1 97.94 293 ARG B C 1
ATOM 4907 O O . ARG B 1 293 ? 14.766 -2.16 12.07 1 97.94 293 ARG B O 1
ATOM 4914 N N . SER B 1 294 ? 15.164 -1.823 14.281 1 98.38 294 SER B N 1
ATOM 4915 C CA . SER B 1 294 ? 13.992 -0.988 14.523 1 98.38 294 SER B CA 1
ATOM 4916 C C . SER B 1 294 ? 14.367 0.292 15.258 1 98.38 294 SER B C 1
ATOM 4918 O O . SER B 1 294 ? 15.164 0.262 16.203 1 98.38 294 SER B O 1
ATOM 4920 N N . ILE B 1 295 ? 13.836 1.403 14.766 1 98.12 295 ILE B N 1
ATOM 4921 C CA . ILE B 1 295 ? 14.078 2.691 15.406 1 98.12 295 ILE B CA 1
ATOM 4922 C C . ILE B 1 295 ? 12.812 3.15 16.125 1 98.12 295 ILE B C 1
ATOM 4924 O O . ILE B 1 295 ? 11.758 3.301 15.508 1 98.12 295 ILE B O 1
ATOM 4928 N N . SER B 1 296 ? 12.93 3.34 17.438 1 96.25 296 SER B N 1
ATOM 4929 C CA . SER B 1 296 ? 11.82 3.91 18.188 1 96.25 296 SER B CA 1
ATOM 4930 C C . SER B 1 296 ? 11.75 5.422 18.016 1 96.25 296 SER B C 1
ATOM 4932 O O . SER B 1 296 ? 12.781 6.094 17.938 1 96.25 296 SER B O 1
ATOM 4934 N N . VAL B 1 297 ? 10.547 5.926 17.953 1 96.31 297 VAL B N 1
ATOM 4935 C CA . VAL B 1 297 ? 10.375 7.371 17.875 1 96.31 297 VAL B CA 1
ATOM 4936 C C . VAL B 1 297 ? 10.391 7.965 19.281 1 96.31 297 VAL B C 1
ATOM 4938 O O . VAL B 1 297 ? 9.938 7.332 20.234 1 96.31 297 VAL B O 1
ATOM 4941 N N . PRO B 1 298 ? 10.961 9.109 19.484 1 95.81 298 PRO B N 1
ATOM 4942 C CA . PRO B 1 298 ? 11 9.734 20.797 1 95.81 298 PRO B CA 1
ATOM 4943 C C . PRO B 1 298 ? 9.609 9.984 21.375 1 95.81 298 PRO B C 1
ATOM 4945 O O . PRO B 1 298 ? 8.656 10.195 20.625 1 95.81 298 PRO B O 1
ATOM 4948 N N . PRO B 1 299 ? 9.578 9.969 22.703 1 95.75 299 PRO B N 1
ATOM 4949 C CA . PRO B 1 299 ? 8.289 10.297 23.328 1 95.75 299 PRO B CA 1
ATOM 4950 C C . PRO B 1 299 ? 7.816 11.711 22.969 1 95.75 299 PRO B C 1
ATOM 4952 O O . PRO B 1 299 ? 8.633 12.602 22.766 1 95.75 299 PRO B O 1
ATOM 4955 N N . GLN B 1 300 ? 6.562 11.852 22.953 1 97.69 300 GLN B N 1
ATOM 4956 C CA . GLN B 1 300 ? 5.914 13.109 22.641 1 97.69 300 GLN B CA 1
ATOM 4957 C C . GLN B 1 300 ? 4.992 13.562 23.766 1 97.69 300 GLN B C 1
ATOM 4959 O O . GLN B 1 300 ? 4.562 12.75 24.578 1 97.69 300 GLN B O 1
ATOM 4964 N N . LEU B 1 301 ? 4.75 14.859 23.906 1 98.12 301 LEU B N 1
ATOM 4965 C CA . LEU B 1 301 ? 3.586 15.273 24.672 1 98.12 301 LEU B CA 1
ATOM 4966 C C . LEU B 1 301 ? 2.295 14.836 23.984 1 98.12 301 LEU B C 1
ATOM 4968 O O . LEU B 1 301 ? 1.548 14.016 24.531 1 98.12 301 LEU B O 1
ATOM 4972 N N . THR B 1 302 ? 2.072 15.398 22.766 1 97.81 302 THR B N 1
ATOM 4973 C CA . THR B 1 302 ? 0.98 14.984 21.891 1 97.81 302 THR B CA 1
ATOM 4974 C C . THR B 1 302 ? 1.475 14.789 20.469 1 97.81 302 THR B C 1
ATOM 4976 O O . THR B 1 302 ? 0.793 14.164 19.641 1 97.81 302 THR B O 1
ATOM 4979 N N . GLY B 1 303 ? 2.566 15.234 20.094 1 98 303 GLY B N 1
ATOM 4980 C CA . GLY B 1 303 ? 3.09 15.312 18.75 1 98 303 GLY B CA 1
ATOM 4981 C C . GLY B 1 303 ? 2.918 16.688 18.125 1 98 303 GLY B C 1
ATOM 4982 O O . GLY B 1 303 ? 3.611 17.016 17.156 1 98 303 GLY B O 1
ATOM 4983 N N . TYR B 1 304 ? 2.012 17.5 18.625 1 98.69 304 TYR B N 1
ATOM 4984 C CA . TYR B 1 304 ? 1.731 18.828 18.094 1 98.69 304 TYR B CA 1
ATOM 4985 C C . TYR B 1 304 ? 2.695 19.859 18.656 1 98.69 304 TYR B C 1
ATOM 4987 O O . TYR B 1 304 ? 2.797 20.969 18.125 1 98.69 304 TYR B O 1
ATOM 4995 N N . GLU B 1 305 ? 3.455 19.531 19.766 1 98.81 305 GLU B N 1
ATOM 4996 C CA . GLU B 1 305 ? 4.359 20.469 20.422 1 98.81 305 GLU B CA 1
ATOM 4997 C C . GLU B 1 305 ? 5.461 20.938 19.469 1 98.81 305 GLU B C 1
ATOM 4999 O O . GLU B 1 305 ? 5.926 22.078 19.562 1 98.81 305 GLU B O 1
ATOM 5004 N N . TYR B 1 306 ? 5.789 20.094 18.5 1 98.75 306 TYR B N 1
ATOM 5005 C CA . TYR B 1 306 ? 6.902 20.406 17.609 1 98.75 306 TYR B CA 1
ATOM 5006 C C . TYR B 1 306 ? 6.535 21.531 16.656 1 98.75 306 TYR B C 1
ATOM 5008 O O . TYR B 1 306 ? 7.355 22.406 16.375 1 98.75 306 TYR B O 1
ATOM 5016 N N . GLU B 1 307 ? 5.281 21.469 16.156 1 98.88 307 GLU B N 1
ATOM 5017 C CA . GLU B 1 307 ? 4.879 22.531 15.234 1 98.88 307 GLU B CA 1
ATOM 5018 C C . GLU B 1 307 ? 4.66 23.859 15.977 1 98.88 307 GLU B C 1
ATOM 5020 O O . GLU B 1 307 ? 4.961 24.922 15.445 1 98.88 307 GLU B O 1
ATOM 5025 N N . VAL B 1 308 ? 4.172 23.797 17.203 1 98.88 308 VAL B N 1
ATOM 5026 C CA . VAL B 1 308 ? 4 25 18.016 1 98.88 308 VAL B CA 1
ATOM 5027 C C . VAL B 1 308 ? 5.363 25.641 18.297 1 98.88 308 VAL B C 1
ATOM 5029 O O . VAL B 1 308 ? 5.551 26.844 18.094 1 98.88 308 VAL B O 1
ATOM 5032 N N . ALA B 1 309 ? 6.305 24.797 18.703 1 98.81 309 ALA B N 1
ATOM 5033 C CA . ALA B 1 309 ? 7.652 25.266 19.016 1 98.81 309 ALA B CA 1
ATOM 5034 C C . ALA B 1 309 ? 8.328 25.859 17.781 1 98.81 309 ALA B C 1
ATOM 5036 O O . ALA B 1 309 ? 8.984 26.891 17.859 1 98.81 309 ALA B O 1
ATOM 5037 N N . ALA B 1 310 ? 8.164 25.172 16.672 1 98.81 310 ALA B N 1
ATOM 5038 C CA . ALA B 1 310 ? 8.758 25.641 15.422 1 98.81 310 ALA B CA 1
ATOM 5039 C C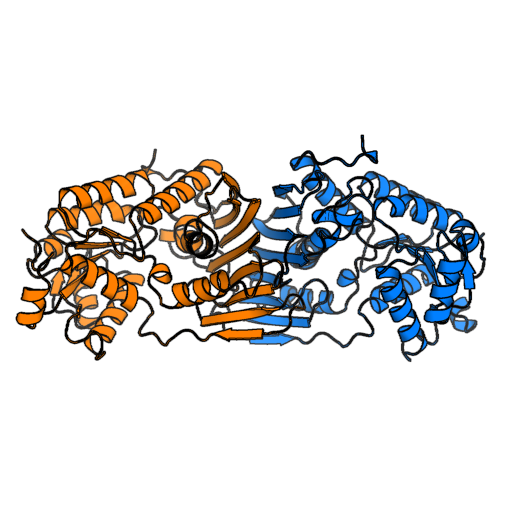 . ALA B 1 310 ? 8.195 27.016 15.031 1 98.81 310 ALA B C 1
ATOM 5041 O O . ALA B 1 310 ? 8.938 27.906 14.633 1 98.81 310 ALA B O 1
ATOM 5042 N N . ALA B 1 311 ? 6.891 27.172 15.141 1 98.81 311 ALA B N 1
ATOM 5043 C CA . ALA B 1 311 ? 6.234 28.422 14.797 1 98.81 311 ALA B CA 1
ATOM 5044 C C . ALA B 1 311 ? 6.688 29.547 15.719 1 98.81 311 ALA B C 1
ATOM 5046 O O . ALA B 1 311 ? 6.988 30.656 15.266 1 98.81 311 ALA B O 1
ATOM 5047 N N . ALA B 1 312 ? 6.762 29.281 17.016 1 98.62 312 ALA B N 1
ATOM 5048 C CA . ALA B 1 312 ? 7.199 30.266 17.984 1 98.62 312 ALA B CA 1
ATOM 5049 C C . ALA B 1 312 ? 8.633 30.719 17.719 1 98.62 312 ALA B C 1
ATOM 5051 O O . ALA B 1 312 ? 8.93 31.906 17.75 1 98.62 312 ALA B O 1
ATOM 5052 N N . ASN B 1 313 ? 9.484 29.75 17.406 1 98.62 313 ASN B N 1
ATOM 5053 C CA . ASN B 1 313 ? 10.867 30.094 17.094 1 98.62 313 ASN B CA 1
ATOM 5054 C C . ASN B 1 313 ? 10.961 30.906 15.812 1 98.62 313 ASN B C 1
ATOM 5056 O O . ASN B 1 313 ? 11.766 31.844 15.727 1 98.62 313 ASN B O 1
ATOM 5060 N N . ALA B 1 314 ? 10.164 30.531 14.844 1 98.56 314 ALA B N 1
ATOM 5061 C CA . ALA B 1 314 ? 10.172 31.25 13.578 1 98.56 314 ALA B CA 1
ATOM 5062 C C . ALA B 1 314 ? 9.789 32.719 13.789 1 98.56 314 ALA B C 1
ATOM 5064 O O . ALA B 1 314 ? 10.445 33.625 13.258 1 98.56 314 ALA B O 1
ATOM 5065 N N . LEU B 1 315 ? 8.68 32.969 14.555 1 97.56 315 LEU B N 1
ATOM 5066 C CA . LEU B 1 315 ? 8.266 34.344 14.773 1 97.56 315 LEU B CA 1
ATOM 5067 C C . LEU B 1 315 ? 9.32 35.125 15.555 1 97.56 315 LEU B C 1
ATOM 5069 O O . LEU B 1 315 ? 9.586 36.281 15.266 1 97.56 315 LEU B O 1
ATOM 5073 N N . LEU B 1 316 ? 10.055 34.5 16.531 1 97.88 316 LEU B N 1
ATOM 5074 C CA . LEU B 1 316 ? 11.109 35.188 17.297 1 97.88 316 LEU B CA 1
ATOM 5075 C C . LEU B 1 316 ? 12.289 35.531 16.406 1 97.88 316 LEU B C 1
ATOM 5077 O O . LEU B 1 316 ? 13.016 36.5 16.672 1 97.88 316 LEU B O 1
ATOM 5081 N N . ASP B 1 317 ? 12.422 34.812 15.336 1 98 317 ASP B N 1
ATOM 5082 C CA . ASP B 1 317 ? 13.555 34.969 14.438 1 98 317 ASP B CA 1
ATOM 5083 C C . ASP B 1 317 ? 13.148 35.781 13.195 1 98 317 ASP B C 1
ATOM 5085 O O . ASP B 1 317 ? 13.898 35.844 12.227 1 98 317 ASP B O 1
ATOM 5089 N N . ASP B 1 318 ? 12 36.312 13.18 1 97.38 318 ASP B N 1
ATOM 5090 C CA . ASP B 1 318 ? 11.477 37.188 12.125 1 97.38 318 ASP B CA 1
ATOM 5091 C C . ASP B 1 318 ? 11.336 36.406 10.812 1 97.38 318 ASP B C 1
ATOM 5093 O O . ASP B 1 318 ? 11.641 36.938 9.742 1 97.38 318 ASP B O 1
ATOM 5097 N N . LYS B 1 319 ? 10.969 35.156 10.945 1 98.19 319 LYS B N 1
ATOM 5098 C CA . LYS B 1 319 ? 10.727 34.312 9.758 1 98.19 319 LYS B CA 1
ATOM 5099 C C . LYS B 1 319 ? 9.234 34.25 9.438 1 98.19 319 LYS B C 1
ATOM 5101 O O . LYS B 1 319 ? 8.406 34.188 10.344 1 98.19 319 LYS B O 1
ATOM 5106 N N . THR B 1 320 ? 8.938 34.188 8.172 1 98.31 320 THR B N 1
ATOM 5107 C CA . THR B 1 320 ? 7.547 34.156 7.742 1 98.31 320 THR B CA 1
ATOM 5108 C C . THR B 1 320 ? 7.102 32.688 7.527 1 98.31 320 THR B C 1
ATOM 5110 O O . THR B 1 320 ? 5.922 32.438 7.293 1 98.31 320 THR B O 1
ATOM 5113 N N . GLU B 1 321 ? 8.016 31.781 7.531 1 98.62 321 GLU B N 1
ATOM 5114 C CA . GLU B 1 321 ? 7.754 30.344 7.383 1 98.62 321 GLU B CA 1
ATOM 5115 C C . GLU B 1 321 ? 8.641 29.516 8.312 1 98.62 321 GLU B C 1
ATOM 5117 O O . GLU B 1 321 ? 9.625 30.031 8.844 1 98.62 321 GLU B O 1
ATOM 5122 N N . CYS B 1 322 ? 8.281 28.312 8.562 1 98.5 322 CYS B N 1
ATOM 5123 C CA . CYS B 1 322 ? 9.094 27.375 9.336 1 98.5 322 CYS B CA 1
ATOM 5124 C C . CYS B 1 322 ? 9.992 26.547 8.422 1 98.5 322 CYS B C 1
ATOM 5126 O O . CYS B 1 322 ? 9.594 26.188 7.312 1 98.5 322 CYS B O 1
ATOM 5128 N N . GLU B 1 323 ? 11.148 26.203 8.891 1 97.5 323 GLU B N 1
ATOM 5129 C CA . GLU B 1 323 ? 12.07 25.359 8.133 1 97.5 323 GLU B CA 1
ATOM 5130 C C . GLU B 1 323 ? 11.453 24 7.816 1 97.5 323 GLU B C 1
ATOM 5132 O O . GLU B 1 323 ? 11.68 23.453 6.742 1 97.5 323 GLU B O 1
ATOM 5137 N N . ALA B 1 324 ? 10.625 23.453 8.688 1 97.75 324 ALA B N 1
ATOM 5138 C CA . ALA B 1 324 ? 10.016 22.125 8.539 1 97.75 324 ALA B CA 1
ATOM 5139 C C . ALA B 1 324 ? 8.875 22.156 7.523 1 97.75 324 ALA B C 1
ATOM 5141 O O . ALA B 1 324 ? 8.453 21.125 7.02 1 97.75 324 ALA B O 1
ATOM 5142 N N . MET B 1 325 ? 8.398 23.391 7.227 1 98.12 325 MET B N 1
ATOM 5143 C CA . MET B 1 325 ? 7.266 23.531 6.32 1 98.12 325 MET B CA 1
ATOM 5144 C C . MET B 1 325 ? 7.379 24.828 5.516 1 98.12 325 MET B C 1
ATOM 5146 O O . MET B 1 325 ? 6.598 25.75 5.715 1 98.12 325 MET B O 1
ATOM 5150 N N . PRO B 1 326 ? 8.266 24.828 4.551 1 98.12 326 PRO B N 1
ATOM 5151 C CA . PRO B 1 326 ? 8.406 26.031 3.717 1 98.12 326 PRO B CA 1
ATOM 5152 C C . PRO B 1 326 ? 7.156 26.312 2.889 1 98.12 326 PRO B C 1
ATOM 5154 O O . PRO B 1 326 ? 6.438 25.391 2.506 1 98.12 326 PRO B O 1
ATOM 5157 N N . HIS B 1 327 ? 6.969 27.609 2.604 1 98.69 327 HIS B N 1
ATOM 5158 C CA . HIS B 1 327 ? 5.848 28.016 1.769 1 98.69 327 HIS B CA 1
ATOM 5159 C C . HIS B 1 327 ? 5.852 27.281 0.435 1 98.69 327 HIS B C 1
ATOM 5161 O O . HIS B 1 327 ? 4.793 26.938 -0.094 1 98.69 327 HIS B O 1
ATOM 5167 N N . ALA B 1 328 ? 7.012 27 -0.114 1 97.94 328 ALA B N 1
ATOM 5168 C CA . ALA B 1 328 ? 7.141 26.297 -1.386 1 97.94 328 ALA B CA 1
ATOM 5169 C C . ALA B 1 328 ? 6.543 24.891 -1.298 1 97.94 328 ALA B C 1
ATOM 5171 O O . ALA B 1 328 ? 5.934 24.406 -2.256 1 97.94 328 ALA B O 1
ATOM 5172 N N . ASP B 1 329 ? 6.758 24.203 -0.152 1 98.06 329 ASP B N 1
ATOM 5173 C CA . ASP B 1 329 ? 6.203 22.859 0.039 1 98.06 329 ASP B CA 1
ATOM 5174 C C . ASP B 1 329 ? 4.68 22.906 0.151 1 98.06 329 ASP B C 1
ATOM 5176 O O . ASP B 1 329 ? 3.982 22.078 -0.421 1 98.06 329 ASP B O 1
ATOM 5180 N N . THR B 1 330 ? 4.203 23.875 0.934 1 98.69 330 THR B N 1
ATOM 5181 C CA . THR B 1 330 ? 2.762 24.062 1.043 1 98.69 330 THR B CA 1
ATOM 5182 C C . THR B 1 330 ? 2.131 24.219 -0.337 1 98.69 330 THR B C 1
ATOM 5184 O O . THR B 1 330 ? 1.164 23.531 -0.668 1 98.69 330 THR B O 1
ATOM 5187 N N . ILE B 1 331 ? 2.695 25.109 -1.129 1 98.56 331 ILE B N 1
ATOM 5188 C CA . ILE B 1 331 ? 2.148 25.422 -2.447 1 98.56 331 ILE B CA 1
ATOM 5189 C C . ILE B 1 331 ? 2.24 24.188 -3.34 1 98.56 331 ILE B C 1
ATOM 5191 O O . ILE B 1 331 ? 1.283 23.844 -4.039 1 98.56 331 ILE B O 1
ATOM 5195 N N . ARG B 1 332 ? 3.34 23.453 -3.318 1 98.12 332 ARG B N 1
ATOM 5196 C CA . ARG B 1 332 ? 3.537 22.266 -4.141 1 98.12 332 ARG B CA 1
ATOM 5197 C C . ARG B 1 332 ? 2.488 21.203 -3.832 1 98.12 332 ARG B C 1
ATOM 5199 O O . ARG B 1 332 ? 1.892 20.625 -4.746 1 98.12 332 ARG B O 1
ATOM 5206 N N . ILE B 1 333 ? 2.24 20.953 -2.561 1 98.5 333 ILE B N 1
ATOM 5207 C CA . ILE B 1 333 ? 1.271 19.938 -2.154 1 98.5 333 ILE B CA 1
ATOM 5208 C C . ILE B 1 333 ? -0.139 20.406 -2.514 1 98.5 333 ILE B C 1
ATOM 5210 O O . ILE B 1 333 ? -0.955 19.609 -2.996 1 98.5 333 ILE B O 1
ATOM 5214 N N . MET B 1 334 ? -0.447 21.703 -2.27 1 98.69 334 MET B N 1
ATOM 5215 C CA . MET B 1 334 ? -1.76 22.234 -2.621 1 98.69 334 MET B CA 1
ATOM 5216 C C . MET B 1 334 ? -2.002 22.125 -4.125 1 98.69 334 MET B C 1
ATOM 5218 O O . MET B 1 334 ? -3.09 21.75 -4.559 1 98.69 334 MET B O 1
ATOM 5222 N N . GLU B 1 335 ? -1.004 22.484 -4.922 1 98.69 335 GLU B N 1
ATOM 5223 C CA . GLU B 1 335 ? -1.127 22.391 -6.375 1 98.69 335 GLU B CA 1
ATOM 5224 C C . GLU B 1 335 ? -1.37 20.953 -6.812 1 98.69 335 GLU B C 1
ATOM 5226 O O . GLU B 1 335 ? -2.166 20.703 -7.719 1 98.69 335 GLU B O 1
ATOM 5231 N N . LEU B 1 336 ? -0.659 20.062 -6.223 1 98.75 336 LEU B N 1
ATOM 5232 C CA . LEU B 1 336 ? -0.845 18.641 -6.527 1 98.75 336 LEU B CA 1
ATOM 5233 C C . LEU B 1 336 ? -2.273 18.203 -6.223 1 98.75 336 LEU B C 1
ATOM 5235 O O . LEU B 1 336 ? -2.916 17.547 -7.047 1 98.75 336 LEU B O 1
ATOM 5239 N N . MET B 1 337 ? -2.783 18.547 -5.066 1 98.81 337 MET B N 1
ATOM 5240 C CA . MET B 1 337 ? -4.137 18.141 -4.695 1 98.81 337 MET B CA 1
ATOM 5241 C C . MET B 1 337 ? -5.172 18.812 -5.598 1 98.81 337 MET B C 1
ATOM 5243 O O . MET B 1 337 ? -6.184 18.188 -5.945 1 98.81 337 MET B O 1
ATOM 5247 N N . ASP B 1 338 ? -4.891 20.125 -5.973 1 98.69 338 ASP B N 1
ATOM 5248 C CA . ASP B 1 338 ? -5.762 20.766 -6.953 1 98.69 338 ASP B CA 1
ATOM 5249 C C . ASP B 1 338 ? -5.781 19.984 -8.266 1 98.69 338 ASP B C 1
ATOM 5251 O O . ASP B 1 338 ? -6.844 19.75 -8.844 1 98.69 338 ASP B O 1
ATOM 5255 N N . ALA B 1 339 ? -4.633 19.625 -8.742 1 98.75 339 ALA B N 1
ATOM 5256 C CA . ALA B 1 339 ? -4.523 18.906 -10 1 98.75 339 ALA B CA 1
ATOM 5257 C C . ALA B 1 339 ? -5.219 17.547 -9.914 1 98.75 339 ALA B C 1
ATOM 5259 O O . ALA B 1 339 ? -5.871 17.109 -10.867 1 98.75 339 ALA B O 1
ATOM 5260 N N . ILE B 1 340 ? -5.055 16.844 -8.805 1 98.75 340 ILE B N 1
ATOM 5261 C CA . ILE B 1 340 ? -5.703 15.562 -8.578 1 98.75 340 ILE B CA 1
ATOM 5262 C C . ILE B 1 340 ? -7.219 15.727 -8.641 1 98.75 340 ILE B C 1
ATOM 5264 O O . ILE B 1 340 ? -7.895 15.023 -9.398 1 98.75 340 ILE B O 1
ATOM 5268 N N . ARG B 1 341 ? -7.75 16.672 -7.906 1 98.56 341 ARG B N 1
ATOM 5269 C CA . ARG B 1 341 ? -9.18 16.938 -7.945 1 98.56 341 ARG B CA 1
ATOM 5270 C C . ARG B 1 341 ? -9.633 17.297 -9.359 1 98.56 341 ARG B C 1
ATOM 5272 O O . ARG B 1 341 ? -10.703 16.875 -9.805 1 98.56 341 ARG B O 1
ATOM 5279 N N . GLY B 1 342 ? -8.828 18.141 -9.977 1 98.12 342 GLY B N 1
ATOM 5280 C CA . GLY B 1 342 ? -9.133 18.516 -11.344 1 98.12 342 GLY B CA 1
ATOM 5281 C C . GLY B 1 342 ? -9.289 17.312 -12.266 1 98.12 342 GLY B C 1
ATOM 5282 O O . GLY B 1 342 ? -10.18 17.297 -13.117 1 98.12 342 GLY B O 1
ATOM 5283 N N . SER B 1 343 ? -8.453 16.312 -12.109 1 97.81 343 SER B N 1
ATOM 5284 C CA . SER B 1 343 ? -8.516 15.094 -12.914 1 97.81 343 SER B CA 1
ATOM 5285 C C . SER B 1 343 ? -9.828 14.352 -12.688 1 97.81 343 SER B C 1
ATOM 5287 O O . SER B 1 343 ? -10.297 13.633 -13.57 1 97.81 343 SER B O 1
ATOM 5289 N N . TRP B 1 344 ? -10.406 14.539 -11.523 1 97.69 344 TRP B N 1
ATOM 5290 C CA . TRP B 1 344 ? -11.656 13.875 -11.172 1 97.69 344 TRP B CA 1
ATOM 5291 C C . TRP B 1 344 ? -12.859 14.703 -11.609 1 97.69 344 TRP B C 1
ATOM 5293 O O . TRP B 1 344 ? -14.008 14.258 -11.5 1 97.69 344 TRP B O 1
ATOM 5303 N N . GLY B 1 345 ? -12.609 15.969 -11.969 1 97.25 345 GLY B N 1
ATOM 5304 C CA . GLY B 1 345 ? -13.695 16.906 -12.211 1 97.25 345 GLY B CA 1
ATOM 5305 C C . GLY B 1 345 ? -14.375 17.391 -10.945 1 97.25 345 GLY B C 1
ATOM 5306 O O . GLY B 1 345 ? -15.539 17.781 -10.969 1 97.25 345 GLY B O 1
ATOM 5307 N N . LEU B 1 346 ? -13.688 17.266 -9.844 1 97.06 346 LEU B N 1
ATOM 5308 C CA . LEU B 1 346 ? -14.234 17.688 -8.562 1 97.06 346 LEU B CA 1
ATOM 5309 C C . LEU B 1 346 ? -13.945 19.156 -8.289 1 97.06 346 LEU B C 1
ATOM 5311 O O . LEU B 1 346 ? -12.781 19.547 -8.172 1 97.06 346 LEU B O 1
ATOM 5315 N N . LYS B 1 347 ? -14.992 19.953 -8.18 1 96.12 347 LYS B N 1
ATOM 5316 C CA . LYS B 1 347 ? -14.938 21.375 -7.832 1 96.12 347 LYS B CA 1
ATOM 5317 C C . LYS B 1 347 ? -15.852 21.688 -6.656 1 96.12 347 LYS B C 1
ATOM 5319 O O . LYS B 1 347 ? -16.984 21.188 -6.594 1 96.12 347 LYS B O 1
ATOM 5324 N N . PHE B 1 348 ? -15.32 22.422 -5.781 1 96.19 348 PHE B N 1
ATOM 5325 C CA . PHE B 1 348 ? -16.156 22.859 -4.656 1 96.19 348 PHE B CA 1
ATOM 5326 C C . PHE B 1 348 ? -17.078 23.984 -5.07 1 96.19 348 PHE B C 1
ATOM 5328 O O . PHE B 1 348 ? -16.797 24.719 -6.023 1 96.19 348 PHE B O 1
ATOM 5335 N N . PRO B 1 349 ? -18.109 24.219 -4.316 1 94.88 349 PRO B N 1
ATOM 5336 C CA . PRO B 1 349 ? -19.094 25.25 -4.688 1 94.88 349 PRO B CA 1
ATOM 5337 C C . PRO B 1 349 ? -18.484 26.641 -4.734 1 94.88 349 PRO B C 1
ATOM 5339 O O . PRO B 1 349 ? -18.875 27.469 -5.566 1 94.88 349 PRO B O 1
ATOM 5342 N N . PHE B 1 350 ? -17.562 26.922 -3.926 1 92.81 350 PHE B N 1
ATOM 5343 C CA . PHE B 1 350 ? -17.016 28.266 -3.84 1 92.81 350 PHE B CA 1
ATOM 5344 C C . PHE B 1 350 ? -15.906 28.469 -4.875 1 92.81 350 PHE B C 1
ATOM 5346 O O . PHE B 1 350 ? -15.336 29.562 -4.977 1 92.81 350 PHE B O 1
ATOM 5353 N N . GLU B 1 351 ? -15.562 27.438 -5.59 1 90.19 351 GLU B N 1
ATOM 5354 C CA . GLU B 1 351 ? -14.57 27.516 -6.652 1 90.19 351 GLU B CA 1
ATOM 5355 C C . GLU B 1 351 ? -15.227 27.781 -8.008 1 90.19 351 GLU B C 1
ATOM 5357 O O . GLU B 1 351 ? -14.539 28.031 -9 1 90.19 351 GLU B O 1
ATOM 5362 N N . GLN B 1 352 ? -16.547 27.766 -8.109 1 74.75 352 GLN B N 1
ATOM 5363 C CA . GLN B 1 352 ? -17.266 27.953 -9.367 1 74.75 352 GLN B CA 1
ATOM 5364 C C . GLN B 1 352 ? -17.328 29.438 -9.734 1 74.75 352 GLN B C 1
ATOM 5366 O O . GLN B 1 352 ? -17.344 30.297 -8.859 1 74.75 352 GLN B O 1
#

InterPro domains:
  IPR000683 Gfo/Idh/MocA-like oxidoreductase, N-terminal [PF01408] (19-142)
  IPR036291 NAD(P)-binding domain superfamily [SSF51735] (14-177)
  IPR050984 Gfo/Idh/MocA domain-containing protein [PTHR22604] (14-349)
  IPR055170 GFO/IDH/MocA-like oxidoreductase domain [PF22725] (156-272)

pLDDT: mean 97.38, std 3.12, range [61.38, 98.94]

Sequence (704 aa):
MMSRFNGKRAEFEASGEKINVAILGAGRIAHTMANTLVEMATDPLYSSWIHPYAVAARDLDRAQAFANQWHLDKAYGSYEDLVADPDVDLVYIATPHNLHAEQAILCMKAGKNVLVEKSFTANTAQAREALAVSKETGLLCTEAIWTRYMPSRQLINEVIASGEIGEVKSASANLCYPVSGKARMIDPACAGGALLDVGVYPLNFLDMAVGADHGRTLDHFSTSMVPYETGVDAQNSTTLYYSDGTMAVSTSSMLVASDRGGYVWGTEGYLEVTNINNPESIDIYGKDHKPVRSISVPPQLTGYEYEVAAAANALLDDKTECEAMPHADTIRIMELMDAIRGSWGLKFPFEQMMSRFNGKRAEFEASGEKINVAILGAGRIAHTMANTLVEMATDPLYSSWIHPYAVAARDLDRAQAFANQWHLDKAYGSYEDLVADPDVDLVYIATPHNLHAEQAILCMKAGKNVLVEKSFTANTAQAREALAVSKETGLLCTEAIWTRYMPSRQLINEVIASGEIGEVKSASANLCYPVSGKARMIDPACAGGALLDVGVYPLNFLDMAVGADHGRTLDHFSTSMVPYETGVDAQNSTTLYYSDGTMAVSTSSMLVASDRGGYVWGTEGYLEVTNINNPESIDIYGKDHKPVRSISVPPQLTGYEYEVAAAANALLDDKTECEAMPHADTIRIMELMDAIRGSWGLKFPFEQ

Radius of gyration: 29.86 Å; Cα contacts (8 Å, |Δi|>4): 1750; chains: 2; bounding box: 46×97×66 Å